Protein AF-A0A5P8P353-F1 (afdb_monomer)

Sequence (386 aa):
MPFFFTSCALLDIKKNIQKQSNIAKINIRIESKTNSNIFIVLTKKKAKTYDVKNYTVVKKQSEVTFYVEPDEYKIFAFEDTNNDKKYSKDEYISISDNLFIYAKDKLNLVLKLRPLRKNENFNKDMFSINLDNSSAYLGDIVSLNSPVFSNENVSKGFWKPIEFVQDVEFGIFLLEKYNPNKKPVLFIHGVFGSPKHFSYLIEHLDHSKYQPFIAYYPSGFSASIISNILTNNTTLLQSKLGFEKISIIAHSLGGIIARDMLNRLNENNFNLVDKFISISAPYNGNIAAGFGVKNSPLVIPVWKDLDPNSEFLNKLYRKSLPKDTEAYLLFGIKGVNSTDGSVSIASQLRYKAQDEAKQIRGFDETHKSILESEKVSNMINKYLAN

Solvent-accessible surface area (backbone atoms only — not comparable to full-atom values): 20452 Å² total; per-residue (Å²): 130,90,83,85,69,54,74,67,57,52,52,54,31,50,52,29,50,51,56,61,63,29,43,16,37,42,35,38,38,37,44,51,93,56,85,42,46,28,42,38,38,39,26,32,79,48,94,98,47,65,43,68,62,45,68,42,66,42,36,50,66,16,70,48,73,48,80,39,71,60,42,62,33,38,42,40,34,33,37,30,81,85,72,77,72,46,77,51,88,91,33,33,37,26,71,56,68,82,41,82,43,50,67,52,38,77,47,80,46,76,45,59,45,34,75,74,57,96,84,60,91,73,67,70,80,74,46,70,64,62,78,85,58,46,86,46,46,79,57,50,70,44,61,79,83,40,74,78,69,29,72,66,48,27,50,33,9,35,62,27,34,55,58,28,68,74,77,43,93,33,36,38,34,19,64,54,84,89,53,93,85,32,43,42,34,40,38,30,44,27,66,74,33,40,58,60,65,40,48,56,43,61,72,64,43,62,66,86,49,38,38,66,30,34,38,39,69,42,46,21,38,42,46,73,56,52,18,51,51,53,40,42,53,50,47,46,45,34,72,72,70,63,59,77,50,34,30,37,41,17,29,24,55,15,23,54,24,51,44,42,23,41,36,54,30,42,67,32,71,46,79,39,50,43,38,39,40,29,33,48,20,45,62,47,26,34,71,68,30,36,49,36,55,76,71,42,101,66,62,55,48,25,29,54,41,27,12,60,86,17,71,56,47,71,51,48,71,74,50,69,72,37,94,70,40,48,29,32,39,37,34,33,55,57,30,66,94,64,10,10,69,81,45,45,44,68,18,48,57,26,64,75,58,52,76,59,30,80,44,78,48,79,41,95,19,27,68,64,54,45,43,68,32,66,73,48,38,54,48,50,51,51,62,74,73,107

Nearest PDB structures (foldseek):
  4q3o-assembly4_H  TM=6.783E-01  e=1.160E-05  unidentified
  2wtm-assembly1_B  TM=5.761E-01  e=4.970E-06  Butyrivibrio proteoclasticus
  1mnq-assembly1_A  TM=5.124E-01  e=1.028E-05  Streptomyces venezuelae
  7vo4-assembly1_B-2  TM=5.475E-01  e=5.275E-05  Streptomyces chattanoogensis
  2h7x-assembly1_A  TM=5.086E-01  e=5.275E-05  Streptomyces venezuelae

Secondary structure (DSSP, 8-state):
------HHHHHHHHHHHHHHHT-EEEEEEEE-SS-SEEEEEEEEEETTEEEEEEEEEE-TT-EEEEEE-SEEEEEEEEEESSSSSS--TTS-EEEPPPEEE-TT-EEEEEEE-BPPPTTS---GGGG---GGG-SSEEEEE--TT-GGG-HHHHHHHHH-HHHHHHHS--EEEESS---TTSEEEEEE--TT--GGGGHHHHHTS-TTTEEEEEEE--TTS-HHHHHHHHHHHHHHHHHHH--S-EEEEEETHHHHHHHHHHHHHHHTT---EEEEEEES--TT--HHHHHHHHH-SS--HHHHHHSTT-HHHHTTTSSPPPTTPEEEEEEE--SSSSBSSSSBHHHHT-HHHHHHEEEEEEES--TTGGGG-HHHHHHHHHHHH-

Radius of gyration: 21.03 Å; Cα contacts (8 Å, |Δi|>4): 809; chains: 1; bounding box: 54×40×62 Å

Structure (mmCIF, N/CA/C/O backbone):
data_AF-A0A5P8P353-F1
#
_entry.id   AF-A0A5P8P353-F1
#
loop_
_atom_site.group_PDB
_atom_site.id
_atom_site.type_symbol
_atom_site.label_atom_id
_atom_site.label_alt_id
_atom_site.label_comp_id
_atom_site.label_asym_id
_atom_site.label_entity_id
_atom_site.label_seq_id
_atom_site.pdbx_PDB_ins_code
_atom_site.Cartn_x
_atom_site.Cartn_y
_atom_site.Cartn_z
_atom_site.occupancy
_atom_site.B_iso_or_equiv
_atom_site.auth_seq_id
_atom_site.auth_comp_id
_atom_site.auth_asym_id
_atom_site.auth_atom_id
_atom_site.pdbx_PDB_model_num
ATOM 1 N N . MET A 1 1 ? 24.308 7.345 -11.523 1.00 24.62 1 MET A N 1
ATOM 2 C CA . MET A 1 1 ? 24.806 8.708 -11.242 1.00 24.62 1 MET A CA 1
ATOM 3 C C . MET A 1 1 ? 25.087 8.787 -9.747 1.00 24.62 1 MET A C 1
ATOM 5 O O . MET A 1 1 ? 24.157 8.529 -8.989 1.00 24.62 1 MET A O 1
ATOM 9 N N . PRO A 1 2 ? 26.333 9.009 -9.300 1.00 28.17 2 PRO A N 1
ATOM 10 C CA . PRO A 1 2 ? 26.602 9.239 -7.885 1.00 28.17 2 PRO A CA 1
ATOM 11 C C . PRO A 1 2 ? 25.970 10.580 -7.490 1.00 28.17 2 PRO A C 1
ATOM 13 O O . PRO A 1 2 ? 26.273 11.612 -8.084 1.00 28.17 2 PRO A O 1
ATOM 16 N N . PHE A 1 3 ? 25.031 10.557 -6.545 1.00 41.81 3 PHE A N 1
ATOM 17 C CA . PHE A 1 3 ? 24.404 11.768 -6.021 1.00 41.81 3 PHE A CA 1
ATOM 18 C C . PHE A 1 3 ? 25.383 12.444 -5.052 1.00 41.81 3 PHE A C 1
ATOM 20 O O . PHE A 1 3 ? 25.624 11.936 -3.958 1.00 41.81 3 PHE A O 1
ATOM 27 N N . PHE A 1 4 ? 25.967 13.573 -5.457 1.00 41.66 4 PHE A N 1
ATOM 28 C CA . PHE A 1 4 ? 26.747 14.424 -4.559 1.00 41.66 4 PHE A CA 1
ATOM 29 C C . PHE A 1 4 ? 25.784 15.250 -3.705 1.00 41.66 4 PHE A C 1
ATOM 31 O O . PHE A 1 4 ? 25.191 16.217 -4.176 1.00 41.66 4 PHE A O 1
ATOM 38 N N . PHE A 1 5 ? 25.600 14.850 -2.448 1.00 56.38 5 PHE A N 1
ATOM 39 C CA . PHE A 1 5 ? 24.854 15.641 -1.475 1.00 56.38 5 PHE A CA 1
ATOM 40 C C . PHE A 1 5 ? 25.787 16.623 -0.763 1.00 56.38 5 PHE A C 1
ATOM 42 O O . PHE A 1 5 ? 26.911 16.276 -0.400 1.00 56.38 5 PHE A O 1
ATOM 49 N N . THR A 1 6 ? 25.305 17.841 -0.515 1.00 69.94 6 THR A N 1
ATOM 50 C CA . THR A 1 6 ? 25.983 18.769 0.396 1.00 69.94 6 THR A CA 1
ATOM 51 C C . THR A 1 6 ? 25.932 18.227 1.830 1.00 69.94 6 THR A C 1
ATOM 53 O O . THR A 1 6 ? 25.021 17.478 2.194 1.00 69.94 6 THR A O 1
ATOM 56 N N . SER A 1 7 ? 26.894 18.618 2.674 1.00 66.56 7 SER A N 1
ATOM 57 C CA . SER A 1 7 ? 26.951 18.182 4.082 1.00 66.56 7 SER A CA 1
ATOM 58 C C . SER A 1 7 ? 25.647 18.484 4.843 1.00 66.56 7 SER A C 1
ATOM 60 O O . SER A 1 7 ? 25.126 17.626 5.556 1.00 66.56 7 SER A O 1
ATOM 62 N N . CYS A 1 8 ? 25.042 19.655 4.610 1.00 64.75 8 CYS A N 1
ATOM 63 C CA . CYS A 1 8 ? 23.748 20.016 5.197 1.00 64.75 8 CYS A CA 1
ATOM 64 C C . CYS A 1 8 ? 22.604 19.107 4.718 1.00 64.75 8 CYS A C 1
ATOM 66 O O . CYS A 1 8 ? 21.820 18.635 5.538 1.00 64.75 8 CYS A O 1
ATOM 68 N N . ALA A 1 9 ? 22.544 18.787 3.420 1.00 77.50 9 ALA A N 1
ATOM 69 C CA . ALA A 1 9 ? 21.517 17.892 2.885 1.00 77.50 9 ALA A CA 1
ATOM 70 C C . ALA A 1 9 ? 21.609 16.478 3.490 1.00 77.50 9 ALA A C 1
ATOM 72 O O . ALA A 1 9 ? 20.585 15.875 3.813 1.00 77.50 9 ALA A O 1
ATOM 73 N N . LEU A 1 10 ? 22.825 15.962 3.709 1.00 79.31 10 LEU A N 1
ATOM 74 C CA . LEU A 1 10 ? 23.036 14.669 4.371 1.00 79.31 10 LEU A CA 1
ATOM 75 C C . LEU A 1 10 ? 22.567 14.674 5.831 1.00 79.31 10 LEU A C 1
ATOM 77 O O . LEU A 1 10 ? 21.969 13.696 6.286 1.00 79.31 10 LEU A O 1
ATOM 81 N N . LEU A 1 11 ? 22.814 15.763 6.565 1.00 80.56 11 LEU A N 1
ATOM 82 C CA . LEU A 1 11 ? 22.355 15.909 7.948 1.00 80.56 11 LEU A CA 1
ATOM 83 C C . LEU A 1 11 ? 20.825 15.911 8.041 1.00 80.56 11 LEU A C 1
ATOM 85 O O . LEU A 1 11 ? 20.269 15.253 8.923 1.00 80.56 11 LEU A O 1
ATOM 89 N N . ASP A 1 12 ? 20.141 16.589 7.123 1.00 84.19 12 ASP A N 1
ATOM 90 C CA . ASP A 1 12 ? 18.676 16.636 7.104 1.00 84.19 12 ASP A CA 1
ATOM 91 C C . ASP A 1 12 ? 18.054 15.279 6.770 1.00 84.19 12 ASP A C 1
ATOM 93 O O . ASP A 1 12 ? 17.107 14.839 7.435 1.00 84.19 12 ASP A O 1
ATOM 97 N N . ILE A 1 13 ? 18.625 14.560 5.799 1.00 85.19 13 ILE A N 1
ATOM 98 C CA . ILE A 1 13 ? 18.196 13.191 5.493 1.00 85.19 13 ILE A CA 1
ATOM 99 C C . ILE A 1 13 ? 18.441 12.284 6.710 1.00 85.19 13 ILE A C 1
ATOM 101 O O . ILE A 1 13 ? 17.559 11.519 7.103 1.00 85.19 13 ILE A O 1
ATOM 105 N N . LYS A 1 14 ? 19.594 12.405 7.382 1.00 87.19 14 LYS A N 1
ATOM 106 C CA . LYS A 1 14 ? 19.896 11.633 8.599 1.00 87.19 14 LYS A CA 1
ATOM 107 C C . LYS A 1 14 ? 18.870 11.881 9.707 1.00 87.19 14 LYS A C 1
ATOM 109 O O . LYS A 1 14 ? 18.423 10.917 10.329 1.00 87.19 14 LYS A O 1
ATOM 114 N N . LYS A 1 15 ? 18.444 13.131 9.919 1.00 87.12 15 LYS A N 1
ATOM 115 C CA . LYS A 1 15 ? 17.377 13.471 10.880 1.00 87.12 15 LYS A CA 1
ATOM 116 C C . LYS A 1 15 ? 16.040 12.821 10.507 1.00 87.12 15 LYS A C 1
ATOM 118 O O . LYS A 1 15 ? 15.390 12.254 11.384 1.00 87.12 15 LYS A O 1
ATOM 123 N N . ASN A 1 16 ? 15.649 12.848 9.229 1.00 88.50 16 ASN A N 1
ATOM 124 C CA . ASN A 1 16 ? 14.428 12.186 8.742 1.00 88.50 16 ASN A CA 1
ATOM 125 C C . ASN A 1 16 ? 14.459 10.676 9.018 1.00 88.50 16 ASN A C 1
ATOM 127 O O . ASN A 1 16 ? 13.518 10.120 9.584 1.00 88.50 16 ASN A O 1
ATOM 131 N N . ILE A 1 17 ? 15.570 10.021 8.679 1.00 86.56 17 ILE A N 1
ATOM 132 C CA . ILE A 1 17 ? 15.742 8.579 8.894 1.00 86.56 17 ILE A CA 1
ATOM 133 C C . ILE A 1 17 ? 15.741 8.244 10.386 1.00 86.56 17 ILE A C 1
ATOM 135 O O . ILE A 1 17 ? 15.134 7.252 10.791 1.00 86.56 17 ILE A O 1
ATOM 139 N N . GLN A 1 18 ? 16.380 9.068 11.221 1.00 87.56 18 GLN A N 1
ATOM 140 C CA . GLN A 1 18 ? 16.384 8.867 12.667 1.0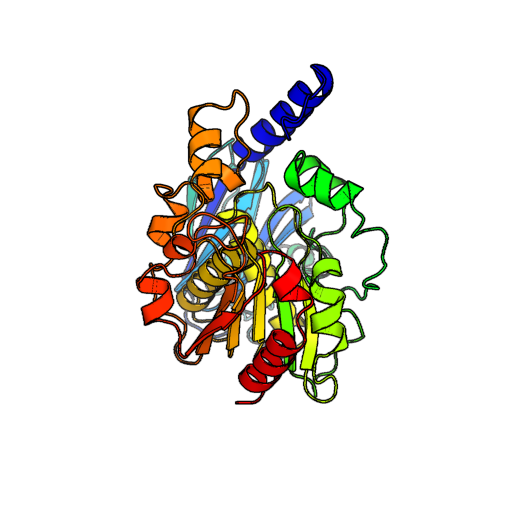0 87.56 18 GLN A CA 1
ATOM 141 C C . GLN A 1 18 ? 14.971 8.979 13.253 1.00 87.56 18 GLN A C 1
ATOM 143 O O . GLN A 1 18 ? 14.577 8.099 14.021 1.00 87.56 18 GLN A O 1
ATOM 148 N N . LYS A 1 19 ? 14.188 9.991 12.852 1.00 86.75 19 LYS A N 1
ATOM 149 C CA . LYS A 1 19 ? 12.780 10.131 13.260 1.00 86.75 19 LYS A CA 1
ATOM 150 C C . LYS A 1 19 ? 11.962 8.900 12.877 1.00 86.75 19 LYS A C 1
ATOM 152 O O . LYS A 1 19 ? 11.309 8.314 13.734 1.00 86.75 19 LYS A O 1
ATOM 157 N N . GLN A 1 20 ? 12.083 8.435 11.634 1.00 87.44 20 GLN A N 1
ATOM 158 C CA . GLN A 1 20 ? 11.408 7.213 11.202 1.00 87.44 20 GLN A CA 1
ATOM 159 C C . GLN A 1 20 ? 11.859 5.981 12.000 1.00 87.44 20 GLN A C 1
ATOM 161 O O . GLN A 1 20 ? 11.049 5.117 12.328 1.00 87.44 20 GLN A O 1
ATOM 166 N N . SER A 1 21 ? 13.145 5.890 12.345 1.00 86.06 21 SER A N 1
ATOM 167 C CA . SER A 1 21 ? 13.667 4.773 13.135 1.00 86.06 21 SER A CA 1
ATOM 168 C C . SER A 1 21 ? 13.138 4.737 14.569 1.00 86.06 21 SER A C 1
ATOM 170 O O . SER A 1 21 ? 13.258 3.696 15.202 1.00 86.06 21 SER A O 1
ATOM 172 N N . ASN A 1 22 ? 12.570 5.837 15.074 1.00 91.44 22 ASN A N 1
ATOM 173 C CA . ASN A 1 22 ? 11.982 5.925 16.410 1.00 91.44 22 ASN A CA 1
ATOM 174 C C . ASN A 1 22 ? 10.501 5.525 16.450 1.00 91.44 22 ASN A C 1
ATOM 176 O O . ASN A 1 22 ? 9.939 5.451 17.541 1.00 91.44 22 ASN A O 1
ATOM 180 N N . ILE A 1 23 ? 9.880 5.245 15.300 1.00 91.56 23 ILE A N 1
ATOM 181 C CA . ILE A 1 23 ? 8.485 4.802 15.230 1.00 91.56 23 ILE A CA 1
ATOM 182 C C . ILE A 1 23 ? 8.314 3.499 16.017 1.00 91.56 23 ILE A C 1
ATOM 184 O O . ILE A 1 23 ? 9.011 2.507 15.779 1.00 91.56 23 ILE A O 1
ATOM 188 N N . ALA A 1 24 ? 7.365 3.515 16.945 1.00 94.62 24 ALA A N 1
ATOM 189 C CA . ALA A 1 24 ? 6.942 2.372 17.733 1.00 94.62 24 ALA A CA 1
ATOM 190 C C . ALA A 1 24 ? 5.781 1.631 17.056 1.00 94.62 24 ALA A C 1
ATOM 192 O O . ALA A 1 24 ? 5.136 2.141 16.134 1.00 94.62 24 ALA A O 1
ATOM 193 N N . LYS A 1 25 ? 5.517 0.409 17.518 1.00 94.81 25 LYS A N 1
ATOM 194 C CA . LYS A 1 25 ? 4.434 -0.450 17.037 1.00 94.81 25 LYS A CA 1
ATOM 195 C C . LYS A 1 25 ? 3.531 -0.846 18.195 1.00 94.81 25 LYS A C 1
ATOM 197 O O . LYS A 1 25 ? 4.012 -1.352 19.208 1.00 94.81 25 LYS A O 1
ATOM 202 N N . ILE A 1 26 ? 2.228 -0.695 17.997 1.00 95.75 26 ILE A N 1
ATOM 203 C CA . ILE A 1 26 ? 1.202 -1.260 18.872 1.00 95.75 26 ILE A CA 1
ATOM 204 C C . ILE A 1 26 ? 0.470 -2.332 18.072 1.00 95.75 26 ILE A C 1
ATOM 206 O O . ILE A 1 26 ? -0.279 -2.012 17.150 1.00 95.75 26 ILE A O 1
ATOM 210 N N . ASN A 1 27 ? 0.709 -3.597 18.401 1.00 95.75 27 ASN A N 1
ATOM 211 C CA . ASN A 1 27 ? -0.019 -4.730 17.846 1.00 95.75 27 ASN A CA 1
ATOM 212 C C . ASN A 1 27 ? -1.248 -5.003 18.708 1.00 95.75 27 ASN A C 1
ATOM 214 O O . ASN A 1 27 ? -1.149 -5.081 19.932 1.00 95.75 27 ASN A O 1
ATOM 218 N N . ILE A 1 28 ? -2.397 -5.163 18.072 1.00 95.56 28 ILE A N 1
ATOM 219 C CA . ILE A 1 28 ? -3.683 -5.320 18.733 1.00 95.56 28 ILE A CA 1
ATOM 220 C C . ILE A 1 28 ? -4.355 -6.555 18.167 1.00 95.56 28 ILE A C 1
ATOM 222 O O . ILE A 1 28 ? -4.615 -6.627 16.969 1.00 95.56 28 ILE A O 1
ATOM 226 N N . ARG A 1 29 ? -4.684 -7.495 19.045 1.00 95.19 29 ARG A N 1
ATOM 227 C CA . ARG A 1 29 ? -5.528 -8.643 18.734 1.00 95.19 29 ARG A CA 1
ATOM 228 C C . ARG A 1 29 ? -6.944 -8.384 19.230 1.00 95.19 29 ARG A C 1
ATOM 230 O O . ARG A 1 29 ? -7.138 -8.023 20.392 1.00 95.19 29 ARG A O 1
ATOM 237 N N . ILE A 1 30 ? -7.922 -8.580 18.355 1.00 94.06 30 ILE A N 1
ATOM 238 C CA . ILE A 1 30 ? -9.335 -8.350 18.655 1.00 94.06 30 ILE A CA 1
ATOM 239 C C . ILE A 1 30 ? -10.029 -9.652 19.031 1.00 94.06 30 ILE A C 1
ATOM 241 O O . ILE A 1 30 ? -10.020 -10.619 18.276 1.00 94.06 30 ILE A O 1
ATOM 245 N N . GLU A 1 31 ? -10.718 -9.659 20.167 1.00 94.19 31 GLU A N 1
ATOM 246 C CA . GLU A 1 31 ? -11.634 -10.729 20.551 1.00 94.19 31 GLU A CA 1
ATOM 247 C C . GLU A 1 31 ? -13.062 -10.179 20.600 1.00 94.19 31 GLU A C 1
ATOM 249 O O . GLU A 1 31 ? -13.421 -9.422 21.499 1.00 94.19 31 GLU A O 1
ATOM 254 N N . SER A 1 32 ? -13.878 -10.578 19.625 1.00 91.69 32 SER A N 1
ATOM 255 C CA . SER A 1 32 ? -15.302 -10.243 19.534 1.00 91.69 32 SER A CA 1
ATOM 256 C C . SER A 1 32 ? -16.122 -11.504 19.253 1.00 91.69 32 SER A C 1
ATOM 258 O O . SER A 1 32 ? -15.621 -12.481 18.683 1.00 91.69 32 SER A O 1
ATOM 260 N N . LYS A 1 33 ? -17.384 -11.491 19.692 1.00 87.62 33 LYS A N 1
ATOM 261 C CA . LYS A 1 33 ? -18.339 -12.586 19.480 1.00 87.62 33 LYS A CA 1
ATOM 262 C C . LYS A 1 33 ? -19.144 -12.436 18.188 1.00 87.62 33 LYS A C 1
ATOM 264 O O . LYS A 1 33 ? -19.742 -13.417 17.751 1.00 87.62 33 LYS A O 1
ATOM 269 N N . THR A 1 34 ? -19.172 -11.253 17.585 1.00 82.94 34 THR A N 1
ATOM 270 C CA . THR A 1 34 ? -20.004 -10.953 16.415 1.00 82.94 34 THR A CA 1
ATOM 271 C C . THR A 1 34 ? -19.156 -10.882 15.147 1.00 82.94 34 THR A C 1
ATOM 273 O O . THR A 1 34 ? -17.933 -10.842 15.197 1.00 82.94 34 THR A O 1
ATOM 276 N N . ASN A 1 35 ? -19.797 -10.932 13.979 1.00 84.69 35 ASN A N 1
ATOM 277 C CA . ASN A 1 35 ? -19.129 -10.773 12.678 1.00 84.69 35 ASN A CA 1
ATOM 278 C C . ASN A 1 35 ? -19.235 -9.333 12.132 1.00 84.69 35 ASN A C 1
ATOM 280 O O . ASN A 1 35 ? -18.930 -9.106 10.955 1.00 84.69 35 ASN A O 1
ATOM 284 N N . SER A 1 36 ? -19.713 -8.380 12.941 1.00 87.62 36 SER A N 1
ATOM 285 C CA . SER A 1 36 ? -19.868 -6.987 12.520 1.00 87.62 36 SER A CA 1
ATOM 286 C C . SER A 1 36 ? -18.510 -6.336 12.239 1.00 87.62 36 SER A C 1
ATOM 288 O O . SER A 1 36 ? -17.440 -6.909 12.480 1.00 87.62 36 SER A O 1
ATOM 290 N N . ASN A 1 37 ? -18.555 -5.148 11.639 1.00 89.69 37 ASN A N 1
ATOM 291 C CA . ASN A 1 37 ? -17.367 -4.317 11.534 1.00 89.69 37 ASN A CA 1
ATOM 292 C C . ASN A 1 37 ? -16.942 -3.883 12.936 1.00 89.69 37 ASN A C 1
ATOM 294 O O . ASN A 1 37 ? -17.781 -3.564 13.770 1.00 89.69 37 ASN A O 1
ATOM 298 N N . ILE A 1 38 ? -15.641 -3.878 13.192 1.00 91.69 38 ILE A N 1
ATOM 299 C CA . ILE A 1 38 ? -15.071 -3.429 14.457 1.00 91.69 38 ILE A CA 1
ATOM 300 C C . ILE A 1 38 ? -14.161 -2.256 14.149 1.00 91.69 38 ILE A C 1
ATOM 302 O O . ILE A 1 38 ? -13.153 -2.411 13.455 1.00 91.69 38 ILE A O 1
ATOM 306 N N . PHE A 1 39 ? -14.509 -1.090 14.670 1.00 90.62 39 PHE A N 1
ATOM 307 C CA . PHE A 1 39 ? -13.662 0.087 14.596 1.00 90.62 39 PHE A CA 1
ATOM 308 C C . PHE A 1 39 ? -12.661 0.045 15.736 1.00 90.62 39 PHE A C 1
ATOM 310 O O . PHE A 1 39 ? -13.039 -0.178 16.883 1.00 90.62 39 PHE A O 1
ATOM 317 N N . ILE A 1 40 ? -11.391 0.284 15.427 1.00 91.56 40 ILE A N 1
ATOM 318 C CA . ILE A 1 40 ? -10.328 0.471 16.414 1.00 91.56 40 ILE A CA 1
ATOM 319 C C . ILE A 1 40 ? -9.800 1.883 16.237 1.00 91.56 40 ILE A C 1
ATOM 321 O O . ILE A 1 40 ? -9.336 2.239 15.157 1.00 91.56 40 ILE A O 1
ATOM 325 N N . VAL A 1 41 ? -9.853 2.672 17.299 1.00 88.94 41 VAL A N 1
ATOM 326 C CA . VAL A 1 41 ? -9.538 4.096 17.299 1.00 88.94 41 VAL A CA 1
ATOM 327 C C . VAL A 1 41 ? -8.364 4.339 18.228 1.00 88.94 41 VAL A C 1
ATOM 329 O O . VAL A 1 41 ? -8.430 4.066 19.428 1.00 88.94 41 VAL A O 1
ATOM 332 N N . LEU A 1 42 ? -7.288 4.869 17.662 1.00 89.38 42 LEU A N 1
ATOM 333 C CA . LEU A 1 42 ? -6.126 5.352 18.383 1.00 89.38 42 LEU A CA 1
ATOM 334 C C . LEU A 1 42 ? -6.311 6.840 18.674 1.00 89.38 42 LEU A C 1
ATOM 336 O O . LEU A 1 42 ? -6.498 7.649 17.763 1.00 89.38 42 LEU A O 1
ATOM 340 N N . THR A 1 43 ? -6.189 7.211 19.942 1.00 87.00 43 THR A N 1
ATOM 341 C CA . THR A 1 43 ? -6.351 8.596 20.383 1.00 87.00 43 THR A CA 1
ATOM 342 C C . THR A 1 43 ? -5.170 9.072 21.216 1.00 87.00 43 THR A C 1
ATOM 344 O O . THR A 1 43 ? -4.484 8.266 21.849 1.00 87.00 43 THR A O 1
ATOM 347 N N . LYS A 1 44 ? -4.962 10.390 21.242 1.00 85.62 44 LYS A N 1
ATOM 348 C CA . LYS A 1 44 ? -4.101 11.072 22.218 1.00 85.62 44 LYS A CA 1
ATOM 349 C C . LYS A 1 44 ? -4.951 11.912 23.159 1.00 85.62 44 LYS A C 1
ATOM 351 O O . LYS A 1 44 ? -5.944 12.515 22.747 1.00 85.62 44 LYS A O 1
ATOM 356 N N . LYS A 1 45 ? -4.557 11.984 24.427 1.00 73.38 45 LYS A N 1
ATOM 357 C CA . LYS A 1 45 ? -5.246 12.816 25.417 1.00 73.38 45 LYS A CA 1
ATOM 358 C C . LYS A 1 45 ? -4.990 14.301 25.130 1.00 73.38 45 LYS A C 1
ATOM 360 O O . LYS A 1 45 ? -3.845 14.719 24.990 1.00 73.38 45 LYS A O 1
ATOM 365 N N . LYS A 1 46 ? -6.048 15.115 25.101 1.00 70.88 46 LYS A N 1
ATOM 366 C CA . LYS A 1 46 ? -5.977 16.580 24.981 1.00 70.88 46 LYS A CA 1
ATOM 367 C C . LYS A 1 46 ? -6.854 17.228 26.052 1.00 70.88 46 LYS A C 1
ATOM 369 O O . LYS A 1 46 ? -8.064 17.379 25.880 1.00 70.88 46 LYS A O 1
ATOM 374 N N . ALA A 1 47 ? -6.244 17.612 27.174 1.00 68.38 47 ALA A N 1
ATOM 375 C CA . ALA A 1 47 ? -6.937 18.163 28.345 1.00 68.38 47 ALA A CA 1
ATOM 376 C C . ALA A 1 47 ? -8.115 17.273 28.817 1.00 68.38 47 ALA A C 1
ATOM 378 O O . ALA A 1 47 ? -7.875 16.187 29.347 1.00 68.38 47 ALA A O 1
ATOM 379 N N . LYS A 1 48 ? -9.371 17.717 28.628 1.00 61.84 48 LYS A N 1
ATOM 380 C CA . LYS A 1 48 ? -10.611 16.975 28.959 1.00 61.84 48 LYS A CA 1
ATOM 381 C C . LYS A 1 48 ? -11.187 16.157 27.786 1.00 61.84 48 LYS A C 1
ATOM 383 O O . LYS A 1 48 ? -12.249 15.560 27.929 1.00 61.84 48 LYS A O 1
ATOM 388 N N . THR A 1 49 ? -10.510 16.143 26.639 1.00 66.56 49 THR A N 1
ATOM 389 C CA . THR A 1 49 ? -10.950 15.500 25.387 1.00 66.56 49 THR A CA 1
ATOM 390 C C . THR A 1 49 ? -9.906 14.505 24.875 1.00 66.56 49 THR A C 1
ATOM 392 O O . THR A 1 49 ? -8.781 14.462 25.380 1.00 66.56 49 THR A O 1
ATOM 395 N N . TYR A 1 50 ? -10.274 13.706 23.875 1.00 72.62 50 TYR A N 1
ATOM 396 C CA . TYR A 1 50 ? -9.363 12.818 23.157 1.00 72.62 50 TYR A CA 1
ATOM 397 C C . TYR A 1 50 ? -9.342 13.215 21.687 1.00 72.62 50 TYR A C 1
ATOM 399 O O . TYR A 1 50 ? -10.390 13.448 21.091 1.00 72.62 50 TYR A O 1
ATOM 407 N N . ASP A 1 51 ? -8.144 13.308 21.127 1.00 79.12 51 ASP A N 1
ATOM 408 C CA . ASP A 1 51 ? -7.922 13.627 19.724 1.00 79.12 51 ASP A CA 1
ATOM 409 C C . ASP A 1 51 ? -7.682 12.331 18.947 1.00 79.12 51 ASP A C 1
ATOM 411 O O . ASP A 1 51 ? -6.770 11.566 19.285 1.00 79.12 51 ASP A O 1
ATOM 415 N N . VAL A 1 52 ? -8.512 12.061 17.938 1.00 80.44 52 VAL A N 1
ATOM 416 C CA . VAL A 1 52 ? -8.380 10.869 17.093 1.00 80.44 52 VAL A CA 1
ATOM 417 C C . VAL A 1 52 ? -7.140 11.036 16.227 1.00 80.44 52 VAL A C 1
ATOM 419 O O . VAL A 1 52 ? -7.031 11.980 15.453 1.00 80.44 52 VAL A O 1
ATOM 422 N N . LYS A 1 53 ? -6.182 10.119 16.369 1.00 83.25 53 LYS A N 1
ATOM 423 C CA . LYS A 1 53 ? -4.938 10.139 15.589 1.00 83.25 53 LYS A CA 1
ATOM 424 C C . LYS A 1 53 ? -4.960 9.178 14.424 1.00 83.25 53 LYS A C 1
ATOM 426 O O . LYS A 1 53 ? -4.345 9.446 13.398 1.00 83.25 53 LYS A O 1
ATOM 431 N N . ASN A 1 54 ? -5.607 8.037 14.608 1.00 82.75 54 ASN A N 1
ATOM 432 C CA . ASN A 1 54 ? -5.738 7.029 13.577 1.00 82.75 54 ASN A CA 1
ATOM 433 C C . ASN A 1 54 ? -6.914 6.121 13.924 1.00 82.75 54 ASN A C 1
ATOM 435 O O . ASN A 1 54 ? -7.291 6.000 15.092 1.00 82.75 54 ASN A O 1
ATOM 439 N N . TYR A 1 55 ? -7.471 5.456 12.929 1.00 87.12 55 TYR A N 1
ATOM 440 C CA . TYR A 1 55 ? -8.453 4.414 13.145 1.00 87.12 55 TYR A CA 1
ATOM 441 C C . TYR A 1 55 ? -8.373 3.385 12.020 1.00 87.12 55 TYR A C 1
ATOM 443 O O . TYR A 1 55 ? -7.808 3.631 10.959 1.00 87.12 55 TYR A O 1
ATOM 451 N N . THR A 1 56 ? -8.901 2.196 12.269 1.00 87.88 56 THR A N 1
ATOM 452 C CA . THR A 1 56 ? -9.020 1.146 11.257 1.00 87.88 56 THR A CA 1
ATOM 453 C C . THR A 1 56 ? -10.296 0.354 11.492 1.00 87.88 56 THR A C 1
ATOM 455 O O . THR A 1 56 ? -10.843 0.363 12.598 1.00 87.88 56 THR A O 1
ATOM 458 N N . VAL A 1 57 ? -10.768 -0.318 10.448 1.00 88.94 57 VAL A N 1
ATOM 459 C CA . VAL A 1 57 ? -11.934 -1.200 10.499 1.00 88.94 57 VAL A CA 1
ATOM 460 C C . VAL A 1 57 ? -11.472 -2.623 10.262 1.00 88.94 57 VAL A C 1
ATOM 462 O O . VAL A 1 57 ? -10.780 -2.901 9.281 1.00 88.94 57 VAL A O 1
ATOM 465 N N . VAL A 1 58 ? -11.881 -3.522 11.154 1.00 89.81 58 VAL A N 1
ATOM 466 C CA . VAL A 1 58 ? -11.561 -4.944 11.074 1.00 89.81 58 VAL A CA 1
ATOM 467 C C . VAL A 1 58 ? -12.757 -5.856 11.326 1.00 89.81 58 VAL A C 1
ATOM 469 O O . VAL A 1 58 ? -13.854 -5.398 11.636 1.00 89.81 58 VAL A O 1
ATOM 472 N N . LYS A 1 59 ? -12.543 -7.167 11.184 1.00 89.50 59 LYS A N 1
ATOM 473 C CA . LYS A 1 59 ? -13.484 -8.218 11.586 1.00 89.50 59 LYS A CA 1
ATOM 474 C C . LYS A 1 59 ? -13.058 -8.855 12.908 1.00 89.50 59 LYS A C 1
ATOM 476 O O . LYS A 1 59 ? -11.960 -8.610 13.414 1.00 89.50 59 LYS A O 1
ATOM 481 N N . LYS A 1 60 ? -13.906 -9.715 13.468 1.00 88.44 60 LYS A N 1
ATOM 482 C CA . LYS A 1 60 ? -13.565 -10.500 14.661 1.00 88.44 60 LYS A CA 1
ATOM 483 C C . LYS A 1 60 ? -12.277 -11.313 14.488 1.00 88.44 60 LYS A C 1
ATOM 485 O O . LYS A 1 60 ? -11.943 -11.729 13.382 1.00 88.44 60 LYS A O 1
ATOM 490 N N . GLN A 1 61 ? -11.565 -11.536 15.594 1.00 89.56 61 GLN A N 1
ATOM 491 C CA . GLN A 1 61 ? -10.295 -12.280 15.636 1.00 89.56 61 GLN A CA 1
ATOM 492 C C . GLN A 1 61 ? -9.162 -11.690 14.773 1.00 89.56 61 GLN A C 1
ATOM 494 O O . GLN A 1 61 ? -8.152 -12.357 14.569 1.00 89.56 61 GLN A O 1
ATOM 499 N N . SER A 1 62 ? -9.296 -10.446 14.303 1.00 88.94 62 SER A N 1
ATOM 500 C CA . SER A 1 62 ? -8.262 -9.761 13.521 1.00 88.94 62 SER A CA 1
ATOM 501 C C . SER A 1 62 ? -7.068 -9.334 14.376 1.00 88.94 62 SER A C 1
ATOM 503 O O . SER A 1 62 ? -7.203 -9.068 15.577 1.00 88.94 62 SER A O 1
ATOM 505 N N . GLU A 1 63 ? -5.913 -9.201 13.728 1.00 91.19 63 GLU A N 1
ATOM 506 C CA . GLU A 1 63 ? -4.704 -8.617 14.303 1.00 91.19 63 GLU A CA 1
ATOM 507 C C . GLU A 1 63 ? -4.303 -7.377 13.493 1.00 91.19 63 GLU A C 1
ATOM 509 O O . GLU A 1 63 ? -4.131 -7.423 12.272 1.00 91.19 63 GLU A O 1
ATOM 514 N N . VAL A 1 64 ? -4.157 -6.241 14.174 1.00 91.25 64 VAL A N 1
ATOM 515 C CA . VAL A 1 64 ? -3.770 -4.969 13.551 1.00 91.25 64 VAL A CA 1
ATOM 516 C C . VAL A 1 64 ? -2.525 -4.396 14.189 1.00 91.25 64 VAL A C 1
ATOM 518 O O . VAL A 1 64 ? -2.235 -4.640 15.356 1.00 91.25 64 VAL A O 1
ATOM 521 N N . THR A 1 65 ? -1.815 -3.568 13.434 1.00 93.06 65 THR A N 1
ATOM 522 C CA . THR A 1 65 ? -0.682 -2.799 13.941 1.00 93.06 65 THR A CA 1
ATOM 523 C C . THR A 1 65 ? -0.936 -1.323 13.692 1.00 93.06 65 THR A C 1
ATOM 525 O O . THR A 1 65 ? -1.206 -0.941 12.553 1.00 93.06 65 THR A O 1
ATOM 528 N N . PHE A 1 66 ? -0.785 -0.501 14.730 1.00 92.12 66 PHE A N 1
ATOM 529 C CA . PHE A 1 66 ? -0.574 0.936 14.581 1.00 92.12 66 PHE A CA 1
ATOM 530 C C . PHE A 1 66 ? 0.914 1.255 14.678 1.00 92.12 66 PHE A C 1
ATOM 532 O O . PHE A 1 66 ? 1.610 0.770 15.572 1.00 92.12 66 PHE A O 1
ATOM 539 N N . TYR A 1 67 ? 1.384 2.095 13.762 1.00 91.31 67 TYR A N 1
ATOM 540 C CA . TYR A 1 67 ? 2.710 2.698 13.807 1.00 91.31 67 TYR A CA 1
ATOM 541 C C . TYR A 1 67 ? 2.570 4.106 14.372 1.00 91.31 67 TYR A C 1
ATOM 543 O O . TYR A 1 67 ? 1.796 4.903 13.841 1.00 91.31 67 TYR A O 1
ATOM 551 N N . VAL A 1 68 ? 3.273 4.391 15.465 1.00 90.88 68 VAL A N 1
ATOM 552 C CA . VAL A 1 68 ? 3.062 5.613 16.249 1.00 90.88 68 VAL A CA 1
ATOM 553 C C . VAL A 1 68 ? 4.383 6.251 16.659 1.00 90.88 68 VAL A C 1
ATOM 555 O O . VAL A 1 68 ? 5.391 5.569 16.850 1.00 90.88 68 VAL A O 1
ATOM 558 N N . GLU A 1 69 ? 4.381 7.571 16.802 1.00 90.75 69 GLU A N 1
ATOM 559 C CA . GLU A 1 69 ? 5.478 8.289 17.454 1.00 90.75 69 GLU A CA 1
ATOM 560 C C . GLU A 1 69 ? 5.412 8.095 18.979 1.00 90.75 69 GLU A C 1
ATOM 562 O O . GLU A 1 69 ? 4.315 7.862 19.494 1.00 90.75 69 GLU A O 1
ATOM 567 N N . PRO A 1 70 ? 6.535 8.215 19.711 1.00 92.31 70 PRO A N 1
ATOM 568 C CA . PRO A 1 70 ? 6.536 8.162 21.174 1.00 92.31 70 PRO A CA 1
ATOM 569 C C . PRO A 1 70 ? 5.596 9.204 21.784 1.00 92.31 70 PRO A C 1
ATOM 571 O O . PRO A 1 70 ? 5.744 10.395 21.511 1.00 92.31 70 PRO A O 1
ATOM 574 N N . ASP A 1 71 ? 4.616 8.752 22.564 1.00 93.00 71 ASP A N 1
ATOM 575 C CA . ASP A 1 71 ? 3.628 9.594 23.247 1.00 93.00 71 ASP A CA 1
ATOM 576 C C . ASP A 1 71 ? 2.752 8.751 24.200 1.00 93.00 71 ASP A C 1
ATOM 578 O O . ASP A 1 71 ? 2.894 7.527 24.279 1.00 93.00 71 ASP A O 1
ATOM 582 N N . GLU A 1 72 ? 1.813 9.400 24.887 1.00 92.56 72 GLU A N 1
ATOM 583 C CA . GLU A 1 72 ? 0.717 8.757 25.613 1.00 92.56 72 GLU A CA 1
ATOM 584 C C . GLU A 1 72 ? -0.507 8.574 24.698 1.00 92.56 72 GLU A C 1
ATOM 586 O O . GLU A 1 72 ? -1.080 9.534 24.169 1.00 92.56 72 GLU A O 1
ATOM 591 N N . TYR A 1 73 ? -0.946 7.326 24.547 1.00 91.81 73 TYR A N 1
ATOM 592 C CA . TYR A 1 73 ? -2.103 6.960 23.735 1.00 91.81 73 TYR A CA 1
ATOM 593 C C . TYR A 1 73 ? -3.184 6.268 24.553 1.00 91.81 73 TYR A C 1
ATOM 595 O O . TYR A 1 73 ? -2.932 5.657 25.590 1.00 91.81 73 TYR A O 1
ATOM 603 N N . LYS A 1 74 ? -4.403 6.297 24.024 1.00 91.00 74 LYS A N 1
ATOM 604 C CA . LYS A 1 74 ? -5.500 5.448 24.480 1.00 91.00 74 LYS A CA 1
ATOM 605 C C . LYS A 1 74 ? -6.223 4.853 23.287 1.00 91.00 74 LYS A C 1
ATOM 607 O O . LYS A 1 74 ? -6.406 5.533 22.272 1.00 91.00 74 LYS A O 1
ATOM 612 N N . ILE A 1 75 ? -6.607 3.589 23.404 1.00 91.56 75 ILE A N 1
ATOM 613 C CA . ILE A 1 75 ? -7.226 2.836 22.321 1.00 91.56 75 ILE A CA 1
ATOM 614 C C . ILE A 1 75 ? -8.630 2.426 22.721 1.00 91.56 75 ILE A C 1
ATOM 616 O O . ILE A 1 75 ? -8.873 1.932 23.825 1.00 91.56 75 ILE A O 1
ATOM 620 N N . PHE A 1 76 ? -9.541 2.604 21.780 1.00 88.38 76 PHE A N 1
ATOM 621 C CA . PHE A 1 76 ? -10.925 2.192 21.903 1.00 88.38 76 PHE A CA 1
ATOM 622 C C . PHE A 1 76 ? -11.264 1.275 20.739 1.00 88.38 76 PHE A C 1
ATOM 624 O O . PHE A 1 76 ? -10.844 1.534 19.615 1.00 88.38 76 PHE A O 1
ATOM 631 N N . ALA A 1 77 ? -12.016 0.214 20.996 1.00 92.38 77 ALA A N 1
ATOM 632 C CA . ALA A 1 77 ? -12.565 -0.628 19.949 1.00 92.38 77 ALA A CA 1
ATOM 633 C C . ALA A 1 77 ? -14.050 -0.859 20.193 1.00 92.38 77 ALA A C 1
ATOM 635 O O . ALA A 1 77 ? -14.420 -1.181 21.320 1.00 92.38 77 ALA A O 1
ATOM 636 N N . PHE A 1 78 ? -14.879 -0.721 19.165 1.00 91.25 78 PHE A N 1
ATOM 637 C CA . PHE A 1 78 ? -16.311 -0.992 19.255 1.00 91.25 78 PHE A CA 1
ATOM 638 C C . PHE A 1 78 ? -16.821 -1.719 18.015 1.00 91.25 78 PHE A C 1
ATOM 640 O O . PHE A 1 78 ? -16.273 -1.567 16.922 1.00 91.25 78 PHE A O 1
ATOM 647 N N . GLU A 1 79 ? -17.844 -2.541 18.214 1.00 92.06 79 GLU A N 1
ATOM 648 C CA . GLU A 1 79 ? -18.611 -3.150 17.131 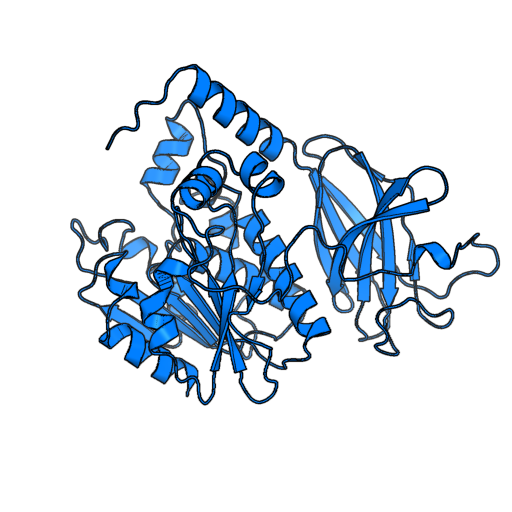1.00 92.06 79 GLU A CA 1
ATOM 649 C C . GLU A 1 79 ? -19.552 -2.113 16.529 1.00 92.06 79 GLU A C 1
ATOM 651 O O . GLU A 1 79 ? -20.207 -1.413 17.278 1.00 92.06 79 GLU A O 1
ATOM 656 N N . ASP A 1 80 ? -19.627 -2.049 15.205 1.00 89.12 80 ASP A N 1
ATOM 657 C CA . ASP A 1 80 ? -20.576 -1.240 14.437 1.00 89.12 80 ASP A CA 1
ATOM 658 C C . ASP A 1 80 ? -21.599 -2.200 13.819 1.00 89.12 80 ASP A C 1
ATOM 660 O O . ASP A 1 80 ? -21.431 -2.731 12.715 1.00 89.12 80 ASP A O 1
ATOM 664 N N . THR A 1 81 ? -22.595 -2.559 14.621 1.00 89.38 81 THR A N 1
ATOM 665 C CA . THR A 1 81 ? -23.641 -3.530 14.268 1.00 89.38 81 THR A CA 1
ATOM 666 C C . THR A 1 81 ? -24.765 -2.897 13.461 1.00 89.38 81 THR A C 1
ATOM 668 O O . THR A 1 81 ? -25.403 -3.590 12.666 1.00 89.38 81 THR A O 1
ATOM 671 N N . ASN A 1 82 ? -24.986 -1.595 13.641 1.00 87.31 82 ASN A N 1
ATOM 672 C CA . ASN A 1 82 ? -26.012 -0.828 12.944 1.00 87.31 82 ASN A CA 1
ATOM 673 C C . ASN A 1 82 ? -25.473 -0.104 11.687 1.00 87.31 82 ASN A C 1
ATOM 675 O O . ASN A 1 82 ? -26.264 0.491 10.953 1.00 87.31 82 ASN A O 1
ATOM 679 N N . ASN A 1 83 ? -24.166 -0.215 11.404 1.00 84.12 83 ASN A N 1
ATOM 680 C CA . ASN A 1 83 ? -23.474 0.385 10.257 1.00 84.12 83 ASN A CA 1
ATOM 681 C C . ASN A 1 83 ? -23.525 1.930 10.232 1.00 84.12 83 ASN A C 1
ATOM 683 O O . ASN A 1 83 ? -23.392 2.542 9.164 1.00 84.12 83 ASN A O 1
ATOM 687 N N . ASP A 1 84 ? -23.715 2.579 11.384 1.00 83.75 84 ASP A N 1
ATOM 688 C CA . ASP A 1 84 ? -23.714 4.042 11.501 1.00 83.75 84 ASP A CA 1
ATOM 689 C C . ASP A 1 84 ? -22.316 4.626 11.785 1.00 83.75 84 ASP A C 1
ATOM 691 O O . ASP A 1 84 ? -22.135 5.853 11.744 1.00 83.75 84 ASP A O 1
ATOM 695 N N . LYS A 1 85 ? -21.319 3.746 11.987 1.00 81.56 85 LYS A N 1
ATOM 696 C CA . LYS A 1 85 ? -19.895 4.060 12.203 1.00 81.56 85 LYS A CA 1
ATOM 697 C C . LYS A 1 85 ? -19.636 4.825 13.502 1.00 81.56 85 LYS A C 1
ATOM 699 O O . LYS A 1 85 ? -18.581 5.451 13.662 1.00 81.56 85 LYS A O 1
ATOM 704 N N . LYS A 1 86 ? -20.588 4.792 14.429 1.00 81.88 86 LYS A N 1
ATOM 705 C CA . LYS A 1 86 ? -20.532 5.419 15.745 1.00 81.88 86 LYS A CA 1
ATOM 706 C C . LYS A 1 86 ? -20.860 4.368 16.788 1.00 81.88 86 LYS A C 1
ATOM 708 O O . LYS A 1 86 ? -21.645 3.463 16.573 1.00 81.88 86 LYS A O 1
ATOM 713 N N . TYR A 1 87 ? -20.270 4.522 17.962 1.00 83.25 87 TYR A N 1
ATOM 714 C CA . TYR A 1 87 ? -20.598 3.626 19.056 1.00 83.25 87 TYR A CA 1
ATOM 715 C C . TYR A 1 87 ? -22.013 3.894 19.595 1.00 83.25 87 TYR A C 1
ATOM 717 O O . TYR A 1 87 ? -22.315 5.006 20.052 1.00 83.25 87 TYR A O 1
ATOM 725 N N . SER A 1 88 ? -22.826 2.843 19.648 1.00 82.62 88 SER A N 1
ATOM 726 C CA . SER A 1 88 ? -24.135 2.805 20.302 1.00 82.62 88 SER A CA 1
ATOM 727 C C . SER A 1 88 ? -24.092 2.001 21.610 1.00 82.62 88 SER A C 1
ATOM 729 O O . SER A 1 88 ? -23.276 1.109 21.800 1.00 82.62 88 SER A O 1
ATOM 731 N N . LYS A 1 89 ? -24.947 2.338 22.591 1.00 82.25 89 LYS A N 1
ATOM 732 C CA . LYS A 1 89 ? -24.873 1.768 23.964 1.00 82.25 89 LYS A CA 1
ATOM 733 C C . LYS A 1 89 ? -25.100 0.251 24.032 1.00 82.25 89 LYS A C 1
ATOM 735 O O . LYS A 1 89 ? -24.753 -0.368 25.037 1.00 82.25 89 LYS A O 1
ATOM 740 N N . ASP A 1 90 ? -25.771 -0.289 23.034 1.00 85.62 90 ASP A N 1
ATOM 741 C CA . ASP A 1 90 ? -26.096 -1.695 22.828 1.00 85.62 90 ASP A CA 1
ATOM 742 C C . ASP A 1 90 ? -24.963 -2.478 22.149 1.00 85.62 90 ASP A C 1
ATOM 744 O O . ASP A 1 90 ? -24.972 -3.710 22.165 1.00 85.62 90 ASP A O 1
ATOM 748 N N . GLU A 1 91 ? -23.950 -1.784 21.634 1.00 90.19 91 GLU A N 1
ATOM 749 C CA . GLU A 1 91 ? -22.803 -2.392 20.975 1.00 90.19 91 GLU A CA 1
ATOM 750 C C . GLU A 1 91 ? -21.718 -2.796 21.967 1.00 90.19 91 GLU A C 1
ATOM 752 O O . GLU A 1 91 ? -21.602 -2.285 23.087 1.00 90.19 91 GLU A O 1
ATOM 757 N N . TYR A 1 92 ? -20.898 -3.762 21.562 1.00 92.94 92 TYR A N 1
ATOM 758 C CA . TYR A 1 92 ? -19.797 -4.204 22.399 1.00 92.94 92 TYR A CA 1
ATOM 759 C C . TYR A 1 92 ? -18.610 -3.265 22.232 1.00 92.94 92 TYR A C 1
ATOM 761 O O . TYR A 1 92 ? -18.294 -2.814 21.133 1.00 92.94 92 TYR A O 1
ATOM 769 N N . ILE A 1 93 ? -17.909 -3.027 23.337 1.00 91.75 93 ILE A N 1
ATOM 770 C CA . ILE A 1 93 ? -16.790 -2.100 23.414 1.00 91.75 93 ILE A CA 1
ATOM 771 C C . ILE A 1 93 ? -15.634 -2.684 24.225 1.00 91.75 93 ILE A C 1
ATOM 773 O O . ILE A 1 93 ? -15.812 -3.512 25.122 1.00 91.75 93 ILE A O 1
ATOM 777 N N . SER A 1 94 ? -14.425 -2.240 23.905 1.00 92.50 94 SER A N 1
ATOM 778 C CA . SER A 1 94 ? -13.207 -2.455 24.675 1.00 92.50 94 SER A CA 1
ATOM 779 C C . SER A 1 94 ? -12.424 -1.150 24.741 1.00 92.50 94 SER A C 1
ATOM 781 O O . SER A 1 94 ? -12.291 -0.437 23.748 1.00 92.50 94 SER A O 1
ATOM 783 N N . ILE A 1 95 ? -11.874 -0.849 25.912 1.00 89.06 95 ILE A N 1
ATOM 784 C CA . ILE A 1 95 ? -11.099 0.365 26.170 1.00 89.06 95 ILE A CA 1
ATOM 785 C C . ILE A 1 95 ? -9.784 -0.061 26.807 1.00 89.06 95 ILE A C 1
ATOM 787 O O . ILE A 1 95 ? -9.800 -0.846 27.754 1.00 89.06 95 ILE A O 1
ATOM 791 N N . SER A 1 96 ? -8.662 0.425 26.286 1.00 91.31 96 SER A N 1
ATOM 792 C CA . SER A 1 96 ? -7.360 0.194 26.906 1.00 91.31 96 SER A CA 1
ATOM 793 C C . SER A 1 96 ? -7.154 1.097 28.124 1.00 91.31 96 SER A C 1
ATOM 795 O O . SER A 1 96 ? -7.748 2.175 28.228 1.00 91.31 96 SER A O 1
ATOM 797 N N . ASP A 1 97 ? -6.224 0.712 28.995 1.00 90.12 97 ASP A N 1
ATOM 798 C CA . ASP A 1 97 ? -5.565 1.669 29.884 1.00 90.12 97 ASP A CA 1
ATOM 799 C C . ASP A 1 97 ? -4.762 2.699 29.067 1.00 90.12 97 ASP A C 1
ATOM 801 O O . ASP A 1 97 ? -4.614 2.573 27.844 1.00 90.12 97 ASP A O 1
ATOM 805 N N . ASN A 1 98 ? -4.255 3.740 29.730 1.00 90.06 98 ASN A N 1
ATOM 806 C CA . ASN A 1 98 ? -3.343 4.679 29.080 1.00 90.06 98 ASN A CA 1
ATOM 807 C C . ASN A 1 98 ? -2.034 3.955 28.731 1.00 90.06 98 ASN A C 1
ATOM 809 O O . ASN A 1 98 ? -1.448 3.264 29.565 1.00 90.06 98 ASN A O 1
ATOM 813 N N . LEU A 1 99 ? -1.590 4.114 27.489 1.00 93.69 99 LEU A N 1
ATOM 814 C CA . LEU A 1 99 ? -0.416 3.458 26.931 1.00 93.69 99 LEU A CA 1
ATOM 815 C C . LEU A 1 99 ? 0.701 4.489 26.790 1.00 93.69 99 LEU A C 1
ATOM 817 O O . LEU A 1 99 ? 0.604 5.394 25.963 1.00 93.69 99 LEU A O 1
ATOM 821 N N . PHE A 1 100 ? 1.767 4.339 27.569 1.00 94.44 100 PHE A N 1
ATOM 822 C CA . PHE A 1 100 ? 2.977 5.149 27.431 1.00 94.44 100 PHE A CA 1
ATOM 823 C C . PHE A 1 100 ? 3.916 4.464 26.442 1.00 94.44 100 PHE A C 1
ATOM 825 O O . PHE A 1 100 ? 4.369 3.349 26.699 1.00 94.44 100 PHE A O 1
ATOM 832 N N . ILE A 1 101 ? 4.157 5.105 25.299 1.00 95.19 101 ILE A N 1
ATOM 833 C CA . ILE A 1 101 ? 4.927 4.532 24.196 1.00 95.19 101 ILE A CA 1
ATOM 834 C C . ILE A 1 101 ? 6.254 5.273 24.048 1.00 95.19 101 ILE A C 1
ATOM 836 O O . ILE A 1 101 ? 6.281 6.494 23.880 1.00 95.19 101 ILE A O 1
ATOM 840 N N . TYR A 1 102 ? 7.349 4.521 24.039 1.00 94.81 102 TYR A N 1
ATOM 841 C CA . TYR A 1 102 ? 8.707 5.009 23.826 1.00 94.81 102 TYR A CA 1
ATOM 842 C C . TYR A 1 102 ? 9.225 4.649 22.427 1.00 94.81 102 TYR A C 1
ATOM 844 O O . TYR A 1 102 ? 8.628 3.879 21.672 1.00 94.81 102 TYR A O 1
ATOM 852 N N . ALA A 1 103 ? 10.352 5.249 22.039 1.00 93.88 103 ALA A N 1
ATOM 853 C CA . ALA A 1 103 ? 10.936 5.043 20.717 1.00 93.88 103 ALA A CA 1
ATOM 854 C C . ALA A 1 103 ? 11.271 3.567 20.464 1.00 93.88 103 ALA A C 1
ATOM 856 O O . ALA A 1 103 ? 11.977 2.951 21.257 1.00 93.88 103 ALA A O 1
ATOM 857 N N . LYS A 1 104 ? 10.842 3.044 19.304 1.00 93.00 104 LYS A N 1
ATOM 858 C CA . LYS A 1 104 ? 11.040 1.645 18.857 1.00 93.00 104 LYS A CA 1
ATOM 859 C C . LYS A 1 104 ? 10.291 0.582 19.663 1.00 93.00 104 LYS A C 1
ATOM 861 O O . LYS A 1 104 ? 10.515 -0.607 19.415 1.00 93.00 104 LYS A O 1
ATOM 866 N N . ASP A 1 105 ? 9.398 0.978 20.566 1.00 94.81 105 ASP A N 1
ATOM 867 C CA . ASP A 1 105 ? 8.611 0.026 21.341 1.00 94.81 105 ASP A CA 1
ATOM 868 C C . ASP A 1 105 ? 7.811 -0.922 20.445 1.00 94.81 105 ASP A C 1
ATOM 870 O O . ASP A 1 105 ? 7.385 -0.586 19.335 1.00 94.81 105 ASP A O 1
ATOM 874 N N . LYS A 1 106 ? 7.604 -2.135 20.957 1.00 95.62 106 LYS A N 1
ATOM 875 C CA . LYS A 1 106 ? 6.721 -3.144 20.374 1.00 95.62 106 LYS A CA 1
ATOM 876 C C . LYS A 1 106 ? 5.758 -3.608 21.456 1.00 95.62 106 LYS A C 1
ATOM 878 O O . LYS A 1 106 ? 6.064 -4.529 22.209 1.00 95.62 106 LYS A O 1
ATOM 883 N N . LEU A 1 107 ? 4.606 -2.956 21.531 1.00 96.12 107 LEU A N 1
ATOM 884 C CA . LEU A 1 107 ? 3.553 -3.304 22.474 1.00 96.12 107 LEU A CA 1
ATOM 885 C C . LEU A 1 107 ? 2.597 -4.315 21.834 1.00 96.12 107 LEU A C 1
ATOM 887 O O . LEU A 1 107 ? 2.220 -4.154 20.676 1.00 96.12 107 LEU A O 1
ATOM 891 N N . ASN A 1 108 ? 2.184 -5.334 22.588 1.00 96.75 108 ASN A N 1
ATOM 892 C CA . ASN A 1 108 ? 1.129 -6.261 22.181 1.00 96.75 108 ASN A CA 1
ATOM 893 C C . ASN A 1 108 ? -0.048 -6.123 23.148 1.00 96.75 108 ASN A C 1
ATOM 895 O O . ASN A 1 108 ? 0.134 -6.220 24.360 1.00 96.75 108 ASN A O 1
ATOM 899 N N . LEU A 1 109 ? -1.241 -5.906 22.608 1.00 96.12 109 LEU A N 1
ATOM 900 C CA . LEU A 1 109 ? -2.470 -5.683 23.354 1.00 96.12 109 LEU A CA 1
ATOM 901 C C . LEU A 1 109 ? -3.559 -6.632 22.853 1.00 96.12 109 LEU A C 1
ATOM 903 O O . LEU A 1 109 ? -3.674 -6.887 21.656 1.00 96.12 109 LEU A O 1
ATOM 907 N N . VAL A 1 110 ? -4.392 -7.124 23.766 1.00 96.31 110 VAL A N 1
ATOM 908 C CA . VAL A 1 110 ? -5.615 -7.854 23.421 1.00 96.31 110 VAL A CA 1
ATOM 909 C C . VAL A 1 110 ? -6.804 -7.004 23.846 1.00 96.31 110 VAL A C 1
ATOM 911 O O . VAL A 1 110 ? -6.939 -6.681 25.025 1.00 96.31 110 VAL A O 1
ATOM 914 N N . LEU A 1 111 ? -7.668 -6.646 22.898 1.00 95.00 111 LEU A N 1
ATOM 915 C CA . LEU A 1 111 ? -8.915 -5.935 23.175 1.00 95.00 111 LEU A CA 1
ATOM 916 C C . LEU A 1 111 ? -10.075 -6.927 23.110 1.00 95.00 111 LEU A C 1
ATOM 918 O O . LEU A 1 111 ? -10.377 -7.474 22.048 1.00 95.00 111 LEU A O 1
ATOM 922 N N . LYS A 1 112 ? -10.714 -7.162 24.261 1.00 95.31 112 LYS A N 1
ATOM 923 C CA . LYS A 1 112 ? -11.856 -8.074 24.398 1.00 95.31 112 LYS A CA 1
ATOM 924 C C . LYS A 1 112 ? -13.142 -7.266 24.467 1.00 95.31 112 LYS A C 1
ATOM 926 O O . LYS A 1 112 ? -13.414 -6.626 25.483 1.00 95.31 112 LYS A O 1
ATOM 931 N N . LEU A 1 113 ? -13.916 -7.295 23.388 1.00 93.94 113 LEU A N 1
ATOM 932 C CA . LEU A 1 113 ? -15.142 -6.518 23.272 1.00 93.94 113 LEU A CA 1
ATOM 933 C C . LEU A 1 113 ? -16.255 -7.147 24.120 1.00 93.94 113 LEU A C 1
ATOM 935 O O . LEU A 1 113 ? -16.462 -8.365 24.120 1.00 93.94 113 LEU A O 1
ATOM 939 N N . ARG A 1 114 ? -16.952 -6.300 24.882 1.00 92.31 114 ARG A N 1
ATOM 940 C CA . ARG A 1 114 ? -18.016 -6.688 25.818 1.00 92.31 114 ARG A CA 1
ATOM 941 C C . ARG A 1 114 ? -19.059 -5.575 25.969 1.00 92.31 114 ARG A C 1
ATOM 943 O O . ARG A 1 114 ? -18.746 -4.427 25.663 1.00 92.31 114 ARG A O 1
ATOM 950 N N . PRO A 1 115 ? -20.251 -5.864 26.518 1.00 89.69 115 PRO A N 1
ATOM 951 C CA . PRO A 1 115 ? -21.189 -4.814 26.903 1.00 89.69 115 PRO A CA 1
ATOM 952 C C . PRO A 1 115 ? -20.553 -3.808 27.877 1.00 89.69 115 PRO A C 1
ATOM 954 O O . PRO A 1 115 ? -19.791 -4.193 28.779 1.00 89.69 115 PRO A O 1
ATOM 957 N N . LEU A 1 116 ? -20.887 -2.526 27.714 1.00 84.31 116 LEU A N 1
ATOM 958 C CA . LEU A 1 116 ? -20.441 -1.454 28.607 1.00 84.31 116 LEU A CA 1
ATOM 959 C C . LEU A 1 116 ? -21.025 -1.646 30.017 1.00 84.31 116 LEU A C 1
ATOM 961 O O . LEU A 1 116 ? -22.224 -1.887 30.185 1.00 84.31 116 LEU A O 1
ATOM 965 N N . ARG A 1 117 ? -20.190 -1.535 31.058 1.00 78.19 117 ARG A N 1
ATOM 966 C CA . ARG A 1 117 ? -20.651 -1.667 32.453 1.00 78.19 117 ARG A CA 1
ATOM 967 C C . ARG A 1 117 ? -21.237 -0.344 32.954 1.00 78.19 117 ARG A C 1
ATOM 969 O O . ARG A 1 117 ? -20.712 0.720 32.651 1.00 78.19 117 ARG A O 1
ATOM 976 N N . LYS A 1 118 ? -22.268 -0.406 33.812 1.00 68.06 118 LYS A N 1
ATOM 977 C CA . LYS A 1 118 ? -22.951 0.782 34.378 1.00 68.06 118 LYS A CA 1
ATOM 978 C C . LYS A 1 118 ? -22.023 1.782 35.092 1.00 68.06 118 LYS A C 1
ATOM 980 O O . LYS A 1 118 ? -22.344 2.962 35.115 1.00 68.06 118 LYS A O 1
ATOM 985 N N . ASN A 1 119 ? -20.900 1.323 35.648 1.00 62.47 119 ASN A N 1
ATOM 986 C CA . ASN A 1 119 ? -19.979 2.147 36.446 1.00 62.47 119 ASN A CA 1
ATOM 987 C C . ASN A 1 119 ? -18.740 2.620 35.664 1.00 62.47 119 ASN A C 1
ATOM 989 O O . ASN A 1 119 ? -17.849 3.239 36.242 1.00 62.47 119 ASN A O 1
ATOM 993 N N . GLU A 1 120 ? -18.640 2.311 34.371 1.00 67.62 120 GLU A N 1
ATOM 994 C CA . GLU A 1 120 ? -17.553 2.825 33.539 1.00 67.62 120 GLU A CA 1
ATOM 995 C C . GLU A 1 120 ? -17.887 4.267 33.149 1.00 67.62 120 GLU A C 1
ATOM 997 O O . GLU A 1 120 ? -18.845 4.520 32.421 1.00 67.62 120 GLU A O 1
ATOM 1002 N N . ASN A 1 121 ? -17.122 5.222 33.694 1.00 57.09 121 ASN A N 1
ATOM 1003 C CA . ASN A 1 121 ? -17.304 6.651 33.451 1.00 57.09 121 ASN A CA 1
ATOM 1004 C C . ASN A 1 121 ? -16.990 6.937 31.973 1.00 57.09 121 ASN A C 1
ATOM 1006 O O . ASN A 1 121 ? -15.830 7.014 31.566 1.00 57.09 121 ASN A O 1
ATOM 1010 N N . PHE A 1 122 ? -18.041 7.004 31.160 1.00 63.53 122 PHE A N 1
ATOM 1011 C CA . PHE A 1 122 ? -17.957 6.957 29.707 1.00 63.53 122 PHE A CA 1
ATOM 1012 C C . PHE A 1 122 ? -18.494 8.257 29.116 1.00 63.53 122 PHE A C 1
ATOM 1014 O O . PHE A 1 122 ? -19.701 8.503 29.122 1.00 63.53 122 PHE A O 1
ATOM 1021 N N . ASN A 1 123 ? -17.599 9.107 28.611 1.00 61.06 123 ASN A N 1
ATOM 1022 C CA . ASN A 1 123 ? -18.012 10.327 27.931 1.00 61.06 123 ASN A CA 1
ATOM 1023 C C . ASN A 1 123 ? -18.413 9.996 26.484 1.00 61.06 123 ASN A C 1
ATOM 1025 O O . ASN A 1 123 ? -17.561 9.620 25.683 1.00 61.06 123 ASN A O 1
ATOM 1029 N N . LYS A 1 124 ? -19.702 10.131 26.150 1.00 56.03 124 LYS A N 1
ATOM 1030 C CA . LYS A 1 124 ? -20.230 9.874 24.797 1.00 56.03 124 LYS A CA 1
ATOM 1031 C C . LYS A 1 124 ? -19.592 10.756 23.721 1.00 56.03 124 LYS A C 1
ATOM 1033 O O . LYS A 1 124 ? -19.421 10.288 22.599 1.00 56.03 124 LYS A O 1
ATOM 1038 N N . ASP A 1 125 ? -19.182 11.975 24.065 1.00 53.53 125 ASP A N 1
ATOM 1039 C CA . ASP A 1 125 ? -18.560 12.909 23.115 1.00 53.53 125 ASP A CA 1
ATOM 1040 C C . ASP A 1 125 ? -17.196 12.403 22.616 1.00 53.53 125 ASP A C 1
ATOM 1042 O O . ASP A 1 125 ? -16.728 12.793 21.549 1.00 53.53 125 ASP A O 1
ATOM 1046 N N . MET A 1 126 ? -16.593 11.460 23.348 1.00 53.94 126 MET A N 1
ATOM 1047 C CA . MET A 1 126 ? -15.334 10.795 23.009 1.00 53.94 126 MET A CA 1
ATOM 1048 C C . MET A 1 126 ? -15.443 9.854 21.791 1.00 53.94 126 MET A C 1
ATOM 1050 O O . MET A 1 126 ? -14.413 9.432 21.272 1.00 53.94 126 MET A O 1
ATOM 1054 N N . PHE A 1 127 ? -16.662 9.530 21.331 1.00 55.00 127 PHE A N 1
ATOM 1055 C CA . PHE A 1 127 ? -16.928 8.528 20.282 1.00 55.00 127 PHE A CA 1
ATOM 1056 C C . PHE A 1 127 ? -17.603 9.085 19.028 1.00 55.00 127 PHE A C 1
ATOM 1058 O O . PHE A 1 127 ? -17.958 8.318 18.133 1.00 55.00 127 PHE A O 1
ATOM 1065 N N . SER A 1 128 ? -17.757 10.407 18.922 1.00 53.34 128 SER A N 1
ATOM 1066 C CA . SER A 1 128 ? -18.082 11.025 17.635 1.00 53.34 128 SER A CA 1
ATOM 1067 C C . SER A 1 128 ? -16.830 11.009 16.752 1.00 53.34 128 SER A C 1
ATOM 1069 O O . SER A 1 128 ? -16.093 11.983 16.638 1.00 53.34 128 SER A O 1
ATOM 1071 N N . ILE A 1 129 ? -16.526 9.845 16.177 1.00 55.97 129 ILE A N 1
ATOM 1072 C CA . ILE A 1 129 ? -15.422 9.708 15.231 1.00 55.97 129 ILE A CA 1
ATOM 1073 C C . ILE A 1 129 ? -15.861 10.434 13.972 1.00 55.97 129 ILE A C 1
ATOM 1075 O O . ILE A 1 129 ? -16.662 9.926 13.189 1.00 55.97 129 ILE A O 1
ATOM 1079 N N . ASN A 1 130 ? -15.352 11.648 13.786 1.00 54.56 130 ASN A N 1
ATOM 1080 C CA . ASN A 1 130 ? -15.378 12.231 12.465 1.00 54.56 130 ASN A CA 1
ATOM 1081 C C . ASN A 1 130 ? -14.324 11.500 11.628 1.00 54.56 130 ASN A C 1
ATOM 1083 O O . ASN A 1 130 ? -13.124 11.710 11.808 1.00 54.56 130 ASN A O 1
ATOM 1087 N N . LEU A 1 131 ? -14.783 10.602 10.755 1.00 52.59 131 LEU A N 1
ATOM 1088 C CA . LEU A 1 131 ? -13.928 9.830 9.851 1.00 52.59 131 LEU A CA 1
ATOM 1089 C C . LEU A 1 131 ? -13.097 10.735 8.926 1.00 52.59 131 LEU A C 1
ATOM 1091 O O . LEU A 1 131 ? -12.068 10.289 8.423 1.00 52.59 131 LEU A O 1
ATOM 1095 N N . ASP A 1 132 ? -13.487 12.002 8.763 1.00 49.78 132 ASP A N 1
ATOM 1096 C CA . ASP A 1 132 ? -12.755 12.989 7.966 1.00 49.78 132 ASP A CA 1
ATOM 1097 C C . ASP A 1 132 ? -11.456 13.486 8.641 1.00 49.78 132 ASP A C 1
ATOM 1099 O O . ASP A 1 132 ? -10.648 14.141 7.994 1.00 49.78 132 ASP A O 1
ATOM 1103 N N . ASN A 1 133 ? -11.196 13.146 9.913 1.00 50.47 133 ASN A N 1
ATOM 1104 C CA . ASN A 1 133 ? -9.980 13.550 10.642 1.00 50.47 133 ASN A CA 1
ATOM 1105 C C . ASN A 1 133 ? -8.797 12.560 10.501 1.00 50.47 133 ASN A C 1
ATOM 1107 O O . ASN A 1 133 ? -7.907 12.535 11.356 1.00 50.47 133 ASN A O 1
ATOM 1111 N N . SER A 1 134 ? -8.757 11.711 9.468 1.00 55.06 134 SER A N 1
ATOM 1112 C CA . SER A 1 134 ? -7.556 10.906 9.196 1.00 55.06 134 SER A CA 1
ATOM 1113 C C . SER A 1 134 ? -6.413 11.788 8.689 1.00 55.06 134 SER A C 1
ATOM 1115 O O . SER A 1 134 ? -6.620 12.682 7.880 1.00 55.06 134 SER A O 1
ATOM 1117 N N . SER A 1 135 ? -5.176 11.506 9.109 1.00 56.16 135 SER A N 1
ATOM 1118 C CA . SER A 1 135 ? -3.993 12.206 8.581 1.00 56.16 135 SER A CA 1
ATOM 1119 C C . SER A 1 135 ? -3.670 11.859 7.123 1.00 56.16 135 SER A C 1
ATOM 1121 O O . SER A 1 135 ? -2.898 12.568 6.486 1.00 56.16 135 SER A O 1
ATOM 1123 N N . ALA A 1 136 ? -4.237 10.766 6.605 1.00 62.16 136 ALA A N 1
ATOM 1124 C CA . ALA A 1 136 ? -4.178 10.410 5.195 1.00 62.16 136 ALA A CA 1
ATOM 1125 C C . ALA A 1 136 ? -5.423 10.924 4.463 1.00 62.16 136 ALA A C 1
ATOM 1127 O O . ALA A 1 136 ? -6.525 10.874 5.011 1.00 62.16 136 ALA A O 1
ATOM 1128 N N . TYR A 1 137 ? -5.243 11.336 3.211 1.00 77.62 137 TYR A N 1
ATOM 1129 C CA . TYR A 1 137 ? -6.330 11.676 2.297 1.00 77.62 137 TYR A CA 1
ATOM 1130 C C . TYR A 1 137 ? -7.017 10.384 1.841 1.00 77.62 137 TYR A C 1
ATOM 1132 O O . TYR A 1 137 ? -6.359 9.423 1.411 1.00 77.62 137 TYR A O 1
ATOM 1140 N N . LEU A 1 138 ? -8.338 10.334 2.013 1.00 85.88 138 LEU A N 1
ATOM 1141 C CA . LEU A 1 138 ? -9.157 9.125 1.893 1.00 85.88 138 LEU A CA 1
ATOM 1142 C C . LEU A 1 138 ? -10.334 9.380 0.952 1.00 85.88 138 LEU A C 1
ATOM 1144 O O . LEU A 1 138 ? -11.485 9.584 1.366 1.00 85.88 138 LEU A O 1
ATOM 1148 N N . GLY A 1 139 ? -10.029 9.287 -0.339 1.00 88.19 139 GLY A N 1
ATOM 1149 C CA . GLY A 1 139 ? -11.003 9.389 -1.419 1.00 88.19 139 GLY A CA 1
ATOM 1150 C C . GLY A 1 139 ? -11.252 10.813 -1.901 1.00 88.19 139 GLY A C 1
ATOM 1151 O O . GLY A 1 139 ? -12.222 11.045 -2.621 1.00 88.19 139 GLY A O 1
ATOM 1152 N N . ASP A 1 140 ? -10.401 11.759 -1.513 1.00 92.19 140 ASP A N 1
ATOM 1153 C CA . ASP A 1 140 ? -10.420 13.117 -2.038 1.00 92.19 140 ASP A CA 1
ATOM 1154 C C . ASP A 1 140 ? -10.212 13.106 -3.554 1.00 92.19 140 ASP A C 1
ATOM 1156 O O . ASP A 1 140 ? -9.402 12.339 -4.089 1.00 92.19 140 ASP A O 1
ATOM 1160 N N . ILE A 1 141 ? -10.986 13.937 -4.253 1.00 95.56 141 ILE A N 1
ATOM 1161 C CA . ILE A 1 141 ? -10.928 14.035 -5.710 1.00 95.56 141 ILE A CA 1
ATOM 1162 C C . ILE A 1 141 ? -9.785 14.975 -6.082 1.00 95.56 141 ILE A C 1
ATOM 1164 O O . ILE A 1 141 ? -9.769 16.134 -5.670 1.00 95.56 141 ILE A O 1
ATOM 1168 N N . VAL A 1 142 ? -8.855 14.493 -6.901 1.00 96.25 142 VAL A N 1
ATOM 1169 C CA . VAL A 1 142 ? -7.677 15.248 -7.327 1.00 96.25 142 VAL A CA 1
ATOM 1170 C C . VAL A 1 142 ? -7.401 15.032 -8.811 1.00 96.25 142 VAL A C 1
ATOM 1172 O O . VAL A 1 142 ? -7.580 13.944 -9.353 1.00 96.25 142 VAL A O 1
ATOM 1175 N N . SER A 1 143 ? -6.917 16.073 -9.487 1.00 96.69 143 SER A N 1
ATOM 1176 C CA . SER A 1 143 ? -6.414 15.930 -10.853 1.00 96.69 143 SER A CA 1
ATOM 1177 C C . SER A 1 143 ? -5.082 15.182 -10.859 1.00 96.69 143 SER A C 1
ATOM 1179 O O . SER A 1 143 ? -4.194 15.479 -10.056 1.00 96.69 143 SER A O 1
ATOM 1181 N N . LEU A 1 144 ? -4.880 14.297 -11.838 1.00 95.94 144 LEU A N 1
ATOM 1182 C CA . LEU A 1 144 ? -3.588 13.642 -12.069 1.00 95.94 144 LEU A CA 1
ATOM 1183 C C . LEU A 1 144 ? -2.452 14.654 -12.324 1.00 95.94 144 LEU A C 1
ATOM 1185 O O . LEU A 1 144 ? -1.290 14.384 -12.025 1.00 95.94 144 LEU A O 1
ATOM 1189 N N . ASN A 1 145 ? -2.792 15.855 -12.803 1.00 95.94 145 ASN A N 1
ATOM 1190 C CA . ASN A 1 145 ? -1.852 16.950 -13.041 1.00 95.94 145 ASN A CA 1
ATOM 1191 C C . ASN A 1 145 ? -1.575 17.818 -11.804 1.00 95.94 145 ASN A C 1
ATOM 1193 O O . ASN A 1 145 ? -0.778 18.751 -11.897 1.00 95.94 145 ASN A O 1
ATOM 1197 N N . SER A 1 146 ? -2.177 17.511 -10.650 1.00 96.69 146 SER A N 1
ATOM 1198 C CA . SER A 1 146 ? -1.995 18.280 -9.415 1.00 96.69 146 SER A CA 1
ATOM 1199 C C . SER A 1 146 ? -0.506 18.470 -9.062 1.00 96.69 146 SER A C 1
ATOM 1201 O O . SER A 1 146 ? 0.303 17.540 -9.238 1.00 96.69 146 SER A O 1
ATOM 1203 N N . PRO A 1 147 ? -0.110 19.659 -8.558 1.00 96.25 147 PRO A N 1
ATOM 1204 C CA . PRO A 1 147 ? 1.258 19.923 -8.111 1.00 96.25 147 PRO A CA 1
ATOM 1205 C C . PRO A 1 147 ? 1.673 19.046 -6.925 1.00 96.25 147 PRO A C 1
ATOM 1207 O O . PRO A 1 147 ? 2.870 18.868 -6.698 1.00 96.25 147 PRO A O 1
ATOM 1210 N N . VAL A 1 148 ? 0.717 18.428 -6.217 1.00 95.94 148 VAL A N 1
ATOM 1211 C CA . VAL A 1 148 ? 1.016 17.451 -5.162 1.00 95.94 148 VAL A CA 1
ATOM 1212 C C . VAL A 1 148 ? 1.869 16.292 -5.694 1.00 95.94 148 VAL A C 1
ATOM 1214 O O . VAL A 1 148 ? 2.805 15.865 -5.025 1.00 95.94 148 VAL A O 1
ATOM 1217 N N . PHE A 1 149 ? 1.652 15.874 -6.947 1.00 97.25 149 PHE A N 1
ATOM 1218 C CA . PHE A 1 149 ? 2.412 14.821 -7.631 1.00 97.25 149 PHE A CA 1
ATOM 1219 C C . PHE A 1 149 ? 3.614 15.380 -8.419 1.00 97.25 149 PHE A C 1
ATOM 1221 O O . PHE A 1 149 ? 3.915 14.916 -9.522 1.00 97.25 149 PHE A O 1
ATOM 1228 N N . SER A 1 150 ? 4.252 16.450 -7.944 1.00 97.19 150 SER A N 1
ATOM 1229 C CA . SER A 1 150 ? 5.434 17.041 -8.587 1.00 97.19 150 SER A CA 1
ATOM 1230 C C . SER A 1 150 ? 6.686 16.171 -8.419 1.00 97.19 150 SER A C 1
ATOM 1232 O O . SER A 1 150 ? 6.805 15.393 -7.472 1.00 97.19 150 SER A O 1
ATOM 1234 N N . ASN A 1 151 ? 7.669 16.341 -9.309 1.00 96.50 151 ASN A N 1
ATOM 1235 C CA . ASN A 1 151 ? 8.969 15.667 -9.188 1.00 96.50 151 ASN A CA 1
ATOM 1236 C C . ASN A 1 151 ? 9.712 16.053 -7.897 1.00 96.50 151 ASN A C 1
ATOM 1238 O O . ASN A 1 151 ? 10.453 15.239 -7.344 1.00 96.50 151 ASN A O 1
ATOM 1242 N N . GLU A 1 152 ? 9.495 17.271 -7.396 1.00 97.00 152 GLU A N 1
ATOM 1243 C CA . GLU A 1 152 ? 10.027 17.716 -6.109 1.00 97.00 152 GLU A CA 1
ATOM 1244 C C . GLU A 1 152 ? 9.461 16.876 -4.961 1.00 97.00 152 GLU A C 1
ATOM 1246 O O . GLU A 1 152 ? 10.228 16.317 -4.176 1.00 97.00 152 GLU A O 1
ATOM 1251 N N . ASN A 1 153 ? 8.138 16.690 -4.913 1.00 97.38 153 ASN A N 1
ATOM 1252 C CA . ASN A 1 153 ? 7.501 15.855 -3.896 1.00 97.38 153 ASN A CA 1
ATOM 1253 C C . ASN A 1 153 ? 7.853 14.373 -4.055 1.00 97.38 153 ASN A C 1
ATOM 1255 O O . ASN A 1 153 ? 8.037 13.683 -3.056 1.00 97.38 153 ASN A O 1
ATOM 1259 N N . VAL A 1 154 ? 8.039 13.879 -5.283 1.00 97.06 154 VAL A N 1
ATOM 1260 C CA . VAL A 1 154 ? 8.573 12.526 -5.533 1.00 97.06 154 VAL A CA 1
ATOM 1261 C C . VAL A 1 154 ? 9.968 12.360 -4.927 1.00 97.06 154 VAL A C 1
ATOM 1263 O O . VAL A 1 154 ? 10.238 11.367 -4.247 1.00 97.06 154 VAL A O 1
ATOM 1266 N N . SER A 1 155 ? 10.847 13.342 -5.137 1.00 96.50 155 SER A N 1
ATOM 1267 C CA . SER A 1 155 ? 12.190 13.355 -4.553 1.00 96.50 155 SER A CA 1
ATOM 1268 C C . SER A 1 155 ? 12.134 13.437 -3.023 1.00 96.50 155 SER A C 1
ATOM 1270 O O . SER A 1 155 ? 12.771 12.630 -2.339 1.00 96.50 155 SER A O 1
ATOM 1272 N N . LYS A 1 156 ? 11.305 14.338 -2.472 1.00 95.56 156 LYS A N 1
ATOM 1273 C CA . LYS A 1 156 ? 11.065 14.482 -1.026 1.00 95.56 156 LYS A CA 1
ATOM 1274 C C . LYS A 1 156 ? 10.549 13.176 -0.416 1.00 95.56 156 LYS A C 1
ATOM 1276 O O . LYS A 1 156 ? 11.091 12.719 0.584 1.00 95.56 156 LYS A O 1
ATOM 1281 N N . GLY A 1 157 ? 9.583 12.516 -1.053 1.00 95.62 157 GLY A N 1
ATOM 1282 C CA . GLY A 1 157 ? 9.004 11.253 -0.593 1.00 95.62 157 GLY A CA 1
ATOM 1283 C C . GLY A 1 157 ? 9.998 10.093 -0.538 1.00 95.62 157 GLY A C 1
ATOM 1284 O O . GLY A 1 157 ? 9.789 9.142 0.215 1.00 95.62 157 GLY A O 1
ATOM 1285 N N . PHE A 1 158 ? 11.092 10.154 -1.298 1.00 95.38 158 PHE A N 1
ATOM 1286 C CA . PHE A 1 158 ? 12.166 9.171 -1.202 1.00 95.38 158 PHE A CA 1
ATOM 1287 C C . PHE A 1 158 ? 13.250 9.572 -0.193 1.00 95.38 158 PHE A C 1
ATOM 1289 O O . PHE A 1 158 ? 13.601 8.786 0.686 1.00 95.38 158 PHE A O 1
ATOM 1296 N N . TRP A 1 159 ? 13.784 10.789 -0.300 1.00 93.50 159 TRP A N 1
ATOM 1297 C CA . TRP A 1 159 ? 14.947 11.206 0.489 1.00 93.50 159 TRP A CA 1
ATOM 1298 C C . TRP A 1 159 ? 14.595 11.719 1.885 1.00 93.50 159 TRP A C 1
ATOM 1300 O O . TRP A 1 159 ? 15.390 11.579 2.809 1.00 93.50 159 TRP A O 1
ATOM 1310 N N . LYS A 1 160 ? 13.415 12.313 2.057 1.00 93.19 160 LYS A N 1
ATOM 1311 C CA . LYS A 1 160 ? 12.981 12.980 3.290 1.00 93.19 160 LYS A CA 1
ATOM 1312 C C . LYS A 1 160 ? 11.534 12.605 3.629 1.00 93.19 160 LYS A C 1
ATOM 1314 O O . LYS A 1 160 ? 10.640 13.450 3.627 1.00 93.19 160 LYS A O 1
ATOM 1319 N N . PRO A 1 161 ? 11.260 11.319 3.892 1.00 90.50 161 PRO A N 1
ATOM 1320 C CA . PRO A 1 161 ? 9.888 10.846 3.915 1.00 90.50 161 PRO A CA 1
ATOM 1321 C C . PRO A 1 161 ? 9.095 11.287 5.158 1.00 90.50 161 PRO A C 1
ATOM 1323 O O . PRO A 1 161 ? 7.872 11.235 5.124 1.00 90.50 161 PRO A O 1
ATOM 1326 N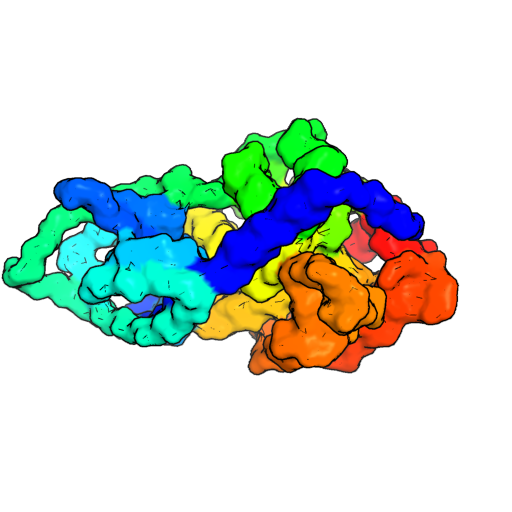 N . ILE A 1 162 ? 9.753 11.740 6.236 1.00 89.69 162 ILE A N 1
ATOM 1327 C CA . ILE A 1 162 ? 9.055 12.347 7.382 1.00 89.69 162 ILE A CA 1
ATOM 1328 C C . ILE A 1 162 ? 8.594 13.762 7.027 1.00 89.69 162 ILE A C 1
ATOM 1330 O O . ILE A 1 162 ? 7.438 14.082 7.268 1.00 89.69 162 ILE A O 1
ATOM 1334 N N . GLU A 1 163 ? 9.449 14.575 6.398 1.00 91.06 163 GLU A N 1
ATOM 1335 C CA . GLU A 1 163 ? 9.040 15.882 5.854 1.00 91.06 163 GLU A CA 1
ATOM 1336 C C . GLU A 1 163 ? 7.935 15.725 4.799 1.00 91.06 163 GLU A C 1
ATOM 1338 O O . GLU A 1 163 ? 6.983 16.492 4.788 1.00 91.06 163 GLU A O 1
ATOM 1343 N N . PHE A 1 164 ? 7.991 14.687 3.957 1.00 93.44 164 PHE A N 1
ATOM 1344 C CA . PHE A 1 164 ? 6.908 14.396 3.012 1.00 93.44 164 PHE A CA 1
ATOM 1345 C C . PHE A 1 164 ? 5.554 14.213 3.710 1.00 93.44 164 PHE A C 1
ATOM 1347 O O . PHE A 1 164 ? 4.577 14.814 3.291 1.00 93.44 164 PHE A O 1
ATOM 1354 N N . VAL A 1 165 ? 5.493 13.420 4.784 1.00 88.62 165 VAL A N 1
ATOM 1355 C CA . VAL A 1 165 ? 4.250 13.189 5.547 1.00 88.62 165 VAL A CA 1
ATOM 1356 C C . VAL A 1 165 ? 3.733 14.470 6.215 1.00 88.62 165 VAL A C 1
ATOM 1358 O O . VAL A 1 165 ? 2.543 14.569 6.496 1.00 88.62 165 VAL A O 1
ATOM 1361 N N . GLN A 1 166 ? 4.612 15.438 6.483 1.00 87.31 166 GLN A N 1
ATOM 1362 C CA . GLN A 1 166 ? 4.259 16.721 7.094 1.00 87.31 166 GLN A CA 1
ATOM 1363 C C . GLN A 1 166 ? 3.767 17.747 6.067 1.00 87.31 166 GLN A C 1
ATOM 1365 O O . GLN A 1 166 ? 2.841 18.498 6.358 1.00 87.31 166 GLN A O 1
ATOM 1370 N N . ASP A 1 167 ? 4.379 17.762 4.882 1.00 89.94 167 ASP A N 1
ATOM 1371 C CA . ASP A 1 167 ? 4.195 18.829 3.895 1.00 89.94 167 ASP A CA 1
ATOM 1372 C C . ASP A 1 167 ? 3.290 18.438 2.720 1.00 89.94 167 ASP A C 1
ATOM 1374 O O . ASP A 1 167 ? 2.864 19.307 1.960 1.00 89.94 167 ASP A O 1
ATOM 1378 N N . VAL A 1 168 ? 3.078 17.139 2.492 1.00 90.88 168 VAL A N 1
ATOM 1379 C CA . VAL A 1 168 ? 2.475 16.620 1.261 1.00 90.88 168 VAL A CA 1
ATOM 1380 C C . VAL A 1 168 ? 1.266 15.762 1.588 1.00 90.88 168 VAL A C 1
ATOM 1382 O O . VAL A 1 168 ? 1.324 14.850 2.409 1.00 90.88 168 VAL A O 1
ATOM 1385 N N . GLU A 1 169 ? 0.171 16.022 0.883 1.00 90.88 169 GLU A N 1
ATOM 1386 C CA . GLU A 1 169 ? -1.025 15.192 0.933 1.00 90.88 169 GLU A CA 1
ATOM 1387 C C . GLU A 1 169 ? -0.700 13.786 0.409 1.00 90.88 169 GLU A C 1
ATOM 1389 O O . GLU A 1 169 ? -0.197 13.610 -0.705 1.00 90.88 169 GLU A O 1
ATOM 1394 N N . PHE A 1 170 ? -0.982 12.766 1.216 1.00 92.50 170 PHE A N 1
ATOM 1395 C CA . PHE A 1 170 ? -0.689 11.373 0.895 1.00 92.50 170 PHE A CA 1
ATOM 1396 C C . PHE A 1 170 ? -1.847 10.470 1.310 1.00 92.50 170 PHE A C 1
ATOM 1398 O O . PHE A 1 170 ? -2.602 10.786 2.229 1.00 92.50 170 PHE A O 1
ATOM 1405 N N . GLY A 1 171 ? -1.982 9.324 0.650 1.00 94.44 171 GLY A N 1
ATOM 1406 C CA . GLY A 1 171 ? -3.091 8.406 0.878 1.00 94.44 171 GLY A CA 1
ATOM 1407 C C . GLY A 1 171 ? -3.605 7.797 -0.417 1.00 94.44 171 GLY A C 1
ATOM 1408 O O . GLY A 1 171 ? -2.816 7.460 -1.303 1.00 94.44 171 GLY A O 1
ATOM 1409 N N . ILE A 1 172 ? -4.922 7.617 -0.494 1.00 97.50 172 ILE A N 1
ATOM 1410 C CA . ILE A 1 172 ? -5.605 7.115 -1.688 1.00 97.50 172 ILE A CA 1
ATOM 1411 C C . ILE A 1 172 ? -6.566 8.199 -2.168 1.00 97.50 172 ILE A C 1
ATOM 1413 O O . ILE A 1 172 ? -7.482 8.585 -1.443 1.00 97.50 172 ILE A O 1
ATOM 1417 N N . PHE A 1 173 ? -6.371 8.645 -3.404 1.00 97.25 173 PHE A N 1
ATOM 1418 C CA . PHE A 1 173 ? -7.180 9.676 -4.041 1.00 97.25 173 PHE A CA 1
ATOM 1419 C C . PHE A 1 173 ? -8.045 9.088 -5.155 1.00 97.25 173 PHE A C 1
ATOM 1421 O O . PHE A 1 173 ? -7.723 8.045 -5.740 1.00 97.25 173 PHE A O 1
ATOM 1428 N N . LEU A 1 174 ? -9.126 9.795 -5.470 1.00 97.69 174 LEU A N 1
ATOM 1429 C CA . LEU A 1 174 ? -9.963 9.541 -6.636 1.00 97.69 174 LEU A CA 1
ATOM 1430 C C . LEU A 1 174 ? -9.622 10.544 -7.740 1.00 97.69 174 LEU A C 1
ATOM 1432 O O . LEU A 1 174 ? -9.332 11.703 -7.459 1.00 97.69 174 LEU A O 1
ATOM 1436 N N . LEU A 1 175 ? -9.697 10.123 -9.002 1.00 97.31 175 LEU A N 1
ATOM 1437 C CA . LEU A 1 175 ? -9.556 11.049 -10.136 1.00 97.31 175 LEU A CA 1
ATOM 1438 C C . LEU A 1 175 ? -10.880 11.714 -10.535 1.00 97.31 175 LEU A C 1
ATOM 1440 O O . LEU A 1 175 ? -10.895 12.741 -11.206 1.00 97.31 175 LEU A O 1
ATOM 1444 N N . GLU A 1 176 ? -11.995 11.132 -10.104 1.00 95.94 176 GLU A N 1
ATOM 1445 C CA . GLU A 1 176 ? -13.352 11.595 -10.368 1.00 95.94 176 GLU A CA 1
ATOM 1446 C C . GLU A 1 176 ? -14.274 11.164 -9.216 1.00 95.94 176 GLU A C 1
ATOM 1448 O O . GLU A 1 176 ? -13.899 10.332 -8.387 1.00 95.94 176 GLU A O 1
ATOM 1453 N N . LYS A 1 177 ? -15.495 11.706 -9.148 1.00 97.19 177 LYS A N 1
ATOM 1454 C CA . LYS A 1 177 ? -16.475 11.303 -8.127 1.00 97.19 177 LYS A CA 1
ATOM 1455 C C . LYS A 1 177 ? -16.728 9.793 -8.194 1.00 97.19 177 LYS A C 1
ATOM 1457 O O . LYS A 1 177 ? -16.907 9.243 -9.278 1.00 97.19 177 LYS A O 1
ATOM 1462 N N . TYR A 1 178 ? -16.766 9.125 -7.040 1.00 97.75 178 TYR A N 1
ATOM 1463 C CA . TYR A 1 178 ? -17.038 7.686 -6.971 1.00 97.75 178 TYR A CA 1
ATOM 1464 C C . TYR A 1 178 ? -18.366 7.320 -7.653 1.00 97.75 178 TYR A C 1
ATOM 1466 O O . TYR A 1 178 ? -19.405 7.928 -7.374 1.00 97.75 178 TYR A O 1
ATOM 1474 N N . ASN A 1 179 ? -18.317 6.318 -8.530 1.00 97.75 179 ASN A N 1
ATOM 1475 C CA . ASN A 1 179 ? -19.459 5.760 -9.234 1.00 97.75 179 ASN A CA 1
ATOM 1476 C C . ASN A 1 179 ? -19.644 4.287 -8.820 1.00 97.75 179 ASN A C 1
ATOM 1478 O O . ASN A 1 179 ? -18.828 3.452 -9.206 1.00 97.75 179 ASN A O 1
ATOM 1482 N N . PRO A 1 180 ? -20.725 3.936 -8.098 1.00 96.94 180 PRO A N 1
ATOM 1483 C CA . PRO A 1 180 ? -20.946 2.569 -7.621 1.00 96.94 180 PRO A CA 1
ATOM 1484 C C . PRO A 1 180 ? -21.182 1.544 -8.742 1.00 96.94 180 PRO A C 1
ATOM 1486 O O . PRO A 1 180 ? -21.115 0.347 -8.484 1.00 96.94 180 PRO A O 1
ATOM 1489 N N . ASN A 1 181 ? -21.434 1.988 -9.979 1.00 97.31 181 ASN A N 1
ATOM 1490 C CA . ASN A 1 181 ? -21.590 1.106 -11.139 1.00 97.31 181 ASN A CA 1
ATOM 1491 C C . ASN A 1 181 ? -20.253 0.741 -11.804 1.00 97.31 181 ASN A C 1
ATOM 1493 O O . ASN A 1 181 ? -20.237 -0.071 -12.728 1.00 97.31 181 ASN A O 1
ATOM 1497 N N . LYS A 1 182 ? -19.141 1.348 -11.373 1.00 98.19 182 LYS A N 1
ATOM 1498 C CA . LYS A 1 182 ? -17.798 1.043 -11.870 1.00 98.19 182 LYS A CA 1
ATOM 1499 C C . LYS A 1 182 ? -16.990 0.348 -10.780 1.00 98.19 182 LYS A C 1
ATOM 1501 O O . LYS A 1 182 ? -17.022 0.744 -9.616 1.00 98.19 182 LYS A O 1
ATOM 1506 N N . LYS A 1 183 ? -16.208 -0.660 -11.159 1.00 98.44 183 LYS A N 1
ATOM 1507 C CA . LYS A 1 183 ? -15.285 -1.332 -10.243 1.00 98.44 183 LYS A CA 1
ATOM 1508 C C . LYS A 1 183 ? -14.040 -0.462 -10.014 1.00 98.44 183 LYS A C 1
ATOM 1510 O O . LYS A 1 183 ? -13.387 -0.084 -10.990 1.00 98.44 183 LYS A O 1
ATOM 1515 N N . PRO A 1 184 ? -13.659 -0.171 -8.762 1.00 98.69 184 PRO A N 1
ATOM 1516 C CA . PRO A 1 184 ? -12.411 0.526 -8.479 1.00 98.69 184 PRO A CA 1
ATOM 1517 C C . PRO A 1 184 ? -11.169 -0.260 -8.923 1.00 98.69 184 PRO A C 1
ATOM 1519 O O . PRO A 1 184 ? -11.097 -1.481 -8.757 1.00 98.69 184 PRO A O 1
ATOM 1522 N N . VAL A 1 185 ? -10.163 0.454 -9.432 1.00 98.88 185 VAL A N 1
ATOM 1523 C CA . VAL A 1 185 ? -8.833 -0.083 -9.757 1.00 98.88 185 VAL A CA 1
ATOM 1524 C C . VAL A 1 185 ? -7.772 0.782 -9.082 1.00 98.88 185 VAL A C 1
ATOM 1526 O O . VAL A 1 185 ? -7.569 1.928 -9.472 1.00 98.88 185 VAL A O 1
ATOM 1529 N N . LEU A 1 186 ? -7.105 0.248 -8.059 1.00 98.94 186 LEU A N 1
ATOM 1530 C CA . LEU A 1 186 ? -6.076 0.948 -7.292 1.00 98.94 186 LEU A CA 1
ATOM 1531 C C . LEU A 1 186 ? -4.700 0.816 -7.951 1.00 98.94 186 LEU A C 1
ATOM 1533 O O . LEU A 1 186 ? -4.149 -0.282 -8.040 1.00 98.94 186 LEU A O 1
ATOM 1537 N N . PHE A 1 187 ? -4.119 1.950 -8.332 1.00 98.94 187 PHE A N 1
ATOM 1538 C CA . PHE A 1 187 ? -2.766 2.049 -8.870 1.00 98.94 187 PHE A CA 1
ATOM 1539 C C . PHE A 1 187 ? -1.745 2.356 -7.763 1.00 98.94 187 PHE A C 1
ATOM 1541 O O . PHE A 1 187 ? -1.898 3.332 -7.024 1.00 98.94 187 PHE A O 1
ATOM 1548 N N . ILE A 1 188 ? -0.685 1.542 -7.657 1.00 98.88 188 ILE A N 1
ATOM 1549 C CA . ILE A 1 188 ? 0.352 1.644 -6.608 1.00 98.88 188 ILE A CA 1
ATOM 1550 C C . ILE A 1 188 ? 1.745 1.764 -7.247 1.00 98.88 188 ILE A C 1
ATOM 1552 O O . ILE A 1 188 ? 2.220 0.837 -7.907 1.00 98.88 188 ILE A O 1
ATOM 1556 N N . HIS A 1 189 ? 2.404 2.912 -7.063 1.00 98.69 189 HIS A N 1
ATOM 1557 C CA . HIS A 1 189 ? 3.636 3.272 -7.782 1.00 98.69 189 HIS A CA 1
ATOM 1558 C C . HIS A 1 189 ? 4.930 2.680 -7.189 1.00 98.69 189 HIS A C 1
ATOM 1560 O O . HIS A 1 189 ? 4.967 2.151 -6.087 1.00 98.69 189 HIS A O 1
ATOM 1566 N N . GLY A 1 190 ? 6.042 2.789 -7.917 1.00 97.88 190 GLY A N 1
ATOM 1567 C CA . GLY A 1 190 ? 7.359 2.319 -7.474 1.00 97.88 190 GLY A CA 1
ATOM 1568 C C . GLY A 1 190 ? 8.155 3.297 -6.594 1.00 97.88 190 GLY A C 1
ATOM 1569 O O . GLY A 1 190 ? 7.663 4.344 -6.162 1.00 97.88 190 GLY A O 1
ATOM 1570 N N . VAL A 1 191 ? 9.432 2.959 -6.371 1.00 95.94 191 VAL A N 1
ATOM 1571 C CA . VAL A 1 191 ? 10.458 3.882 -5.846 1.00 95.94 191 VAL A CA 1
ATOM 1572 C C . VAL A 1 191 ? 10.612 5.071 -6.794 1.00 95.94 191 VAL A C 1
ATOM 1574 O O . VAL A 1 191 ? 10.622 4.877 -8.007 1.00 95.94 191 VAL A O 1
ATOM 1577 N N . PHE A 1 192 ? 10.733 6.288 -6.248 1.00 95.50 192 PHE A N 1
ATOM 1578 C CA . PHE A 1 192 ? 10.700 7.534 -7.031 1.00 95.50 192 PHE A CA 1
ATOM 1579 C C . PHE A 1 192 ? 9.468 7.617 -7.950 1.00 95.50 192 PHE A C 1
ATOM 1581 O O . PHE A 1 192 ? 9.536 8.174 -9.041 1.00 95.50 192 PHE A O 1
ATOM 1588 N N . GLY A 1 193 ? 8.352 7.017 -7.531 1.00 95.06 193 GLY A N 1
ATOM 1589 C CA . GLY A 1 193 ? 7.107 6.991 -8.284 1.00 95.06 193 GLY A CA 1
ATOM 1590 C C . GLY A 1 193 ? 6.127 8.088 -7.879 1.00 95.06 193 GLY A C 1
ATOM 1591 O O . GLY A 1 193 ? 6.186 8.617 -6.770 1.00 95.06 193 GLY A O 1
ATOM 1592 N N . SER A 1 194 ? 5.190 8.378 -8.776 1.00 97.25 194 SER A N 1
ATOM 1593 C CA . SER A 1 194 ? 3.946 9.089 -8.482 1.00 97.25 194 SER A CA 1
ATOM 1594 C C . SER A 1 194 ? 2.810 8.505 -9.327 1.00 97.25 194 SER A C 1
ATOM 1596 O O . SER A 1 194 ? 3.082 7.777 -10.291 1.00 97.25 194 SER A O 1
ATOM 1598 N N . PRO A 1 195 ? 1.544 8.843 -9.025 1.00 97.69 195 PRO A N 1
ATOM 1599 C CA . PRO A 1 195 ? 0.407 8.484 -9.867 1.00 97.69 195 PRO A CA 1
ATOM 1600 C C . PRO A 1 195 ? 0.573 8.857 -11.347 1.00 97.69 195 PRO A C 1
ATOM 1602 O O . PRO A 1 195 ? 0.102 8.122 -12.211 1.00 97.69 195 PRO A O 1
ATOM 1605 N N . LYS A 1 196 ? 1.309 9.936 -11.665 1.00 97.62 196 LYS A N 1
ATOM 1606 C CA . LYS A 1 196 ? 1.556 10.378 -13.050 1.00 97.62 196 LYS A CA 1
ATOM 1607 C C . LYS A 1 196 ? 2.260 9.328 -13.909 1.00 97.62 196 LYS A C 1
ATOM 1609 O O . LYS A 1 196 ? 2.072 9.319 -15.120 1.00 97.62 196 LYS A O 1
ATOM 1614 N N . HIS A 1 197 ? 3.028 8.417 -13.315 1.00 97.44 197 HIS A N 1
ATOM 1615 C CA . HIS A 1 197 ? 3.677 7.339 -14.071 1.00 97.44 197 HIS A CA 1
ATOM 1616 C C . HIS A 1 197 ? 2.687 6.322 -14.648 1.00 97.44 197 HIS A C 1
ATOM 1618 O O . HIS A 1 197 ? 3.048 5.563 -15.537 1.00 97.44 197 HIS A O 1
ATOM 1624 N N . PHE A 1 198 ? 1.443 6.315 -14.167 1.00 98.62 198 PHE A N 1
ATOM 1625 C CA . PHE A 1 198 ? 0.378 5.483 -14.709 1.00 98.62 198 PHE A CA 1
ATOM 1626 C C . PHE A 1 198 ? -0.509 6.218 -15.716 1.00 98.62 198 PHE A C 1
ATOM 1628 O O . PHE A 1 198 ? -1.507 5.639 -16.126 1.00 98.62 198 PHE A O 1
ATOM 1635 N N . SER A 1 199 ? -0.183 7.456 -16.122 1.00 98.44 199 SER A N 1
ATOM 1636 C CA . SER A 1 199 ? -1.075 8.280 -16.962 1.00 98.44 199 SER A CA 1
ATOM 1637 C C . SER A 1 199 ? -1.559 7.535 -18.202 1.00 98.44 199 SER A C 1
ATOM 1639 O O . SER A 1 199 ? -2.760 7.485 -18.436 1.00 98.44 199 SER A O 1
ATOM 1641 N N . TYR A 1 200 ? -0.651 6.868 -18.920 1.00 98.75 200 TYR A N 1
ATOM 1642 C CA . TYR A 1 200 ? -0.998 6.099 -20.112 1.00 98.75 200 TYR A CA 1
ATOM 1643 C C . TYR A 1 200 ? -1.959 4.936 -19.806 1.00 98.75 200 TYR A C 1
ATOM 1645 O O . TYR A 1 200 ? -2.988 4.796 -20.462 1.00 98.75 200 TYR A O 1
ATOM 1653 N N . LEU A 1 201 ? -1.676 4.126 -18.777 1.00 98.81 201 LEU A N 1
ATOM 1654 C CA . LEU A 1 201 ? -2.548 3.008 -18.383 1.00 98.81 201 LEU A CA 1
ATOM 1655 C C . LEU A 1 201 ? -3.908 3.477 -17.856 1.00 98.81 201 LEU A C 1
ATOM 1657 O O . LEU A 1 201 ? -4.913 2.813 -18.088 1.00 98.81 201 LEU A O 1
ATOM 1661 N N . ILE A 1 202 ? -3.938 4.602 -17.141 1.00 98.75 202 ILE A N 1
ATOM 1662 C CA . ILE A 1 202 ? -5.168 5.210 -16.630 1.00 98.75 202 ILE A CA 1
ATOM 1663 C C . ILE A 1 202 ? -6.007 5.738 -17.792 1.00 98.75 202 ILE A C 1
ATOM 1665 O O . ILE A 1 202 ? -7.203 5.480 -17.829 1.00 98.75 202 ILE A O 1
ATOM 1669 N N . GLU A 1 203 ? -5.404 6.445 -18.747 1.00 98.50 203 GLU A N 1
ATOM 1670 C CA . GLU A 1 203 ? -6.089 6.977 -19.930 1.00 98.50 203 GLU A CA 1
ATOM 1671 C C . GLU A 1 203 ? -6.723 5.861 -20.774 1.00 98.50 203 GLU A C 1
ATOM 1673 O O . GLU A 1 203 ? -7.863 5.995 -21.209 1.00 98.50 203 GLU A O 1
ATOM 1678 N N . HIS A 1 204 ? -6.028 4.730 -20.922 1.00 98.69 204 HIS A N 1
ATOM 1679 C CA . HIS A 1 204 ? -6.453 3.594 -21.749 1.00 98.69 204 HIS A CA 1
ATOM 1680 C C . HIS A 1 204 ? -7.200 2.496 -20.969 1.00 98.69 204 HIS A C 1
ATOM 1682 O O . HIS A 1 204 ? -7.386 1.385 -21.473 1.00 98.69 204 HIS A O 1
ATOM 1688 N N . LEU A 1 205 ? -7.611 2.763 -19.730 1.00 98.50 205 LEU A N 1
ATOM 1689 C CA . LEU A 1 205 ? -8.468 1.861 -18.964 1.00 98.50 205 LEU A CA 1
ATOM 1690 C C . LEU A 1 205 ? -9.880 1.826 -19.583 1.00 98.50 205 LEU A C 1
ATOM 1692 O O . LEU A 1 205 ? -10.363 2.838 -20.084 1.00 98.50 205 LEU A O 1
ATOM 1696 N N . ASP A 1 206 ? -10.586 0.693 -19.526 1.00 97.94 206 ASP A N 1
ATOM 1697 C CA . ASP A 1 206 ? -12.011 0.629 -19.894 1.00 97.94 206 ASP A CA 1
ATOM 1698 C C . ASP A 1 206 ? -12.866 1.399 -18.863 1.00 97.94 206 ASP A C 1
ATOM 1700 O O . ASP A 1 206 ? -13.449 0.832 -17.933 1.00 97.94 206 ASP A O 1
ATOM 1704 N N . HIS A 1 207 ? -12.938 2.724 -19.031 1.00 97.94 207 HIS A N 1
ATOM 1705 C CA . HIS A 1 207 ? -13.658 3.662 -18.158 1.00 97.94 207 HIS A CA 1
ATOM 1706 C C . HIS A 1 207 ? -15.171 3.440 -18.125 1.00 97.94 207 HIS A C 1
ATOM 1708 O O . HIS A 1 207 ? -15.851 4.046 -17.293 1.00 97.94 207 HIS A O 1
ATOM 1714 N N . SER A 1 208 ? -15.720 2.586 -18.998 1.00 97.56 208 SER A N 1
ATOM 1715 C CA . SER A 1 208 ? -17.127 2.181 -18.918 1.00 97.56 208 SER A CA 1
ATOM 1716 C C . SER A 1 208 ? -17.382 1.208 -17.761 1.00 97.56 208 SER A C 1
ATOM 1718 O O . SER A 1 208 ? -18.489 1.176 -17.226 1.00 97.56 208 SER A O 1
ATOM 1720 N N . LYS A 1 209 ? -16.351 0.465 -17.333 1.00 98.06 209 LYS A N 1
ATOM 1721 C CA . LYS A 1 209 ? -16.435 -0.569 -16.287 1.00 98.06 209 LYS A CA 1
ATOM 1722 C C . LYS A 1 209 ? -15.588 -0.271 -15.065 1.00 98.06 209 LYS A C 1
ATOM 1724 O O . LYS A 1 209 ? -15.955 -0.683 -13.966 1.00 98.06 209 LYS A O 1
ATOM 1729 N N . TYR A 1 210 ? -14.458 0.404 -15.245 1.00 98.56 210 TYR A N 1
ATOM 1730 C CA . TYR A 1 210 ? -13.469 0.595 -14.194 1.00 98.56 210 TYR A CA 1
ATOM 1731 C C . TYR A 1 210 ? -13.302 2.065 -13.842 1.00 98.56 210 TYR A C 1
ATOM 1733 O O . TYR A 1 210 ? -13.414 2.942 -14.697 1.00 98.56 210 TYR A O 1
ATOM 1741 N N . GLN A 1 211 ? -13.016 2.323 -12.569 1.00 98.50 211 GLN A N 1
ATOM 1742 C CA . GLN A 1 211 ? -12.730 3.658 -12.063 1.00 98.50 211 GLN A CA 1
ATOM 1743 C C . GLN A 1 211 ? -11.342 3.685 -11.404 1.00 98.50 211 GLN A C 1
ATOM 1745 O O . GLN A 1 211 ? -11.118 2.953 -10.436 1.00 98.50 211 GLN A O 1
ATOM 1750 N N . PRO A 1 212 ? -10.402 4.512 -11.891 1.00 98.56 212 PRO A N 1
ATOM 1751 C CA . PRO A 1 212 ? -9.043 4.557 -11.363 1.00 98.56 212 PRO A CA 1
ATOM 1752 C C . PRO A 1 212 ? -8.986 5.254 -9.997 1.00 98.56 212 PRO A C 1
ATOM 1754 O O . PRO A 1 212 ? -9.426 6.394 -9.831 1.00 98.56 212 PRO A O 1
ATOM 1757 N N . PHE A 1 213 ? -8.404 4.565 -9.018 1.00 98.69 213 PHE A N 1
ATOM 1758 C CA . PHE A 1 213 ? -8.002 5.097 -7.716 1.00 98.69 213 PHE A CA 1
ATOM 1759 C C . PHE A 1 213 ? -6.473 5.139 -7.687 1.00 98.69 213 PHE A C 1
ATOM 1761 O O . PHE A 1 213 ? -5.815 4.246 -8.223 1.00 98.69 213 PHE A O 1
ATOM 1768 N N . ILE A 1 214 ? -5.881 6.143 -7.046 1.00 98.69 214 ILE A N 1
ATOM 1769 C CA . ILE A 1 214 ? -4.423 6.319 -7.049 1.00 98.69 214 ILE A CA 1
ATOM 1770 C C . ILE A 1 214 ? -3.872 6.376 -5.625 1.00 98.69 214 ILE A C 1
ATOM 1772 O O . ILE A 1 214 ? -4.323 7.169 -4.802 1.00 98.69 214 ILE A O 1
ATOM 1776 N N . ALA A 1 215 ? -2.877 5.540 -5.329 1.00 98.50 215 ALA A N 1
ATOM 1777 C CA . ALA A 1 215 ? -2.113 5.638 -4.091 1.00 98.50 215 ALA A CA 1
ATOM 1778 C C . ALA A 1 215 ? -0.929 6.594 -4.284 1.00 98.50 215 ALA A C 1
ATOM 1780 O O . ALA A 1 215 ? -0.171 6.452 -5.246 1.00 98.50 215 ALA A O 1
ATOM 1781 N N . TYR A 1 216 ? -0.728 7.522 -3.347 1.00 98.12 216 TYR A N 1
ATOM 1782 C CA . TYR A 1 216 ? 0.472 8.359 -3.285 1.00 98.12 216 TYR A CA 1
ATOM 1783 C C . TYR A 1 216 ? 1.066 8.346 -1.880 1.00 98.12 216 TYR A C 1
ATOM 1785 O O . TYR A 1 216 ? 0.361 8.565 -0.896 1.00 98.12 216 TYR A O 1
ATOM 1793 N N . TYR A 1 217 ? 2.358 8.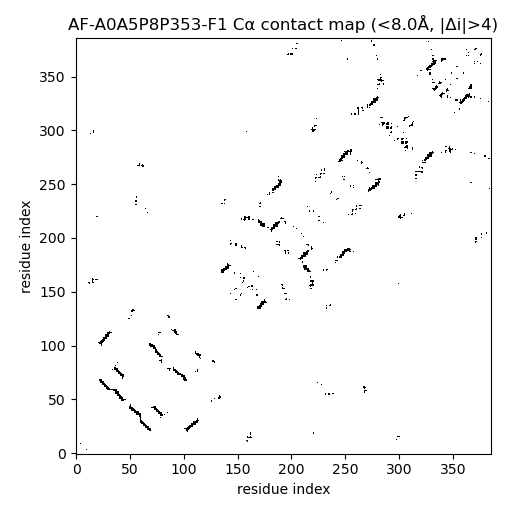033 -1.785 1.00 97.38 217 TYR A N 1
ATOM 1794 C CA . TYR A 1 217 ? 3.036 7.790 -0.513 1.00 97.38 217 TYR A CA 1
ATOM 1795 C C . TYR A 1 217 ? 4.551 8.036 -0.607 1.00 97.38 217 TYR A C 1
ATOM 1797 O O . TYR A 1 217 ? 5.130 7.983 -1.699 1.00 97.38 217 TYR A O 1
ATOM 1805 N N . PRO A 1 218 ? 5.241 8.239 0.534 1.00 96.56 218 PRO A N 1
ATOM 1806 C CA . PRO A 1 218 ? 6.686 8.419 0.536 1.00 96.56 218 PRO A CA 1
ATOM 1807 C C . PRO A 1 218 ? 7.411 7.097 0.247 1.00 96.56 218 PRO A C 1
ATOM 1809 O O . PRO A 1 218 ? 7.565 6.240 1.117 1.00 96.56 218 PRO A O 1
ATOM 1812 N N . SER A 1 219 ? 7.887 6.919 -0.987 1.00 96.94 219 SER A N 1
ATOM 1813 C CA . SER A 1 219 ? 8.526 5.666 -1.428 1.00 96.94 219 SER A CA 1
ATOM 1814 C C . SER A 1 219 ? 9.856 5.316 -0.735 1.00 96.94 219 SER A C 1
ATOM 1816 O O . SER A 1 219 ? 10.344 4.199 -0.896 1.00 96.94 219 SER A O 1
ATOM 1818 N N . GLY A 1 220 ? 10.441 6.238 0.038 1.00 95.19 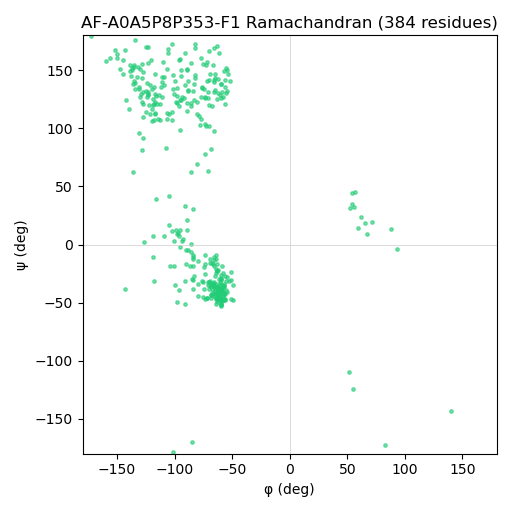220 GLY A N 1
ATOM 1819 C CA . GLY A 1 220 ? 11.622 5.986 0.876 1.00 95.19 220 GLY A CA 1
ATOM 1820 C C . GLY A 1 220 ? 11.300 5.376 2.243 1.00 95.19 220 GLY A C 1
ATOM 1821 O O . GLY A 1 220 ? 12.203 4.905 2.943 1.00 95.19 220 GLY A O 1
ATOM 1822 N N . PHE A 1 221 ? 10.024 5.370 2.638 1.00 94.25 221 PHE A N 1
ATOM 1823 C CA . PHE A 1 221 ? 9.586 4.781 3.897 1.00 94.25 221 PHE A CA 1
ATOM 1824 C C . PHE A 1 221 ? 9.687 3.251 3.874 1.00 94.25 221 PHE A C 1
ATOM 1826 O O . PHE A 1 221 ? 9.819 2.631 2.824 1.00 94.25 221 PHE A O 1
ATOM 1833 N N . SER A 1 222 ? 9.589 2.617 5.045 1.00 95.06 222 SER A N 1
ATOM 1834 C CA . SER A 1 222 ? 9.547 1.156 5.108 1.00 95.06 222 SER A CA 1
ATOM 1835 C C . SER A 1 222 ? 8.328 0.640 4.340 1.00 95.06 222 SER A C 1
ATOM 1837 O O . SER A 1 222 ? 7.199 1.060 4.610 1.00 95.06 222 SER A O 1
ATOM 1839 N N . ALA A 1 223 ? 8.555 -0.310 3.434 1.00 96.81 223 ALA A N 1
ATOM 1840 C CA . ALA A 1 223 ? 7.517 -0.951 2.635 1.00 96.81 223 ALA A CA 1
ATOM 1841 C C . ALA A 1 223 ? 6.472 -1.638 3.528 1.00 96.81 223 ALA A C 1
ATOM 1843 O O . ALA A 1 223 ? 5.281 -1.593 3.231 1.00 96.81 223 ALA A O 1
ATOM 1844 N N . SER A 1 224 ? 6.898 -2.196 4.669 1.00 94.94 224 SER A N 1
ATOM 1845 C CA . SER A 1 224 ? 5.995 -2.787 5.665 1.00 94.94 224 SER A CA 1
ATOM 1846 C C . SER A 1 224 ? 5.022 -1.764 6.259 1.00 94.94 224 SER A C 1
ATOM 1848 O O . SER A 1 224 ? 3.848 -2.087 6.460 1.00 94.94 224 SER A O 1
ATOM 1850 N N . ILE A 1 225 ? 5.494 -0.539 6.524 1.00 94.44 225 ILE A N 1
ATOM 1851 C CA . ILE A 1 225 ? 4.649 0.542 7.046 1.00 94.44 225 ILE A CA 1
ATOM 1852 C C . ILE A 1 225 ? 3.702 1.044 5.957 1.00 94.44 225 ILE A C 1
ATOM 1854 O O . ILE A 1 225 ? 2.508 1.161 6.211 1.00 94.44 225 ILE A O 1
ATOM 1858 N N . ILE A 1 226 ? 4.201 1.284 4.739 1.00 96.38 226 ILE A N 1
ATOM 1859 C CA . ILE A 1 226 ? 3.349 1.732 3.627 1.00 96.38 226 ILE A CA 1
ATOM 1860 C C . ILE A 1 226 ? 2.262 0.703 3.314 1.00 96.38 226 ILE A C 1
ATOM 1862 O O . ILE A 1 226 ? 1.101 1.072 3.183 1.00 96.38 226 ILE A O 1
ATOM 1866 N N . SER A 1 227 ? 2.604 -0.584 3.263 1.00 96.94 227 SER A N 1
ATOM 1867 C CA . SER A 1 227 ? 1.628 -1.663 3.090 1.00 96.94 227 SER A CA 1
ATOM 1868 C C . SER A 1 227 ? 0.549 -1.645 4.176 1.00 96.94 227 SER A C 1
ATOM 1870 O O . SER A 1 227 ? -0.635 -1.768 3.869 1.00 96.94 227 SER A O 1
ATOM 1872 N N . ASN A 1 228 ? 0.917 -1.426 5.444 1.00 94.25 228 ASN A N 1
ATOM 1873 C CA . ASN A 1 228 ? -0.061 -1.290 6.525 1.00 94.25 228 ASN A CA 1
ATOM 1874 C C . ASN A 1 228 ? -0.978 -0.071 6.332 1.00 94.25 228 ASN A C 1
ATOM 1876 O O . ASN A 1 228 ? -2.194 -0.222 6.429 1.00 94.25 228 ASN A O 1
ATOM 1880 N N . ILE A 1 229 ? -0.409 1.094 6.010 1.00 92.31 229 ILE A N 1
ATOM 1881 C CA . ILE A 1 229 ? -1.170 2.326 5.755 1.00 92.31 229 ILE A CA 1
ATOM 1882 C C . ILE A 1 229 ? -2.136 2.122 4.587 1.00 92.31 229 ILE A C 1
ATOM 1884 O O . ILE A 1 229 ? -3.325 2.372 4.736 1.00 92.31 229 ILE A O 1
ATOM 1888 N N . LEU A 1 230 ? -1.664 1.617 3.445 1.00 96.00 230 LEU A N 1
ATOM 1889 C CA . LEU A 1 230 ? -2.516 1.408 2.275 1.00 96.00 230 LEU A CA 1
ATOM 1890 C C . LEU A 1 230 ? -3.566 0.318 2.505 1.00 96.00 230 LEU A C 1
ATOM 1892 O O . LEU A 1 230 ? -4.680 0.453 2.003 1.00 96.00 230 LEU A O 1
ATOM 1896 N N . THR A 1 231 ? -3.264 -0.721 3.293 1.00 95.12 231 THR A N 1
ATOM 1897 C CA . THR A 1 231 ? -4.270 -1.714 3.709 1.00 95.12 231 THR A CA 1
ATOM 1898 C C . THR A 1 231 ? -5.392 -1.036 4.491 1.00 95.12 231 THR A C 1
ATOM 1900 O O . THR A 1 231 ? -6.553 -1.174 4.115 1.00 95.12 231 THR A O 1
ATOM 1903 N N . ASN A 1 232 ? -5.045 -0.262 5.526 1.00 91.31 232 ASN A N 1
ATOM 1904 C CA . ASN A 1 232 ? -6.020 0.462 6.342 1.00 91.31 232 ASN A CA 1
ATOM 1905 C C . ASN A 1 232 ? -6.814 1.464 5.493 1.00 91.31 232 ASN A C 1
ATOM 1907 O O . ASN A 1 232 ? -8.038 1.458 5.520 1.00 91.31 232 ASN A O 1
ATOM 1911 N N . ASN A 1 233 ? -6.147 2.277 4.672 1.00 92.62 233 ASN A N 1
ATOM 1912 C CA . ASN A 1 233 ? -6.817 3.250 3.810 1.00 92.62 233 ASN A CA 1
ATOM 1913 C C . ASN A 1 233 ? -7.804 2.570 2.852 1.00 92.62 233 ASN A C 1
ATOM 1915 O O . ASN A 1 233 ? -8.895 3.088 2.627 1.00 92.62 233 ASN A O 1
ATOM 1919 N N . THR A 1 234 ? -7.452 1.394 2.323 1.00 94.38 234 THR A N 1
ATOM 1920 C CA . THR A 1 234 ? -8.326 0.630 1.424 1.00 94.38 234 THR A CA 1
ATOM 1921 C C . THR A 1 234 ? -9.549 0.075 2.161 1.00 94.38 234 THR A C 1
ATOM 1923 O O . THR A 1 234 ? -10.658 0.193 1.642 1.00 94.38 234 THR A O 1
A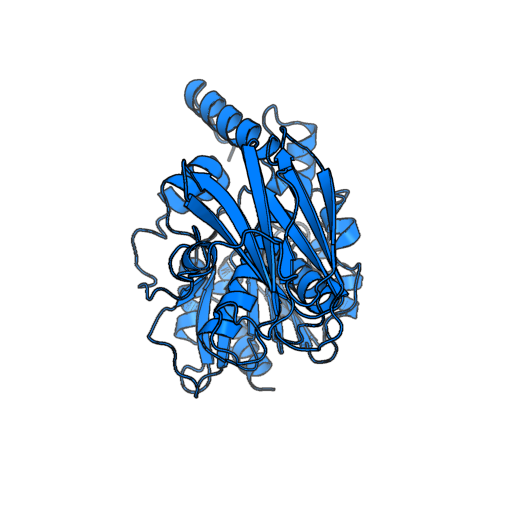TOM 1926 N N . THR A 1 235 ? -9.398 -0.487 3.369 1.00 91.19 235 THR A N 1
ATOM 1927 C CA . THR A 1 235 ? -10.547 -0.993 4.149 1.00 91.19 235 THR A CA 1
ATOM 1928 C C . THR A 1 235 ? -11.453 0.136 4.642 1.00 91.19 235 THR A C 1
ATOM 1930 O O . THR A 1 235 ? -12.676 -0.004 4.632 1.00 91.19 235 THR A O 1
ATOM 1933 N N . LEU A 1 236 ? -10.882 1.289 4.998 1.00 88.31 236 LEU A N 1
ATOM 1934 C CA . LEU A 1 236 ? -11.648 2.486 5.345 1.00 88.31 236 LEU A CA 1
ATOM 1935 C C . LEU A 1 236 ? -12.418 3.042 4.147 1.00 88.31 236 LEU A C 1
ATOM 1937 O O . LEU A 1 236 ? -13.604 3.346 4.272 1.00 88.31 236 LEU A O 1
ATOM 1941 N N . LEU A 1 237 ? -11.782 3.124 2.977 1.00 91.88 237 LEU A N 1
ATOM 1942 C CA . LEU A 1 237 ? -12.451 3.527 1.740 1.00 91.88 237 LEU A CA 1
ATOM 1943 C C . LEU A 1 237 ? -13.567 2.562 1.353 1.00 91.88 237 LEU A C 1
ATOM 1945 O O . LEU A 1 237 ? -14.629 3.015 0.937 1.00 91.88 237 LEU A O 1
ATOM 1949 N N . GLN A 1 238 ? -13.361 1.259 1.538 1.00 92.81 238 GLN A N 1
ATOM 1950 C CA . GLN A 1 238 ? -14.395 0.247 1.334 1.00 92.81 238 GLN A CA 1
ATOM 1951 C C . GLN A 1 238 ? -15.593 0.494 2.259 1.00 92.81 238 GLN A C 1
ATOM 1953 O O . GLN A 1 238 ? -16.722 0.556 1.782 1.00 92.81 238 GLN A O 1
ATOM 1958 N N . SER A 1 239 ? -15.359 0.738 3.552 1.00 87.50 239 SER A N 1
ATOM 1959 C CA . SER A 1 239 ? -16.420 1.089 4.509 1.00 87.50 239 SER A CA 1
ATOM 1960 C C . SER A 1 239 ? -17.110 2.426 4.177 1.00 87.50 239 SER A C 1
ATOM 1962 O O . SER A 1 239 ? -18.314 2.596 4.394 1.00 87.50 239 SER A O 1
ATOM 1964 N N . LYS A 1 240 ? -16.376 3.402 3.624 1.00 87.12 240 LYS A N 1
ATOM 1965 C CA . LYS A 1 240 ? -16.903 4.721 3.227 1.00 87.12 240 LYS A CA 1
ATOM 1966 C C . LYS A 1 240 ? -17.753 4.662 1.956 1.00 87.12 240 LYS A C 1
ATOM 1968 O O . LYS A 1 240 ? -18.830 5.248 1.942 1.00 87.12 240 LYS A O 1
ATOM 1973 N N . LEU A 1 241 ? -17.268 3.986 0.917 1.00 92.00 241 LEU A N 1
ATOM 1974 C CA . LEU A 1 241 ? -17.836 4.010 -0.437 1.00 92.00 241 LEU A CA 1
ATOM 1975 C C . LEU A 1 241 ? -18.696 2.782 -0.765 1.00 92.00 241 LEU A C 1
ATOM 1977 O O . LEU A 1 241 ? -19.481 2.824 -1.708 1.00 92.00 241 LEU A O 1
ATOM 1981 N N . GLY A 1 242 ? -18.559 1.693 -0.010 1.00 92.19 242 GLY A N 1
ATOM 1982 C CA . GLY A 1 242 ? -19.384 0.496 -0.155 1.00 92.19 242 GLY A CA 1
ATOM 1983 C C . GLY A 1 242 ? -19.108 -0.339 -1.407 1.00 92.19 242 GLY A C 1
ATOM 1984 O O . GLY A 1 242 ? -19.967 -1.130 -1.783 1.00 92.19 242 GLY A O 1
ATOM 1985 N N . PHE A 1 243 ? -17.951 -0.195 -2.069 1.00 95.75 243 PHE A N 1
ATOM 1986 C CA . PHE A 1 243 ? -17.586 -1.111 -3.157 1.00 95.75 243 PHE A CA 1
ATOM 1987 C C . PHE A 1 243 ? -17.389 -2.538 -2.624 1.00 95.75 243 PHE A C 1
ATOM 1989 O O . PHE A 1 243 ? -16.873 -2.744 -1.522 1.00 95.75 243 PHE A O 1
ATOM 1996 N N . GLU A 1 244 ? -17.792 -3.529 -3.418 1.00 94.19 244 GLU A N 1
ATOM 1997 C CA . GLU A 1 244 ? -17.686 -4.946 -3.052 1.00 94.19 244 GLU A CA 1
ATOM 1998 C C . GLU A 1 244 ? -16.269 -5.493 -3.271 1.00 94.19 244 GLU A C 1
ATOM 2000 O O . GLU A 1 244 ? -15.722 -6.196 -2.421 1.00 94.19 244 GLU A O 1
ATOM 2005 N N . LYS A 1 245 ? -15.667 -5.150 -4.415 1.00 96.62 245 LYS A N 1
ATOM 2006 C CA . LYS A 1 245 ? -14.334 -5.591 -4.833 1.00 96.62 245 LYS A CA 1
ATOM 2007 C C . LYS A 1 245 ? -13.529 -4.428 -5.400 1.00 96.62 245 LYS A C 1
ATOM 2009 O O . LYS A 1 245 ? -14.094 -3.469 -5.922 1.00 96.62 245 LYS A O 1
ATOM 2014 N N . ILE A 1 246 ? -12.209 -4.548 -5.325 1.00 98.31 246 ILE A N 1
ATOM 2015 C CA . ILE A 1 246 ? -11.242 -3.637 -5.944 1.00 98.31 246 ILE A CA 1
ATOM 2016 C C . ILE A 1 246 ? -10.157 -4.445 -6.645 1.00 98.31 246 ILE A C 1
ATOM 2018 O O . ILE A 1 246 ? -9.658 -5.424 -6.094 1.00 98.31 246 ILE A O 1
ATOM 2022 N N . SER A 1 247 ? -9.743 -4.011 -7.828 1.00 98.81 247 SER A N 1
ATOM 2023 C CA . SER A 1 247 ? -8.558 -4.568 -8.483 1.00 98.81 247 SER A CA 1
ATOM 2024 C C . SER A 1 247 ? -7.329 -3.719 -8.155 1.00 98.81 247 SER A C 1
ATOM 2026 O O . SER A 1 247 ? -7.442 -2.513 -7.949 1.00 98.81 247 SER A O 1
ATOM 2028 N N . ILE A 1 248 ? -6.142 -4.321 -8.107 1.00 98.88 248 ILE A N 1
ATOM 2029 C CA . ILE A 1 248 ? -4.878 -3.617 -7.856 1.00 98.88 248 ILE A CA 1
ATOM 2030 C C . ILE A 1 248 ? -3.966 -3.757 -9.072 1.00 98.88 248 ILE A C 1
ATOM 2032 O O . ILE A 1 248 ? -3.697 -4.872 -9.519 1.00 98.88 248 ILE A O 1
ATOM 2036 N N . ILE A 1 249 ? -3.433 -2.633 -9.551 1.00 98.94 249 ILE A N 1
ATOM 2037 C CA . ILE A 1 249 ? -2.334 -2.574 -10.519 1.00 98.94 249 ILE A CA 1
ATOM 2038 C C . ILE A 1 249 ? -1.139 -1.934 -9.820 1.00 98.94 249 ILE A C 1
ATOM 2040 O O . ILE A 1 249 ? -1.213 -0.805 -9.336 1.00 98.94 249 ILE A O 1
ATOM 2044 N N . ALA A 1 250 ? -0.024 -2.649 -9.745 1.00 98.88 250 ALA A N 1
ATOM 2045 C CA . ALA A 1 250 ? 1.107 -2.210 -8.945 1.00 98.88 250 ALA A CA 1
ATOM 2046 C C . ALA A 1 250 ? 2.429 -2.357 -9.694 1.00 98.88 250 ALA A C 1
ATOM 2048 O O . ALA A 1 250 ? 2.709 -3.400 -10.279 1.00 98.88 250 ALA A O 1
ATOM 2049 N N . HIS A 1 251 ? 3.263 -1.319 -9.644 1.00 98.81 251 HIS A N 1
ATOM 2050 C CA . HIS A 1 251 ? 4.542 -1.275 -10.353 1.00 98.81 251 HIS A CA 1
ATOM 2051 C C . HIS A 1 251 ? 5.728 -1.304 -9.396 1.00 98.81 251 HIS A C 1
ATOM 2053 O O . HIS A 1 251 ? 5.760 -0.557 -8.417 1.00 98.81 251 HIS A O 1
ATOM 2059 N N . SER A 1 252 ? 6.745 -2.110 -9.711 1.00 98.19 252 SER A N 1
ATOM 2060 C CA . SER A 1 252 ? 8.024 -2.121 -8.998 1.00 98.19 252 SER A CA 1
ATOM 2061 C C . SER A 1 252 ? 7.829 -2.348 -7.488 1.00 98.19 252 SER A C 1
ATOM 2063 O O . SER A 1 252 ? 7.187 -3.320 -7.088 1.00 98.19 252 SER A O 1
ATOM 2065 N N . LEU A 1 253 ? 8.339 -1.455 -6.630 1.00 98.56 253 LEU A N 1
ATOM 2066 C CA . LEU A 1 253 ? 8.081 -1.450 -5.181 1.00 98.56 253 LEU A CA 1
ATOM 2067 C C . LEU A 1 253 ? 6.583 -1.557 -4.834 1.00 98.56 253 LEU A C 1
ATOM 2069 O O . LEU A 1 253 ? 6.227 -2.218 -3.858 1.00 98.56 253 LEU A O 1
ATOM 2073 N N . GLY A 1 254 ? 5.701 -0.960 -5.633 1.00 98.69 254 GLY A N 1
ATOM 2074 C CA . GLY A 1 254 ? 4.261 -1.063 -5.441 1.00 98.69 254 GLY A CA 1
ATOM 2075 C C . GLY A 1 254 ? 3.775 -2.512 -5.446 1.00 98.69 254 GLY A C 1
ATOM 2076 O O . GLY A 1 254 ? 2.896 -2.854 -4.663 1.00 98.69 254 GLY A O 1
ATOM 2077 N N . GLY A 1 255 ? 4.371 -3.397 -6.255 1.00 98.56 255 GLY A N 1
ATOM 2078 C CA . GLY A 1 255 ? 3.976 -4.807 -6.320 1.00 98.56 255 GLY A CA 1
ATOM 2079 C C . GLY A 1 255 ? 4.323 -5.601 -5.059 1.00 98.56 255 GLY A C 1
ATOM 2080 O O . GLY A 1 255 ? 3.533 -6.443 -4.629 1.00 98.56 255 GLY A O 1
ATOM 2081 N N . ILE A 1 256 ? 5.455 -5.309 -4.406 1.00 98.25 256 ILE A N 1
ATOM 2082 C CA . ILE A 1 256 ? 5.783 -5.941 -3.115 1.00 98.25 256 ILE A CA 1
ATOM 2083 C C . ILE A 1 256 ? 4.954 -5.349 -1.967 1.00 98.25 256 ILE A C 1
ATOM 2085 O O . ILE A 1 256 ? 4.574 -6.078 -1.053 1.00 98.25 256 ILE A O 1
ATOM 2089 N N . ILE A 1 257 ? 4.610 -4.058 -2.037 1.00 98.75 257 ILE A N 1
ATOM 2090 C CA . ILE A 1 257 ? 3.681 -3.415 -1.098 1.00 98.75 257 ILE A CA 1
ATOM 2091 C C . ILE A 1 257 ? 2.291 -4.041 -1.228 1.00 98.75 257 ILE A C 1
ATOM 2093 O O . ILE A 1 257 ? 1.753 -4.522 -0.236 1.00 98.75 257 ILE A O 1
ATOM 2097 N N . ALA A 1 258 ? 1.755 -4.126 -2.447 1.00 98.62 258 ALA A N 1
ATOM 2098 C CA . ALA A 1 258 ? 0.470 -4.752 -2.740 1.00 98.62 258 ALA A CA 1
ATOM 2099 C C . ALA A 1 258 ? 0.429 -6.213 -2.277 1.00 98.62 258 ALA A C 1
ATOM 2101 O O . ALA A 1 258 ? -0.547 -6.648 -1.669 1.00 98.62 258 ALA A O 1
ATOM 2102 N N . ARG A 1 259 ? 1.507 -6.976 -2.491 1.00 98.31 259 ARG A N 1
ATOM 2103 C CA . ARG A 1 259 ? 1.554 -8.369 -2.037 1.00 98.31 259 ARG A CA 1
ATOM 2104 C C . ARG A 1 259 ? 1.527 -8.493 -0.511 1.00 98.31 259 ARG A C 1
ATOM 2106 O O . ARG A 1 259 ? 0.885 -9.413 -0.001 1.00 98.31 259 ARG A O 1
ATOM 2113 N N . ASP A 1 260 ? 2.173 -7.584 0.222 1.00 98.06 260 ASP A N 1
ATOM 2114 C CA . ASP A 1 260 ? 2.052 -7.540 1.684 1.00 98.06 260 ASP A CA 1
ATOM 2115 C C . ASP A 1 260 ? 0.665 -7.059 2.143 1.00 98.06 260 ASP A C 1
ATOM 2117 O O . ASP A 1 260 ? 0.140 -7.603 3.117 1.00 98.06 260 ASP A O 1
ATOM 2121 N N . MET A 1 261 ? 0.027 -6.133 1.415 1.00 97.12 261 MET A N 1
ATOM 2122 C CA . MET A 1 261 ? -1.369 -5.749 1.660 1.00 97.12 261 MET A CA 1
ATOM 2123 C C . MET A 1 261 ? -2.292 -6.969 1.559 1.00 97.12 261 MET A C 1
ATOM 2125 O O . MET A 1 261 ? -3.115 -7.190 2.442 1.00 97.12 261 MET A O 1
ATOM 2129 N N . LEU A 1 262 ? -2.106 -7.824 0.547 1.00 97.31 262 LEU A N 1
ATOM 2130 C CA . LEU A 1 262 ? -2.887 -9.056 0.378 1.00 97.31 262 LEU A CA 1
ATOM 2131 C C . LEU A 1 262 ? -2.702 -10.045 1.537 1.00 97.31 262 LEU A C 1
ATOM 2133 O O . LEU A 1 262 ? -3.676 -10.677 1.943 1.00 97.31 262 LEU A O 1
ATOM 2137 N N . ASN A 1 263 ? -1.500 -10.147 2.125 1.00 95.69 263 ASN A N 1
ATOM 2138 C CA . ASN A 1 263 ? -1.323 -10.937 3.351 1.00 95.69 263 ASN A CA 1
ATOM 2139 C C . ASN A 1 263 ? -2.189 -10.383 4.487 1.00 95.69 263 ASN A C 1
ATOM 2141 O O . ASN A 1 263 ? -2.885 -11.148 5.145 1.00 95.69 263 ASN A O 1
ATOM 2145 N N . ARG A 1 264 ? -2.155 -9.062 4.699 1.00 93.50 264 ARG A N 1
ATOM 2146 C CA . ARG A 1 264 ? -2.862 -8.388 5.800 1.00 93.50 264 ARG A CA 1
ATOM 2147 C C . ARG A 1 264 ? -4.378 -8.459 5.641 1.00 93.50 264 ARG A C 1
ATOM 2149 O O . ARG A 1 264 ? -5.092 -8.645 6.622 1.00 93.50 264 ARG A O 1
ATOM 2156 N N . LEU A 1 265 ? -4.864 -8.330 4.410 1.00 91.56 265 LEU A N 1
ATOM 2157 C CA . LEU A 1 265 ? -6.275 -8.508 4.083 1.00 91.56 265 LEU A CA 1
ATOM 2158 C C . LEU A 1 265 ? -6.720 -9.950 4.362 1.00 91.56 265 LEU A C 1
ATOM 2160 O O . LEU A 1 265 ? -7.729 -10.145 5.035 1.00 91.56 265 LEU A O 1
ATOM 2164 N N . ASN A 1 266 ? -5.933 -10.949 3.944 1.00 90.94 266 ASN A N 1
ATOM 2165 C CA . ASN A 1 266 ? -6.223 -12.359 4.222 1.00 90.94 266 ASN A CA 1
ATOM 2166 C C . ASN A 1 266 ? -6.196 -12.667 5.735 1.00 90.94 266 ASN A C 1
ATOM 2168 O O . ASN A 1 266 ? -7.112 -13.291 6.261 1.00 90.94 266 ASN A O 1
ATOM 2172 N N . GLU A 1 267 ? -5.188 -12.172 6.462 1.00 89.44 267 GLU A N 1
ATOM 2173 C CA . GLU A 1 267 ? -5.053 -12.322 7.924 1.00 89.44 267 GLU A CA 1
ATOM 2174 C C . GLU A 1 267 ? -6.265 -11.779 8.691 1.00 89.44 267 GLU A C 1
ATOM 2176 O O . GLU A 1 267 ? -6.660 -12.357 9.701 1.00 89.44 267 GLU A O 1
ATOM 2181 N N . ASN A 1 268 ? -6.885 -10.717 8.175 1.00 85.88 268 ASN A N 1
ATOM 2182 C CA . ASN A 1 268 ? -8.050 -10.072 8.777 1.00 85.88 268 ASN A CA 1
ATOM 2183 C C . ASN A 1 268 ? -9.384 -10.496 8.136 1.00 85.88 268 ASN A C 1
ATOM 2185 O O . ASN A 1 268 ? -10.415 -9.876 8.395 1.00 85.88 268 ASN A O 1
ATOM 2189 N N . ASN A 1 269 ? -9.385 -11.557 7.318 1.00 82.62 269 ASN A N 1
ATOM 2190 C CA . ASN A 1 269 ? -10.560 -12.089 6.617 1.00 82.62 269 ASN A CA 1
ATOM 2191 C C . A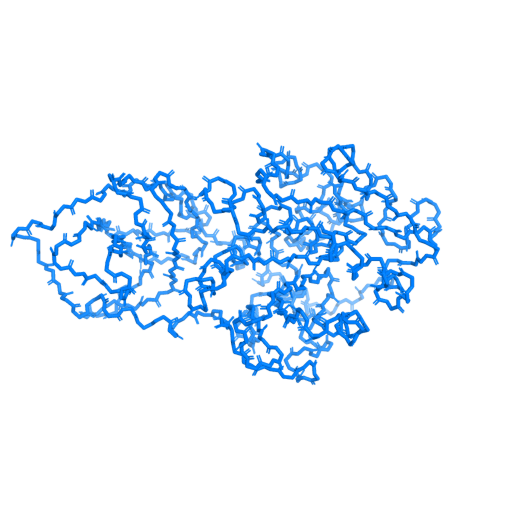SN A 1 269 ? -11.293 -11.053 5.732 1.00 82.62 269 ASN A C 1
ATOM 2193 O O . ASN A 1 269 ? -12.513 -11.122 5.562 1.00 82.62 269 ASN A O 1
ATOM 2197 N N . PHE A 1 270 ? -10.561 -10.095 5.154 1.00 85.81 270 PHE A N 1
ATOM 2198 C CA . PHE A 1 270 ? -11.075 -9.158 4.152 1.00 85.81 270 PHE A CA 1
ATOM 2199 C C . PHE A 1 270 ? -10.781 -9.665 2.739 1.00 85.81 270 PHE A C 1
ATOM 2201 O O . PHE A 1 270 ? -9.706 -9.440 2.187 1.00 85.81 270 PHE A O 1
ATOM 2208 N N . ASN A 1 271 ? -11.772 -10.290 2.107 1.00 87.94 271 ASN A N 1
ATOM 2209 C CA . ASN A 1 271 ? -11.675 -10.751 0.718 1.00 87.94 271 ASN A CA 1
ATOM 2210 C C . ASN A 1 271 ? -12.041 -9.631 -0.267 1.00 87.94 271 ASN A C 1
ATOM 2212 O O . ASN A 1 271 ? -13.028 -9.734 -0.993 1.00 87.94 271 ASN A O 1
ATOM 2216 N N . LEU A 1 272 ? -11.269 -8.544 -0.265 1.00 93.56 272 LEU A N 1
ATOM 2217 C CA . LEU A 1 272 ? -11.605 -7.323 -1.006 1.00 93.56 272 LEU A CA 1
ATOM 2218 C C . LEU A 1 272 ? -11.028 -7.277 -2.428 1.00 93.56 272 LEU A C 1
ATOM 2220 O O . LEU A 1 272 ? -11.626 -6.679 -3.318 1.00 93.56 272 LEU A O 1
ATOM 2224 N N . VAL A 1 273 ? -9.867 -7.895 -2.650 1.00 97.56 273 VAL A N 1
ATOM 2225 C CA . VAL A 1 273 ? -9.154 -7.793 -3.928 1.00 97.56 273 VAL A CA 1
ATOM 2226 C C . VAL A 1 273 ? -9.520 -8.956 -4.839 1.00 97.56 273 VAL A C 1
ATOM 2228 O O . VAL A 1 273 ? -9.356 -10.109 -4.447 1.00 97.56 273 VAL A O 1
ATOM 2231 N N . ASP A 1 274 ? -10.001 -8.672 -6.047 1.00 97.62 274 ASP A N 1
ATOM 2232 C CA . ASP A 1 274 ? -10.354 -9.695 -7.042 1.00 97.62 274 ASP A CA 1
ATOM 2233 C C . ASP A 1 274 ? -9.225 -9.956 -8.049 1.00 97.62 274 ASP A C 1
ATOM 2235 O O . ASP A 1 274 ? -8.948 -11.100 -8.402 1.00 97.62 274 ASP A O 1
ATOM 2239 N N . LYS A 1 275 ? -8.527 -8.901 -8.478 1.00 98.50 275 LYS A N 1
ATOM 2240 C CA . LYS A 1 275 ? -7.405 -8.973 -9.417 1.00 98.50 275 LYS A CA 1
ATOM 2241 C C . LYS A 1 275 ? -6.197 -8.260 -8.834 1.00 98.50 275 LYS A C 1
ATOM 2243 O O . LYS A 1 275 ? -6.292 -7.115 -8.398 1.00 98.50 275 LYS A O 1
ATOM 2248 N N . PHE A 1 276 ? -5.046 -8.918 -8.872 1.00 98.75 276 PHE A N 1
ATOM 2249 C CA . PHE A 1 276 ? -3.756 -8.324 -8.546 1.00 98.75 276 PHE A CA 1
ATOM 2250 C C . PHE A 1 276 ? -2.830 -8.416 -9.757 1.00 98.75 276 PHE A C 1
ATOM 2252 O O . PHE A 1 276 ? -2.325 -9.485 -10.086 1.00 98.75 276 PHE A O 1
ATOM 2259 N N . ILE A 1 277 ? -2.592 -7.290 -10.423 1.00 98.88 277 ILE A N 1
ATOM 2260 C CA . ILE A 1 277 ? -1.695 -7.199 -11.572 1.00 98.88 277 ILE A CA 1
ATOM 2261 C C . ILE A 1 277 ? -0.403 -6.520 -11.120 1.00 98.88 277 ILE A C 1
ATOM 2263 O O . ILE A 1 277 ? -0.378 -5.333 -10.792 1.00 98.88 277 ILE A O 1
ATOM 2267 N N . SER A 1 278 ? 0.680 -7.286 -11.107 1.00 98.62 278 SER A N 1
ATOM 2268 C CA . SER A 1 278 ? 2.009 -6.811 -10.745 1.00 98.62 278 SER A CA 1
ATOM 2269 C C . SER A 1 278 ? 2.854 -6.564 -11.984 1.00 98.62 278 SER A C 1
ATOM 2271 O O . SER A 1 278 ? 2.899 -7.405 -12.879 1.00 98.62 278 SER A O 1
ATOM 2273 N N . ILE A 1 279 ? 3.534 -5.421 -12.026 1.00 98.81 279 ILE A N 1
ATOM 2274 C CA . ILE A 1 279 ? 4.356 -4.974 -13.150 1.00 98.81 279 ILE A CA 1
ATOM 2275 C C . ILE A 1 279 ? 5.787 -4.753 -12.653 1.00 98.81 279 ILE A C 1
ATOM 2277 O O . ILE A 1 279 ? 6.049 -3.835 -11.875 1.00 98.81 279 ILE A O 1
ATOM 2281 N N . SER A 1 280 ? 6.726 -5.584 -13.099 1.00 98.38 280 SER A N 1
ATOM 2282 C CA . SER A 1 280 ? 8.161 -5.466 -12.800 1.00 98.38 280 SER A CA 1
ATOM 2283 C C . SER A 1 280 ? 8.530 -5.390 -11.306 1.00 98.38 280 SER A C 1
ATOM 2285 O O . SER A 1 280 ? 9.460 -4.681 -10.910 1.00 98.38 280 SER A O 1
ATOM 2287 N N . ALA A 1 281 ? 7.802 -6.096 -10.437 1.00 98.31 281 ALA A N 1
ATOM 2288 C CA . ALA A 1 281 ? 8.037 -6.042 -8.995 1.00 98.31 281 ALA A CA 1
ATOM 2289 C C . ALA A 1 281 ? 9.280 -6.847 -8.558 1.00 98.31 281 ALA A C 1
ATOM 2291 O O . ALA A 1 281 ? 9.430 -7.998 -8.957 1.00 98.31 281 ALA A O 1
ATOM 2292 N N . PRO A 1 282 ? 10.159 -6.309 -7.689 1.00 97.75 282 PRO A N 1
ATOM 2293 C CA . PRO A 1 282 ? 11.361 -7.000 -7.218 1.00 97.75 282 PRO A CA 1
ATOM 2294 C C . PRO A 1 282 ? 11.045 -8.000 -6.088 1.00 97.75 282 PRO A C 1
ATOM 2296 O O . PRO A 1 282 ? 11.411 -7.782 -4.932 1.00 97.75 282 PRO A O 1
ATOM 2299 N N . TYR A 1 283 ? 10.355 -9.103 -6.385 1.00 98.00 283 TYR A N 1
ATOM 2300 C CA . TYR A 1 283 ? 9.908 -10.071 -5.369 1.00 98.00 283 TYR A CA 1
ATOM 2301 C C . TYR A 1 283 ? 11.034 -10.796 -4.619 1.00 98.00 283 TYR A C 1
ATOM 2303 O O . TYR A 1 283 ? 10.795 -11.313 -3.519 1.00 98.00 283 TYR A O 1
ATOM 2311 N N . ASN A 1 284 ? 12.240 -10.842 -5.192 1.00 96.50 284 ASN A N 1
ATOM 2312 C CA . ASN A 1 284 ? 13.457 -11.325 -4.531 1.00 96.50 284 ASN A CA 1
ATOM 2313 C C . ASN A 1 284 ? 14.407 -10.185 -4.115 1.00 96.50 284 ASN A C 1
ATOM 2315 O O . ASN A 1 284 ? 15.590 -10.414 -3.872 1.00 96.50 284 ASN A O 1
ATOM 2319 N N . GLY A 1 285 ? 13.904 -8.951 -4.067 1.00 95.00 285 GLY A N 1
ATOM 2320 C CA . GLY A 1 285 ? 14.656 -7.772 -3.655 1.00 95.00 285 GLY A CA 1
ATOM 2321 C C . GLY A 1 285 ? 15.504 -7.156 -4.762 1.00 95.00 285 GLY A C 1
ATOM 2322 O O . GLY A 1 285 ? 15.420 -7.514 -5.940 1.00 95.00 285 GLY A O 1
ATOM 2323 N N . ASN A 1 286 ? 16.318 -6.178 -4.381 1.00 91.31 286 ASN A N 1
ATOM 2324 C CA . ASN A 1 286 ? 17.213 -5.466 -5.280 1.00 91.31 286 ASN A CA 1
ATOM 2325 C C . ASN A 1 286 ? 18.640 -5.498 -4.714 1.00 91.31 286 ASN A C 1
ATOM 2327 O O . ASN A 1 286 ? 18.896 -5.016 -3.611 1.00 91.31 286 ASN A O 1
ATOM 2331 N N . ILE A 1 287 ? 19.582 -6.051 -5.483 1.00 82.94 287 ILE A N 1
ATOM 2332 C CA . ILE A 1 287 ? 20.979 -6.215 -5.052 1.00 82.94 287 ILE A CA 1
ATOM 2333 C C . ILE A 1 287 ? 21.621 -4.861 -4.714 1.00 82.94 287 ILE A C 1
ATOM 2335 O O . ILE A 1 287 ? 22.346 -4.761 -3.725 1.00 82.94 287 ILE A O 1
ATOM 2339 N N . ALA A 1 288 ? 21.317 -3.803 -5.475 1.00 80.69 288 ALA A N 1
ATOM 2340 C CA . ALA A 1 288 ? 21.845 -2.467 -5.210 1.00 80.69 288 ALA A CA 1
ATOM 2341 C C . ALA A 1 288 ? 21.306 -1.886 -3.892 1.00 80.69 288 ALA A C 1
ATOM 2343 O O . ALA A 1 288 ? 22.047 -1.214 -3.178 1.00 80.69 288 ALA A O 1
ATOM 2344 N N . ALA A 1 289 ? 20.057 -2.195 -3.523 1.00 79.81 289 ALA A N 1
ATOM 2345 C CA . ALA A 1 289 ? 19.515 -1.819 -2.218 1.00 79.81 289 ALA A CA 1
ATOM 2346 C C . ALA A 1 289 ? 20.269 -2.522 -1.078 1.00 79.81 289 ALA A C 1
ATOM 2348 O O . ALA A 1 289 ? 20.720 -1.853 -0.151 1.00 79.81 289 ALA A O 1
ATOM 2349 N N . GLY A 1 290 ? 20.501 -3.837 -1.185 1.00 74.94 290 GLY A N 1
ATOM 2350 C CA . GLY A 1 290 ? 21.299 -4.585 -0.203 1.00 74.94 290 GLY A CA 1
ATOM 2351 C C . GLY A 1 290 ? 22.747 -4.083 -0.101 1.00 74.94 290 GLY A C 1
ATOM 2352 O O . GLY A 1 290 ? 23.296 -3.951 0.994 1.00 74.94 290 GLY A O 1
ATOM 2353 N N . PHE A 1 291 ? 23.363 -3.713 -1.228 1.00 74.44 291 PHE A N 1
ATOM 2354 C CA . PHE A 1 291 ? 24.675 -3.062 -1.227 1.00 74.44 291 PHE A CA 1
ATOM 2355 C C . PHE A 1 291 ? 24.638 -1.705 -0.505 1.00 74.44 291 PHE A C 1
ATOM 2357 O O . PHE A 1 291 ? 25.523 -1.423 0.305 1.00 74.44 291 PHE A O 1
ATOM 2364 N N . GLY A 1 292 ? 23.603 -0.894 -0.746 1.00 77.69 292 GLY A N 1
ATOM 2365 C CA . GLY A 1 292 ? 23.382 0.380 -0.062 1.00 77.69 292 GLY A CA 1
ATOM 2366 C C . GLY A 1 292 ? 23.205 0.224 1.450 1.00 77.69 292 GLY A C 1
ATOM 2367 O O . GLY A 1 292 ? 23.775 1.002 2.207 1.00 77.69 292 GLY A O 1
ATOM 2368 N N . VAL A 1 293 ? 22.497 -0.812 1.910 1.00 82.31 293 VAL A N 1
ATOM 2369 C CA . VAL A 1 293 ? 22.348 -1.119 3.346 1.00 82.31 293 VAL A CA 1
ATOM 2370 C C . VAL A 1 293 ? 23.697 -1.407 4.007 1.00 82.31 293 VAL A C 1
ATOM 2372 O O . VAL A 1 293 ? 23.928 -0.953 5.125 1.00 82.31 293 VAL A O 1
ATOM 2375 N N . LYS A 1 294 ? 24.582 -2.147 3.329 1.00 81.31 294 LYS A N 1
ATOM 2376 C CA . LYS A 1 294 ? 25.876 -2.575 3.885 1.00 81.31 294 LYS A CA 1
ATOM 2377 C C . LYS A 1 294 ? 26.952 -1.490 3.849 1.00 81.31 294 LYS A C 1
ATOM 2379 O O . LYS A 1 294 ? 27.789 -1.455 4.743 1.00 81.31 294 LYS A O 1
ATOM 2384 N N . ASN A 1 295 ? 26.948 -0.642 2.820 1.00 81.56 295 ASN A N 1
ATOM 2385 C CA . ASN A 1 295 ? 28.094 0.221 2.507 1.00 81.56 295 ASN A CA 1
ATOM 2386 C C . ASN A 1 295 ? 27.791 1.724 2.569 1.00 81.56 295 ASN A C 1
ATOM 2388 O O . ASN A 1 295 ? 28.717 2.529 2.498 1.00 81.56 295 ASN A O 1
ATOM 2392 N N . SER A 1 296 ? 26.522 2.133 2.670 1.00 83.38 296 SER A N 1
ATOM 2393 C CA . SER A 1 296 ? 26.178 3.556 2.717 1.00 83.38 296 SER A CA 1
ATOM 2394 C C . SER A 1 296 ? 26.308 4.113 4.140 1.00 83.38 296 SER A C 1
ATOM 2396 O O . SER A 1 296 ? 25.791 3.500 5.077 1.00 83.38 296 SER A O 1
ATOM 2398 N N . PRO A 1 297 ? 26.870 5.325 4.330 1.00 78.94 297 PRO A N 1
ATOM 2399 C CA . PRO A 1 297 ? 26.830 6.024 5.621 1.00 78.94 297 PRO A CA 1
ATOM 2400 C C . PRO A 1 297 ? 25.397 6.389 6.054 1.00 78.94 297 PRO A C 1
ATOM 2402 O O . PRO A 1 297 ? 25.161 6.785 7.196 1.00 78.94 297 PRO A O 1
ATOM 2405 N N . LEU A 1 298 ? 24.439 6.276 5.130 1.00 83.50 298 LEU A N 1
ATOM 2406 C CA . LEU A 1 298 ? 23.043 6.636 5.298 1.00 83.50 298 LEU A CA 1
ATOM 2407 C C . LEU A 1 298 ? 22.150 5.590 4.620 1.00 83.50 298 LEU A C 1
ATOM 2409 O O . LEU A 1 298 ? 22.195 5.424 3.401 1.00 83.50 298 LEU A O 1
ATOM 2413 N N . VAL A 1 299 ? 21.325 4.892 5.400 1.00 87.69 299 VAL A N 1
ATOM 2414 C CA . VAL A 1 299 ? 20.487 3.796 4.891 1.00 87.69 299 VAL A CA 1
ATOM 2415 C C . VAL A 1 299 ? 19.028 4.230 4.825 1.00 87.69 299 VAL A C 1
ATOM 2417 O O . VAL A 1 299 ? 18.369 4.323 5.865 1.00 87.69 299 VAL A O 1
ATOM 2420 N N . ILE A 1 300 ? 18.518 4.449 3.608 1.00 91.06 300 ILE A N 1
ATOM 2421 C CA . ILE A 1 300 ? 17.096 4.736 3.378 1.00 91.06 300 ILE A CA 1
ATOM 2422 C C . ILE A 1 300 ? 16.263 3.528 3.839 1.00 91.06 300 ILE A C 1
ATOM 2424 O O . ILE A 1 300 ? 16.585 2.398 3.462 1.00 91.06 300 ILE A O 1
ATOM 2428 N N . PRO A 1 301 ? 15.206 3.711 4.650 1.00 92.81 301 PRO A N 1
ATOM 2429 C CA . PRO A 1 301 ? 14.472 2.596 5.249 1.00 92.81 301 PRO A CA 1
ATOM 2430 C C . PRO A 1 301 ? 13.936 1.567 4.254 1.00 92.81 301 PRO A C 1
ATOM 2432 O O . PRO A 1 301 ? 14.073 0.373 4.515 1.00 92.81 301 PRO A O 1
ATOM 2435 N N . VAL A 1 302 ? 13.434 1.994 3.091 1.00 94.75 302 VAL A N 1
ATOM 2436 C CA . VAL A 1 302 ? 12.974 1.064 2.046 1.00 94.75 302 VAL A CA 1
ATOM 2437 C C . VAL A 1 302 ? 14.076 0.128 1.536 1.00 94.75 302 VAL A C 1
ATOM 2439 O O . VAL A 1 302 ? 13.789 -1.000 1.142 1.00 94.75 302 VAL A O 1
ATOM 2442 N N . TRP A 1 303 ? 15.351 0.537 1.575 1.00 94.81 303 TRP A N 1
ATOM 2443 C CA . TRP A 1 303 ? 16.454 -0.333 1.154 1.00 94.81 303 TRP A CA 1
ATOM 2444 C C . TRP A 1 303 ? 16.617 -1.540 2.066 1.00 94.81 303 TRP A C 1
ATOM 2446 O O . TRP A 1 303 ? 16.963 -2.611 1.582 1.00 94.81 303 TRP A O 1
ATOM 2456 N N . LYS A 1 304 ? 16.318 -1.391 3.362 1.00 94.00 304 LYS A N 1
ATOM 2457 C CA . LYS A 1 304 ? 16.340 -2.512 4.309 1.00 94.00 304 LYS A CA 1
ATOM 2458 C C . LYS A 1 304 ? 15.274 -3.541 3.971 1.00 94.00 304 LYS A C 1
ATOM 2460 O O . LYS A 1 304 ? 15.530 -4.725 4.116 1.00 94.00 304 LYS A O 1
ATOM 2465 N N . ASP A 1 305 ? 14.110 -3.091 3.506 1.00 96.12 305 ASP A N 1
ATOM 2466 C CA . ASP A 1 305 ? 13.029 -3.981 3.084 1.00 96.12 305 ASP A CA 1
ATOM 2467 C C . ASP A 1 305 ? 13.312 -4.606 1.709 1.00 96.12 305 ASP A C 1
ATOM 2469 O O . ASP A 1 305 ? 12.932 -5.747 1.478 1.00 96.12 305 ASP A O 1
ATOM 2473 N N . LEU A 1 306 ? 14.015 -3.900 0.817 1.00 96.12 306 LEU A N 1
ATOM 2474 C CA . LEU A 1 306 ? 14.408 -4.388 -0.511 1.00 96.12 306 LEU A CA 1
ATOM 2475 C C . LEU A 1 306 ? 15.689 -5.235 -0.527 1.00 96.12 306 LEU A C 1
ATOM 2477 O O . LEU A 1 306 ? 16.000 -5.811 -1.572 1.00 96.12 306 LEU A O 1
ATOM 2481 N N . ASP A 1 307 ? 16.436 -5.318 0.576 1.00 94.81 307 ASP A N 1
ATOM 2482 C CA . ASP A 1 307 ? 17.555 -6.257 0.699 1.00 94.81 307 ASP A CA 1
ATOM 2483 C C . ASP A 1 307 ? 17.024 -7.685 0.483 1.00 94.81 307 ASP A C 1
ATOM 2485 O O . ASP A 1 307 ? 16.081 -8.073 1.174 1.00 94.81 307 ASP A O 1
ATOM 2489 N N . PRO A 1 308 ? 17.598 -8.488 -0.434 1.00 92.56 308 PRO A N 1
ATOM 2490 C CA . PRO A 1 308 ? 17.179 -9.874 -0.656 1.00 92.56 308 PRO A CA 1
ATOM 2491 C C . PRO A 1 308 ? 17.104 -10.744 0.611 1.00 92.56 308 PRO A C 1
ATOM 2493 O O . PRO A 1 308 ? 16.357 -11.719 0.633 1.00 92.56 308 PRO A O 1
ATOM 2496 N N . ASN A 1 309 ? 17.844 -10.395 1.669 1.00 91.56 309 ASN A N 1
ATOM 2497 C CA . ASN A 1 309 ? 17.849 -11.108 2.950 1.00 91.56 309 ASN A CA 1
ATOM 2498 C C . ASN A 1 309 ? 16.939 -10.465 4.011 1.00 91.56 309 ASN A C 1
ATOM 2500 O O . ASN A 1 309 ? 17.000 -10.840 5.185 1.00 91.56 309 ASN A O 1
ATOM 2504 N N . SER A 1 310 ? 16.122 -9.478 3.638 1.00 94.94 310 SER A N 1
ATOM 2505 C CA . SER A 1 310 ? 15.274 -8.754 4.577 1.00 94.94 310 SER A CA 1
ATOM 2506 C C . SER A 1 310 ? 14.205 -9.652 5.198 1.00 94.94 310 SER A C 1
ATOM 2508 O O . SER A 1 310 ? 13.634 -10.545 4.566 1.00 94.94 310 SER A O 1
ATOM 2510 N N . GLU A 1 311 ? 13.867 -9.373 6.458 1.00 94.75 311 GLU A N 1
ATOM 2511 C 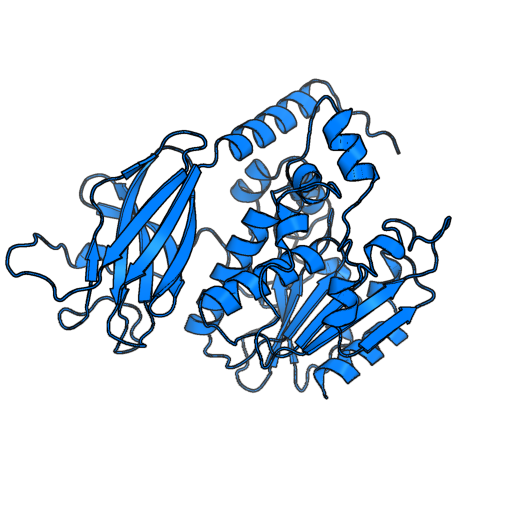CA . GLU A 1 311 ? 12.736 -10.030 7.118 1.00 94.75 311 GLU A CA 1
ATOM 2512 C C . GLU A 1 311 ? 11.426 -9.793 6.344 1.00 94.75 311 GLU A C 1
ATOM 2514 O O . GLU A 1 311 ? 10.593 -10.696 6.242 1.00 94.75 311 GLU A O 1
ATOM 2519 N N . PHE A 1 312 ? 11.269 -8.602 5.754 1.00 95.88 312 PHE A N 1
ATOM 2520 C CA . PHE A 1 312 ? 10.101 -8.233 4.960 1.00 95.88 312 PHE A CA 1
ATOM 2521 C C . PHE A 1 312 ? 9.907 -9.162 3.751 1.00 95.88 312 PHE A C 1
ATOM 2523 O O . PHE A 1 312 ? 8.841 -9.766 3.613 1.00 95.88 312 PHE A O 1
ATOM 2530 N N . LEU A 1 313 ? 10.935 -9.358 2.917 1.00 96.31 313 LEU A N 1
ATOM 2531 C CA . LEU A 1 313 ? 10.838 -10.227 1.735 1.00 96.31 313 LEU A CA 1
ATOM 2532 C C . LEU A 1 313 ? 10.740 -11.709 2.095 1.00 96.31 313 LEU A C 1
ATOM 2534 O O . LEU A 1 313 ? 10.057 -12.472 1.397 1.00 96.31 313 LEU A O 1
ATOM 2538 N N . ASN A 1 314 ? 11.370 -12.126 3.194 1.00 95.00 314 ASN A N 1
ATOM 2539 C CA . ASN A 1 314 ? 11.240 -13.487 3.713 1.00 95.00 314 ASN A CA 1
ATOM 2540 C C . ASN A 1 314 ? 9.794 -13.798 4.130 1.00 95.00 314 ASN A C 1
ATOM 2542 O O . ASN A 1 314 ? 9.303 -14.900 3.879 1.00 95.00 314 ASN A O 1
ATOM 2546 N N . LYS A 1 315 ? 9.082 -12.809 4.683 1.00 95.94 315 LYS A N 1
ATOM 2547 C CA . LYS A 1 315 ? 7.677 -12.917 5.112 1.00 95.94 315 LYS A CA 1
ATOM 2548 C C . LYS A 1 315 ? 6.653 -12.496 4.050 1.00 95.94 315 LYS A C 1
ATOM 2550 O O . LYS A 1 315 ? 5.454 -12.506 4.338 1.00 95.94 315 LYS A O 1
ATOM 2555 N N . LEU A 1 316 ? 7.084 -12.165 2.830 1.00 96.75 316 LEU A N 1
ATOM 2556 C CA . LEU A 1 316 ? 6.194 -11.671 1.771 1.00 96.75 316 LEU A CA 1
ATOM 2557 C C . LEU A 1 316 ? 5.160 -12.714 1.310 1.00 96.75 316 LEU A C 1
ATOM 2559 O O . LEU A 1 316 ? 4.064 -12.347 0.905 1.00 96.75 316 LEU A O 1
ATOM 2563 N N . TYR A 1 317 ? 5.480 -14.003 1.445 1.00 96.31 317 TYR A N 1
ATOM 2564 C CA . TYR A 1 317 ? 4.616 -15.138 1.084 1.00 96.31 317 TYR A CA 1
ATOM 2565 C C . TYR A 1 317 ? 4.237 -15.975 2.316 1.00 96.31 317 TYR A C 1
ATOM 2567 O O . TYR A 1 317 ? 4.273 -17.204 2.285 1.00 96.31 317 TYR A O 1
ATOM 2575 N N . ARG A 1 318 ? 3.974 -15.312 3.452 1.00 95.75 318 ARG A N 1
ATOM 2576 C CA . ARG A 1 318 ? 3.600 -15.972 4.721 1.00 95.75 318 ARG A CA 1
ATOM 2577 C C . ARG A 1 318 ? 2.161 -16.505 4.738 1.00 95.75 318 ARG A C 1
ATOM 2579 O O . ARG A 1 318 ? 1.834 -17.356 5.560 1.00 95.75 318 ARG A O 1
ATOM 2586 N N . LYS A 1 319 ? 1.311 -15.994 3.848 1.00 93.81 319 LYS A N 1
ATOM 2587 C CA . LYS A 1 319 ? -0.046 -16.475 3.574 1.00 93.81 319 LYS A CA 1
ATOM 2588 C C . LYS A 1 319 ? -0.194 -16.659 2.075 1.00 93.81 319 LYS A C 1
ATOM 2590 O O . LYS A 1 319 ? 0.441 -15.928 1.319 1.00 93.81 319 LYS A O 1
ATOM 2595 N N . SER A 1 320 ? -1.045 -17.592 1.660 1.00 92.12 320 SER A N 1
ATOM 2596 C CA . SER A 1 320 ? -1.525 -17.627 0.280 1.00 92.12 320 SER A CA 1
ATOM 2597 C C . SER A 1 320 ? -2.290 -16.341 -0.042 1.00 92.12 320 SER A C 1
ATOM 2599 O O . SER A 1 320 ? -2.719 -15.612 0.863 1.00 92.12 320 SER A O 1
ATOM 2601 N N . LEU A 1 321 ? -2.519 -16.086 -1.325 1.00 93.69 321 LEU A N 1
ATOM 2602 C CA . LEU A 1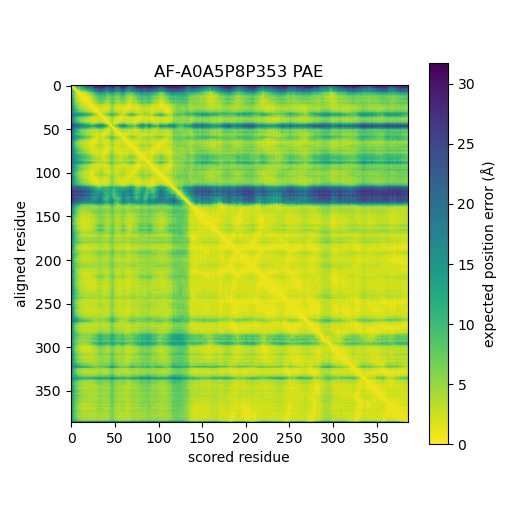 321 ? -3.510 -15.097 -1.740 1.00 93.69 321 LEU A CA 1
ATOM 2603 C C . LEU A 1 321 ? -4.895 -15.409 -1.127 1.00 93.69 321 LEU A C 1
ATOM 2605 O O . LEU A 1 321 ? -5.184 -16.579 -0.827 1.00 93.69 321 LEU A O 1
ATOM 2609 N N . PRO A 1 322 ? -5.750 -14.389 -0.907 1.00 89.56 322 PRO A N 1
ATOM 2610 C CA . PRO A 1 322 ? -7.164 -14.615 -0.621 1.00 89.56 322 PRO A CA 1
ATOM 2611 C C . PRO A 1 322 ? -7.804 -15.493 -1.710 1.00 89.56 322 PRO A C 1
ATOM 2613 O O . PRO A 1 322 ? -7.419 -15.410 -2.874 1.00 89.56 322 PRO A O 1
ATOM 2616 N N . LYS A 1 323 ? -8.778 -16.336 -1.338 1.00 82.81 323 LYS A N 1
ATOM 2617 C CA . LYS A 1 323 ? -9.319 -17.396 -2.219 1.00 82.81 323 LYS A CA 1
ATOM 2618 C C . LYS A 1 323 ? -9.846 -16.898 -3.571 1.00 82.81 323 LYS A C 1
ATOM 2620 O O . LYS A 1 323 ? -9.733 -17.624 -4.549 1.00 82.81 323 LYS A O 1
ATOM 2625 N N . ASP A 1 324 ? -10.373 -15.677 -3.615 1.00 90.19 324 ASP A N 1
ATOM 2626 C CA . ASP A 1 324 ? -10.995 -15.093 -4.810 1.00 90.19 324 ASP A CA 1
ATOM 2627 C C . ASP A 1 324 ? -10.082 -14.082 -5.526 1.00 90.19 324 ASP A C 1
ATOM 2629 O O . ASP A 1 324 ? -10.552 -13.312 -6.362 1.00 90.19 324 ASP A O 1
ATOM 2633 N N . THR A 1 325 ? -8.797 -14.019 -5.161 1.00 96.81 325 THR A N 1
ATOM 2634 C CA . THR A 1 325 ? -7.834 -13.102 -5.776 1.00 96.81 325 THR A CA 1
ATOM 2635 C C . THR A 1 325 ? -7.048 -13.817 -6.868 1.00 96.81 325 THR A C 1
ATOM 2637 O O . THR A 1 325 ? -6.275 -14.733 -6.592 1.00 96.81 325 THR A O 1
ATOM 2640 N N . GLU A 1 326 ? -7.161 -13.338 -8.103 1.00 97.94 326 GLU A N 1
ATOM 2641 C CA . GLU A 1 326 ? -6.324 -13.799 -9.208 1.00 97.94 326 GLU A CA 1
ATOM 2642 C C . GLU A 1 326 ? -5.118 -12.876 -9.389 1.00 97.94 326 GLU A C 1
ATOM 2644 O O . GLU A 1 326 ? -5.269 -11.665 -9.571 1.00 97.94 326 GLU A O 1
ATOM 2649 N N . ALA A 1 327 ? -3.911 -13.445 -9.355 1.00 98.19 327 ALA A N 1
ATOM 2650 C CA . ALA A 1 327 ? -2.682 -12.694 -9.572 1.00 98.19 327 ALA A CA 1
ATOM 2651 C C . ALA A 1 327 ? -2.152 -12.850 -11.001 1.00 98.19 327 ALA A C 1
ATOM 2653 O O . ALA A 1 327 ? -2.155 -13.937 -11.575 1.00 98.19 327 ALA A O 1
ATOM 2654 N N . TYR A 1 328 ? -1.637 -11.759 -11.554 1.00 98.69 328 TYR A N 1
ATOM 2655 C CA . TYR A 1 328 ? -1.028 -11.693 -12.874 1.00 98.69 328 TYR A CA 1
ATOM 2656 C C . TYR A 1 328 ? 0.322 -10.995 -12.775 1.00 98.69 328 TYR A C 1
ATOM 2658 O O . TYR A 1 328 ? 0.441 -9.953 -12.126 1.00 98.69 328 TYR A O 1
ATOM 2666 N N . LEU A 1 329 ? 1.332 -11.549 -13.441 1.00 98.56 329 LEU A N 1
ATOM 2667 C CA . LEU A 1 329 ? 2.696 -11.036 -13.397 1.00 98.56 329 LEU A CA 1
ATOM 2668 C C . LEU A 1 329 ? 3.125 -10.574 -14.790 1.00 98.56 329 LEU A C 1
ATOM 2670 O O . LEU A 1 329 ? 3.267 -11.377 -15.713 1.00 98.56 329 LEU A O 1
ATOM 2674 N N . LEU A 1 330 ? 3.332 -9.270 -14.936 1.00 98.81 330 LEU A N 1
ATOM 2675 C CA . LEU A 1 330 ? 3.855 -8.626 -16.135 1.00 98.81 330 LEU A CA 1
ATOM 2676 C C . LEU A 1 330 ? 5.281 -8.141 -15.847 1.00 98.81 330 LEU A C 1
ATOM 2678 O O . LEU A 1 330 ? 5.544 -7.590 -14.778 1.00 98.81 330 LEU A O 1
ATOM 2682 N N . PHE A 1 331 ? 6.216 -8.334 -16.773 1.00 98.44 331 PHE A N 1
ATOM 2683 C CA . PHE A 1 331 ? 7.605 -7.910 -16.571 1.00 98.44 331 PHE A CA 1
ATOM 2684 C C . PHE A 1 331 ? 8.292 -7.488 -17.870 1.00 98.44 331 PHE A C 1
ATOM 2686 O O . PHE A 1 331 ? 7.959 -7.968 -18.953 1.00 98.44 331 PHE A O 1
ATOM 2693 N N . GLY A 1 332 ? 9.257 -6.577 -17.748 1.00 97.31 332 GLY A N 1
ATOM 2694 C CA . GLY A 1 332 ? 10.090 -6.114 -18.857 1.00 97.31 332 GLY A CA 1
ATOM 2695 C C . GLY A 1 332 ? 11.348 -6.969 -19.028 1.00 97.31 332 GLY A C 1
ATOM 2696 O O . GLY A 1 332 ? 11.864 -7.517 -18.052 1.00 97.31 332 GLY A O 1
ATOM 2697 N N . ILE A 1 333 ? 11.857 -7.072 -20.257 1.00 96.75 333 ILE A N 1
ATOM 2698 C CA . ILE A 1 333 ? 13.108 -7.793 -20.571 1.00 96.75 333 ILE A CA 1
ATOM 2699 C C . ILE A 1 333 ? 14.134 -6.950 -21.342 1.00 96.75 333 ILE A C 1
ATOM 2701 O O . ILE A 1 333 ? 15.206 -7.452 -21.668 1.00 96.75 333 ILE A O 1
ATOM 2705 N N . LYS A 1 334 ? 13.847 -5.669 -21.613 1.00 94.94 334 LYS A N 1
ATOM 2706 C CA . LYS A 1 334 ? 14.683 -4.784 -22.450 1.00 94.94 334 LYS A CA 1
ATOM 2707 C C . LYS A 1 334 ? 15.840 -4.123 -21.686 1.00 94.94 334 LYS A C 1
ATOM 2709 O O . LYS A 1 334 ? 16.229 -2.991 -21.967 1.00 94.94 334 LYS A O 1
ATOM 2714 N N . GLY A 1 335 ? 16.363 -4.790 -20.664 1.00 91.00 335 GLY A N 1
ATOM 2715 C CA . GLY A 1 335 ? 17.563 -4.357 -19.955 1.00 91.00 335 GLY A CA 1
ATOM 2716 C C . GLY A 1 335 ? 18.804 -5.129 -20.385 1.00 91.00 335 GLY A C 1
ATOM 2717 O O . GLY A 1 335 ? 18.769 -6.011 -21.237 1.00 91.00 335 GLY A O 1
ATOM 2718 N N . VAL A 1 336 ? 19.927 -4.809 -19.747 1.00 86.88 336 VAL A N 1
ATOM 2719 C CA . VAL A 1 336 ? 21.183 -5.562 -19.884 1.00 86.88 336 VAL A CA 1
ATOM 2720 C C . VAL A 1 336 ? 21.324 -6.567 -18.743 1.00 86.88 336 VAL A C 1
ATOM 2722 O O . VAL A 1 336 ? 20.713 -6.389 -17.689 1.00 86.88 336 VAL A O 1
ATOM 2725 N N . ASN A 1 337 ? 22.145 -7.605 -18.918 1.00 89.56 337 ASN A N 1
ATOM 2726 C CA . ASN A 1 337 ? 22.475 -8.585 -17.870 1.00 89.56 337 ASN A CA 1
ATOM 2727 C C . ASN A 1 337 ? 21.242 -9.240 -17.215 1.00 89.56 337 ASN A C 1
ATOM 2729 O O . ASN A 1 337 ? 21.170 -9.359 -15.991 1.00 89.56 337 ASN A O 1
ATOM 2733 N N . SER A 1 338 ? 20.259 -9.641 -18.028 1.00 93.31 338 SER A N 1
ATOM 2734 C CA . SER A 1 338 ? 19.015 -10.273 -17.560 1.00 93.31 338 SER A CA 1
ATOM 2735 C C . SER A 1 338 ? 18.246 -9.407 -16.555 1.00 93.31 338 SER A C 1
ATOM 2737 O O . SER A 1 338 ? 17.782 -9.875 -15.510 1.00 93.31 338 SER A O 1
ATOM 2739 N N . THR A 1 339 ? 18.119 -8.119 -16.868 1.00 94.50 339 THR A N 1
ATOM 2740 C CA . THR A 1 339 ? 17.320 -7.142 -16.120 1.00 94.50 339 THR A CA 1
ATOM 2741 C C . THR A 1 339 ? 16.295 -6.484 -17.039 1.00 94.50 339 THR A C 1
ATOM 2743 O O . THR A 1 339 ? 16.376 -6.610 -18.257 1.00 94.50 339 THR A O 1
ATOM 2746 N N . ASP A 1 340 ? 15.364 -5.729 -16.466 1.00 95.19 340 ASP A N 1
ATOM 2747 C CA . ASP A 1 340 ? 14.534 -4.764 -17.202 1.00 95.19 340 ASP A CA 1
ATOM 2748 C C . ASP A 1 340 ? 15.180 -3.361 -17.266 1.00 95.19 340 ASP A C 1
ATOM 2750 O O . ASP A 1 340 ? 14.534 -2.374 -17.611 1.00 95.19 340 ASP A O 1
ATOM 2754 N N . GLY A 1 341 ? 16.460 -3.245 -16.899 1.00 94.12 341 GLY A N 1
ATOM 2755 C CA . GLY A 1 341 ? 17.183 -1.981 -16.760 1.00 94.12 341 GLY A CA 1
ATOM 2756 C C . GLY A 1 341 ? 17.170 -1.409 -15.339 1.00 94.12 341 GLY A C 1
ATOM 2757 O O . GLY A 1 341 ? 17.808 -0.388 -15.090 1.00 94.12 341 GLY A O 1
ATOM 2758 N N . SER A 1 342 ? 16.471 -2.029 -14.382 1.00 92.94 342 SER A N 1
ATOM 2759 C CA . SER A 1 342 ? 16.516 -1.633 -12.961 1.00 92.94 342 SER A CA 1
ATOM 2760 C C . SER A 1 342 ? 16.453 -2.816 -11.994 1.00 92.94 342 SER A C 1
ATOM 2762 O O . SER A 1 342 ? 17.145 -2.824 -10.972 1.00 92.94 342 SER A O 1
ATOM 2764 N N . VAL A 1 343 ? 15.647 -3.826 -12.308 1.00 95.19 343 VAL A N 1
ATOM 2765 C CA . VAL A 1 343 ? 15.428 -5.023 -11.497 1.00 95.19 343 VAL A CA 1
ATOM 2766 C C . VAL A 1 343 ? 15.805 -6.254 -12.317 1.00 95.19 343 VAL A C 1
ATOM 2768 O O . VAL A 1 343 ? 15.478 -6.365 -13.498 1.00 95.19 343 VAL A O 1
ATOM 2771 N N . SER A 1 344 ? 16.492 -7.216 -11.699 1.00 96.81 344 SER A N 1
ATOM 2772 C CA . SER A 1 344 ? 16.804 -8.479 -12.372 1.00 96.81 344 SER A CA 1
ATOM 2773 C C . SER A 1 344 ? 15.537 -9.275 -12.670 1.00 96.81 344 SER A C 1
ATOM 2775 O O . SER A 1 344 ? 14.626 -9.343 -11.844 1.00 96.81 344 SER A O 1
ATOM 2777 N N . ILE A 1 345 ? 15.494 -9.925 -13.831 1.00 96.94 345 ILE A N 1
ATOM 2778 C CA . ILE A 1 345 ? 14.390 -10.814 -14.218 1.00 96.94 345 ILE A CA 1
ATOM 2779 C C . ILE A 1 345 ? 14.234 -11.928 -13.172 1.00 96.94 345 ILE A C 1
ATOM 2781 O O . ILE A 1 345 ? 13.120 -12.248 -12.777 1.00 96.94 345 ILE A O 1
ATOM 2785 N N . ALA A 1 346 ? 15.341 -12.440 -12.622 1.00 96.75 346 ALA A N 1
ATOM 2786 C CA . ALA A 1 346 ? 15.319 -13.419 -11.534 1.00 96.75 346 ALA A CA 1
ATOM 2787 C C . ALA A 1 346 ? 14.621 -12.906 -10.258 1.00 96.75 346 ALA A C 1
ATOM 2789 O O . ALA A 1 346 ? 13.973 -13.681 -9.559 1.00 96.75 346 ALA A O 1
ATOM 2790 N N . SER A 1 347 ? 14.729 -11.608 -9.944 1.00 97.25 347 SER A N 1
ATOM 2791 C CA . SER A 1 347 ? 13.994 -11.024 -8.818 1.00 97.25 347 SER A CA 1
ATOM 2792 C C . SER A 1 347 ? 12.510 -10.851 -9.123 1.00 97.25 347 SER A C 1
ATOM 2794 O O . SER A 1 347 ? 11.672 -11.117 -8.260 1.00 97.25 347 SER A O 1
ATOM 2796 N N . GLN A 1 348 ? 12.188 -10.470 -10.361 1.00 97.75 348 GLN A N 1
ATOM 2797 C CA . GLN A 1 348 ? 10.812 -10.344 -10.845 1.00 97.75 348 GLN A CA 1
ATOM 2798 C C . GLN A 1 348 ? 10.091 -11.697 -10.898 1.00 97.75 348 GLN A C 1
ATOM 2800 O O . GLN A 1 348 ? 8.911 -11.779 -10.582 1.00 97.75 348 GLN A O 1
ATOM 2805 N N . LEU A 1 349 ? 10.815 -12.771 -11.213 1.00 97.19 349 LEU A N 1
ATOM 2806 C CA . LEU A 1 349 ? 10.307 -14.138 -11.327 1.00 97.19 349 LEU A CA 1
ATOM 2807 C C . LEU A 1 349 ? 10.699 -15.007 -10.125 1.00 97.19 349 LEU A C 1
ATOM 2809 O O . LEU A 1 349 ? 11.064 -16.171 -10.277 1.00 97.19 349 LEU A O 1
ATOM 2813 N N . ARG A 1 350 ? 10.627 -14.485 -8.896 1.00 97.19 350 ARG A N 1
ATOM 2814 C CA . ARG A 1 350 ? 10.777 -15.335 -7.701 1.00 97.19 350 ARG A CA 1
ATOM 2815 C C . ARG A 1 350 ? 9.772 -16.491 -7.767 1.00 97.19 350 ARG A C 1
ATOM 2817 O O . ARG A 1 350 ? 8.594 -16.232 -7.968 1.00 97.19 350 ARG A O 1
ATOM 2824 N N . TYR A 1 351 ? 10.204 -17.734 -7.533 1.00 96.88 351 TYR A N 1
ATOM 2825 C CA . TYR A 1 351 ? 9.347 -18.925 -7.691 1.00 96.88 351 TYR A CA 1
ATOM 2826 C C . TYR A 1 351 ? 7.982 -18.809 -7.001 1.00 96.88 351 TYR A C 1
ATOM 2828 O O . TYR A 1 351 ? 6.967 -18.968 -7.658 1.00 96.88 351 TYR A O 1
ATOM 2836 N N . LYS A 1 352 ? 7.933 -18.367 -5.737 1.00 96.94 352 LYS A N 1
ATOM 2837 C CA . LYS A 1 352 ? 6.652 -18.162 -5.032 1.00 96.94 352 LYS A CA 1
ATOM 2838 C C . LYS A 1 352 ? 5.714 -17.143 -5.702 1.00 96.94 352 LYS A C 1
ATOM 2840 O O . LYS A 1 352 ? 4.506 -17.262 -5.566 1.00 96.94 352 LYS A O 1
ATOM 2845 N N . ALA A 1 353 ? 6.259 -16.144 -6.403 1.00 97.19 353 ALA A N 1
ATOM 2846 C CA . ALA A 1 353 ? 5.468 -15.198 -7.194 1.00 97.19 353 ALA A CA 1
ATOM 2847 C C . ALA A 1 353 ? 4.872 -15.875 -8.432 1.00 97.19 353 ALA A C 1
ATOM 2849 O O . ALA A 1 353 ? 3.744 -15.587 -8.812 1.00 97.19 353 ALA A O 1
ATOM 2850 N N . GLN A 1 354 ? 5.651 -16.765 -9.055 1.00 97.94 354 GLN A N 1
ATOM 2851 C CA . GLN A 1 354 ? 5.225 -17.537 -10.216 1.00 97.94 354 GLN A CA 1
ATOM 2852 C C . GLN A 1 354 ? 4.141 -18.550 -9.835 1.00 97.94 354 GLN A C 1
ATOM 2854 O O . GLN A 1 354 ? 3.134 -18.631 -10.526 1.00 97.94 354 GLN A O 1
ATOM 2859 N N . ASP A 1 355 ? 4.313 -19.249 -8.709 1.00 97.25 355 ASP A N 1
ATOM 2860 C CA . ASP A 1 355 ? 3.363 -20.251 -8.210 1.00 97.25 355 ASP A CA 1
ATOM 2861 C C . ASP A 1 355 ? 1.976 -19.652 -7.912 1.00 97.25 355 ASP A C 1
ATOM 2863 O O . ASP A 1 355 ? 0.958 -20.321 -8.070 1.00 97.25 355 ASP A O 1
ATOM 2867 N N . GLU A 1 356 ? 1.919 -18.386 -7.480 1.00 96.19 356 GLU A N 1
ATOM 2868 C CA . GLU A 1 356 ? 0.663 -17.666 -7.230 1.00 96.19 356 GLU A CA 1
ATOM 2869 C C . GLU A 1 356 ? 0.056 -17.030 -8.490 1.00 96.19 356 GLU A C 1
ATOM 2871 O O . GLU A 1 356 ? -1.122 -16.664 -8.489 1.00 96.19 356 GLU A O 1
ATOM 2876 N N . ALA A 1 357 ? 0.839 -16.855 -9.557 1.00 97.56 357 ALA A N 1
ATOM 2877 C CA . ALA A 1 357 ? 0.399 -16.148 -10.748 1.00 97.56 357 ALA A CA 1
ATOM 2878 C C . ALA A 1 357 ? -0.449 -17.054 -11.649 1.00 97.56 357 ALA A C 1
ATOM 2880 O O . ALA A 1 357 ? 0.011 -18.066 -12.173 1.00 97.56 357 ALA A O 1
ATOM 2881 N N . LYS A 1 358 ? -1.679 -16.620 -11.933 1.00 97.75 358 LYS A N 1
ATOM 2882 C CA . LYS A 1 358 ? -2.552 -17.237 -12.935 1.00 97.75 358 LYS A CA 1
ATOM 2883 C C . LYS A 1 358 ? -1.937 -17.159 -14.332 1.00 97.75 358 LYS A C 1
ATOM 2885 O O . LYS A 1 358 ? -2.086 -18.088 -15.120 1.00 97.75 358 LYS A O 1
ATOM 2890 N N . GLN A 1 359 ? -1.272 -16.046 -14.652 1.00 98.19 359 GLN A N 1
ATOM 2891 C CA . GLN A 1 359 ? -0.483 -15.890 -15.877 1.00 98.19 359 GLN A CA 1
ATOM 2892 C C . GLN A 1 359 ? 0.755 -15.027 -15.637 1.00 98.19 359 GLN A C 1
ATOM 2894 O O . GLN A 1 359 ? 0.727 -14.059 -14.874 1.00 98.19 359 GLN A O 1
ATOM 2899 N N . ILE A 1 360 ? 1.821 -15.362 -16.362 1.00 98.50 360 ILE A N 1
ATOM 2900 C CA . ILE A 1 360 ? 3.113 -14.676 -16.351 1.00 98.50 360 ILE A CA 1
ATOM 2901 C C . ILE A 1 360 ? 3.423 -14.251 -17.785 1.00 98.50 360 ILE A C 1
ATOM 2903 O O . ILE A 1 360 ? 3.344 -15.071 -18.702 1.00 98.50 360 ILE A O 1
ATOM 2907 N N . ARG A 1 361 ? 3.761 -12.976 -18.006 1.00 98.31 361 ARG A N 1
ATOM 2908 C CA . ARG A 1 361 ? 4.018 -12.455 -19.354 1.00 98.31 361 ARG A CA 1
ATOM 2909 C C . ARG A 1 361 ? 5.158 -11.442 -19.389 1.00 98.31 361 ARG A C 1
ATOM 2911 O O . ARG A 1 361 ? 5.118 -10.428 -18.699 1.00 98.31 361 ARG A O 1
ATOM 2918 N N . GLY A 1 362 ? 6.145 -11.724 -20.237 1.00 98.06 362 GLY A N 1
ATOM 2919 C CA . GLY A 1 362 ? 7.253 -10.819 -20.536 1.00 98.06 362 GLY A CA 1
ATOM 2920 C C . GLY A 1 362 ? 6.939 -9.886 -21.707 1.00 98.06 362 GLY A C 1
ATOM 2921 O O . GLY A 1 362 ? 6.200 -10.259 -22.623 1.00 98.06 362 GLY A O 1
ATOM 2922 N N . PHE A 1 363 ? 7.520 -8.689 -21.687 1.00 98.38 363 PHE A N 1
ATOM 2923 C CA . PHE A 1 363 ? 7.403 -7.676 -22.738 1.00 98.38 363 PHE A CA 1
ATOM 2924 C C . PHE A 1 363 ? 8.777 -7.113 -23.082 1.00 98.38 363 PHE A C 1
ATOM 2926 O O . PHE A 1 363 ? 9.602 -6.928 -22.186 1.00 98.38 363 PHE A O 1
ATOM 2933 N N . ASP A 1 364 ? 8.999 -6.796 -24.362 1.00 97.38 364 ASP A N 1
ATOM 2934 C CA . ASP A 1 364 ? 10.180 -6.061 -24.843 1.00 97.38 364 ASP A CA 1
ATOM 2935 C C . ASP A 1 364 ? 10.127 -4.586 -24.406 1.00 97.38 364 ASP A C 1
ATOM 2937 O O . ASP A 1 364 ? 10.007 -3.654 -25.197 1.00 97.38 364 ASP A O 1
ATOM 2941 N N . GLU A 1 365 ? 10.152 -4.395 -23.094 1.00 98.38 365 GLU A N 1
ATOM 2942 C CA . GLU A 1 365 ? 10.021 -3.128 -22.402 1.00 98.38 365 GLU A CA 1
ATOM 2943 C C . GLU A 1 365 ? 11.069 -3.032 -21.296 1.00 98.38 365 GLU A C 1
ATOM 2945 O O . GLU A 1 365 ? 11.534 -4.034 -20.741 1.00 98.38 365 GLU A O 1
ATOM 2950 N N . THR A 1 366 ? 11.451 -1.802 -20.980 1.00 98.12 366 THR A N 1
ATOM 2951 C CA . THR A 1 366 ? 12.275 -1.484 -19.813 1.00 98.12 366 THR A CA 1
ATOM 2952 C C . THR A 1 366 ? 11.402 -1.387 -18.563 1.00 98.12 366 THR A C 1
ATOM 2954 O O . THR A 1 366 ? 10.174 -1.338 -18.642 1.00 98.12 366 THR A O 1
ATOM 2957 N N . HIS A 1 367 ? 12.035 -1.246 -17.399 1.00 97.50 367 HIS A N 1
ATOM 2958 C CA . HIS A 1 367 ? 11.363 -1.037 -16.120 1.00 97.50 367 HIS A CA 1
ATOM 2959 C C . HIS A 1 367 ? 10.366 0.129 -16.142 1.00 97.50 367 HIS A C 1
ATOM 2961 O O . HIS A 1 367 ? 9.383 0.105 -15.408 1.00 97.50 367 HIS A O 1
ATOM 2967 N N . LYS A 1 368 ? 10.635 1.166 -16.950 1.00 96.88 368 LYS A N 1
ATOM 2968 C CA . LYS A 1 368 ? 9.789 2.362 -17.057 1.00 96.88 368 LYS A CA 1
ATOM 2969 C C . LYS A 1 368 ? 8.850 2.305 -18.257 1.00 96.88 368 LYS A C 1
ATOM 2971 O O . LYS A 1 368 ? 7.657 2.514 -18.077 1.00 96.88 368 LYS A O 1
ATOM 2976 N N . SER A 1 369 ? 9.368 1.984 -19.447 1.00 98.25 369 SER A N 1
ATOM 2977 C CA . SER A 1 369 ? 8.571 2.008 -20.686 1.00 98.25 369 SER A CA 1
ATOM 2978 C C . SER A 1 369 ? 7.402 1.020 -20.673 1.00 98.25 369 SER A C 1
ATOM 2980 O O . SER A 1 369 ? 6.400 1.252 -21.338 1.00 98.25 369 SER A O 1
ATOM 2982 N N . ILE A 1 370 ? 7.463 -0.024 -19.836 1.00 98.62 370 ILE A N 1
ATOM 2983 C CA . ILE A 1 370 ? 6.358 -0.972 -19.644 1.00 98.62 370 ILE A CA 1
ATOM 2984 C C . ILE A 1 370 ? 5.042 -0.297 -19.214 1.00 98.62 370 ILE A C 1
ATOM 2986 O O . ILE A 1 370 ? 3.971 -0.814 -19.522 1.00 98.62 370 ILE A O 1
ATOM 2990 N N . LEU A 1 371 ? 5.097 0.858 -18.539 1.00 98.62 371 LEU A N 1
ATOM 2991 C CA . LEU A 1 371 ? 3.910 1.615 -18.117 1.00 98.62 371 LEU A CA 1
ATOM 2992 C C . LEU A 1 371 ? 3.284 2.455 -19.241 1.00 98.62 371 LEU A C 1
ATOM 2994 O O . LEU A 1 371 ? 2.149 2.897 -19.108 1.00 98.62 371 LEU A O 1
ATOM 2998 N N . GLU A 1 372 ? 3.997 2.656 -20.344 1.00 98.50 372 GLU A N 1
ATOM 2999 C CA . GLU A 1 372 ? 3.548 3.425 -21.515 1.00 98.50 372 GLU A CA 1
ATOM 3000 C C . GLU A 1 372 ? 3.266 2.508 -22.719 1.00 98.50 372 GLU A C 1
ATOM 3002 O O . GLU A 1 372 ? 3.024 2.962 -23.833 1.00 98.50 372 GLU A O 1
ATOM 3007 N N . SER A 1 373 ? 3.308 1.191 -22.504 1.00 98.62 373 SER A N 1
ATOM 3008 C CA . SER A 1 373 ? 3.192 0.196 -23.563 1.00 98.62 373 SER A CA 1
ATOM 3009 C C . SER A 1 373 ? 1.733 -0.135 -23.871 1.00 98.62 373 SER A C 1
ATOM 3011 O O . SER A 1 373 ? 1.001 -0.659 -23.025 1.00 98.62 373 SER A O 1
ATOM 3013 N N . GLU A 1 374 ? 1.324 0.069 -25.123 1.00 98.56 374 GLU A N 1
ATOM 3014 C CA . GLU A 1 374 ? -0.009 -0.300 -25.620 1.00 98.56 374 GLU A CA 1
ATOM 3015 C C . GLU A 1 374 ? -0.305 -1.794 -25.397 1.00 98.56 374 GLU A C 1
ATOM 3017 O O . GLU A 1 374 ? -1.377 -2.178 -24.928 1.00 98.56 374 GLU A O 1
ATOM 3022 N N . LYS A 1 375 ? 0.682 -2.664 -25.655 1.00 98.50 375 LYS A N 1
ATOM 3023 C CA . LYS A 1 375 ? 0.545 -4.118 -25.467 1.00 98.50 375 LYS A CA 1
ATOM 3024 C C . LYS A 1 375 ? 0.277 -4.483 -24.008 1.00 98.50 375 LYS A C 1
ATOM 3026 O O . LYS A 1 375 ? -0.480 -5.418 -23.745 1.00 98.50 375 LYS A O 1
ATOM 3031 N N . VAL A 1 376 ? 0.906 -3.770 -23.076 1.00 98.62 376 VAL A N 1
ATOM 3032 C CA . VAL A 1 376 ? 0.710 -3.962 -21.633 1.00 98.62 376 VAL A CA 1
ATOM 3033 C C . VAL A 1 376 ? -0.665 -3.449 -21.225 1.00 98.62 376 VAL A C 1
ATOM 3035 O O . VAL A 1 376 ? -1.399 -4.181 -20.567 1.00 98.62 376 VAL A O 1
ATOM 3038 N N . SER A 1 377 ? -1.054 -2.256 -21.682 1.00 98.75 377 SER A N 1
ATOM 3039 C CA . SER A 1 377 ? -2.384 -1.683 -21.438 1.00 98.75 377 SER A CA 1
ATOM 3040 C C . SER A 1 377 ? -3.517 -2.604 -21.914 1.00 98.75 377 SER A C 1
ATOM 3042 O O . SER A 1 377 ? -4.431 -2.938 -21.154 1.00 98.75 377 SER A O 1
ATOM 3044 N N . ASN A 1 378 ? -3.406 -3.131 -23.137 1.00 98.50 378 ASN A N 1
ATOM 3045 C CA . ASN A 1 378 ? -4.364 -4.089 -23.693 1.00 98.50 378 ASN A CA 1
ATOM 3046 C C . ASN A 1 378 ? -4.422 -5.388 -22.871 1.00 98.50 378 ASN A C 1
ATOM 3048 O O . ASN A 1 378 ? -5.498 -5.949 -22.653 1.00 98.50 378 ASN A O 1
ATOM 3052 N N . MET A 1 379 ? -3.275 -5.865 -22.373 1.00 98.44 379 MET A N 1
ATOM 3053 C CA . MET A 1 379 ? -3.224 -7.047 -21.507 1.00 98.44 379 MET A CA 1
ATOM 3054 C C . MET A 1 379 ? -3.903 -6.806 -20.159 1.00 98.44 379 MET A C 1
ATOM 3056 O O . MET A 1 379 ? -4.647 -7.664 -19.689 1.00 98.44 379 MET A O 1
ATOM 3060 N N . ILE A 1 380 ? -3.671 -5.641 -19.553 1.00 98.62 380 ILE A N 1
ATOM 3061 C CA . ILE A 1 380 ? -4.279 -5.245 -18.282 1.00 98.62 380 ILE A CA 1
ATOM 3062 C C . ILE A 1 380 ? -5.800 -5.225 -18.411 1.00 98.62 380 ILE A C 1
ATOM 3064 O O . ILE A 1 380 ? -6.476 -5.893 -17.633 1.00 98.62 380 ILE A O 1
ATOM 3068 N N . ASN A 1 381 ? -6.339 -4.548 -19.428 1.00 98.50 381 ASN A N 1
ATOM 3069 C CA . ASN A 1 381 ? -7.783 -4.514 -19.668 1.00 98.50 381 ASN A CA 1
ATOM 3070 C C . ASN A 1 381 ? -8.362 -5.920 -19.886 1.00 98.50 381 ASN A C 1
ATOM 3072 O O . ASN A 1 381 ? -9.412 -6.251 -19.337 1.00 98.50 381 ASN A O 1
ATOM 3076 N N . LYS A 1 382 ? -7.645 -6.793 -20.608 1.00 98.12 382 LYS A N 1
ATOM 3077 C CA . LYS A 1 382 ? -8.037 -8.201 -20.758 1.00 98.12 382 LYS A CA 1
ATOM 3078 C C . LYS A 1 382 ? -8.076 -8.936 -19.414 1.00 98.12 382 LYS A C 1
ATOM 3080 O O . LYS A 1 382 ? -8.998 -9.709 -19.177 1.00 98.12 382 LYS A O 1
ATOM 3085 N N . TYR A 1 383 ? -7.088 -8.744 -18.546 1.00 98.31 383 TYR A N 1
ATOM 3086 C CA . TYR A 1 383 ? -7.038 -9.409 -17.238 1.00 98.31 383 TYR A CA 1
ATOM 3087 C C . TYR A 1 383 ? -8.084 -8.890 -16.256 1.00 98.31 383 TYR A C 1
ATOM 3089 O O . TYR A 1 383 ? -8.578 -9.674 -15.454 1.00 98.31 383 TYR A O 1
ATOM 3097 N N . LEU A 1 384 ? -8.437 -7.608 -16.333 1.00 98.12 384 LEU A N 1
ATOM 3098 C CA . LEU A 1 384 ? -9.511 -7.035 -15.526 1.00 98.12 384 LEU A CA 1
ATOM 3099 C C . LEU A 1 384 ? -10.900 -7.546 -15.949 1.00 98.12 384 LEU A C 1
ATOM 3101 O O . LEU A 1 384 ? -11.801 -7.604 -15.108 1.00 98.12 384 LEU A O 1
ATOM 3105 N N . ALA A 1 385 ? -11.088 -7.852 -17.239 1.00 95.50 385 ALA A N 1
ATOM 3106 C CA . ALA A 1 385 ? -12.376 -8.246 -17.818 1.00 95.50 385 ALA A CA 1
ATOM 3107 C C . ALA A 1 385 ? -12.709 -9.741 -17.685 1.00 95.50 385 ALA A C 1
ATOM 3109 O O . ALA A 1 385 ? -13.889 -10.089 -17.640 1.00 95.50 385 ALA A O 1
ATOM 3110 N N . ASN A 1 386 ? -11.690 -10.606 -17.659 1.00 81.31 386 ASN A N 1
ATOM 3111 C CA . ASN A 1 386 ? -11.833 -12.018 -17.272 1.00 81.31 386 ASN A CA 1
ATOM 3112 C C . ASN A 1 386 ? -11.927 -12.129 -15.755 1.00 81.31 386 ASN A C 1
ATOM 3114 O O . ASN A 1 386 ? -12.327 -13.192 -15.238 1.00 81.31 386 ASN A O 1
#

Mean predicted aligned error: 5.66 Å

InterPro domains:
  IPR010315 Protein of unknown function DUF915, hydrolase-like [PF06028] (235-385)
  IPR029058 Alpha/Beta hydrolase fold [G3DSA:3.40.50.1820] (179-384)
  IPR029058 Alpha/Beta hydrolase fold [SSF53474] (179-352)

pLDDT: mean 90.23, std 11.74, range [24.62, 98.94]

Foldseek 3Di:
DPDDDDPVLVVLLQVLVVQLQQWEKEKEFEADPDQAKKKKFKWADDPVATHTADIFIFGHRAIAMDTDHFDKIKMKMWGPPVLPQFDDQPTWIFIDDIDGDGGHHYHYYYTYTDHDDPPPPDDRVRTPPPVCPYLADFAAADALPDCLQPLVLLVCLARRQVVSSVPGHFAKYFNDPDDLQAAEEEEAEARSDFPNLLVQLQVLAPPVHYGYMYGDGSNLRALLVLLSRRLRSVNSNCSVRVHQAYEYEYAASRLLSVLSSQVSCVSRVNPHYQEYEYEAYQLQAFCVLLVCVVPPPRRRNHSLCRNSPHPSSVCSPVDAGDPNYAYAQEYEQQDPPCALVGHHVCRSPPPSSVVRHPYYDYDPHHSRCCSNDPVNSVVVNVRVVD

Organism: NCBI:txid2590022